Protein AF-0000000068844391 (afdb_homodimer)

Structure (mmCIF, N/CA/C/O backbone):
data_AF-0000000068844391-model_v1
#
loop_
_entity.id
_entity.type
_entity.pdbx_description
1 polymer 'Isopropylmalate dehydrogenase-like domain-containing protein'
#
loop_
_atom_site.group_PDB
_atom_site.id
_atom_site.type_symbol
_atom_site.label_atom_id
_atom_site.label_alt_id
_atom_site.label_comp_id
_atom_site.label_asym_id
_atom_site.label_entity_id
_atom_site.label_seq_id
_atom_site.pdbx_PDB_ins_code
_atom_site.Cartn_x
_atom_site.Cartn_y
_atom_site.Cartn_z
_atom_site.occupancy
_atom_site.B_iso_or_equiv
_atom_site.auth_seq_id
_atom_site.auth_comp_id
_atom_site.auth_asym_id
_atom_site.auth_atom_id
_atom_site.pdbx_PDB_model_num
ATOM 1 N N . GLY A 1 1 ? -1.654 26.484 -6.746 1 84.06 1 GLY A N 1
ATOM 2 C CA . GLY A 1 1 ? -1.922 25.094 -7.027 1 84.06 1 GLY A CA 1
ATOM 3 C C . GLY A 1 1 ? -2.393 24.844 -8.453 1 84.06 1 GLY A C 1
ATOM 4 O O . GLY A 1 1 ? -2.891 25.766 -9.109 1 84.06 1 GLY A O 1
ATOM 5 N N . ASP A 1 2 ? -2.32 23.734 -8.906 1 85.44 2 ASP A N 1
ATOM 6 C CA . ASP A 1 2 ? -2.729 23.297 -10.234 1 85.44 2 ASP A CA 1
ATOM 7 C C . ASP A 1 2 ? -4.055 22.531 -10.188 1 85.44 2 ASP A C 1
ATOM 9 O O . ASP A 1 2 ? -4.535 22.188 -9.102 1 85.44 2 ASP A O 1
ATOM 13 N N . GLY A 1 3 ? -4.699 22.453 -11.398 1 89.94 3 GLY A N 1
ATOM 14 C CA . GLY A 1 3 ? -5.918 21.656 -11.461 1 89.94 3 GLY A CA 1
ATOM 15 C C . GLY A 1 3 ? -7.027 22.203 -10.586 1 89.94 3 GLY A C 1
ATOM 16 O O . GLY A 1 3 ? -7.395 23.375 -10.695 1 89.94 3 GLY A O 1
ATOM 17 N N . VAL A 1 4 ? -7.391 21.375 -9.664 1 93.75 4 VAL A N 1
ATOM 18 C CA . VAL A 1 4 ? -8.492 21.781 -8.789 1 93.75 4 VAL A CA 1
ATOM 19 C C . VAL A 1 4 ? -7.977 22.734 -7.711 1 93.75 4 VAL A C 1
ATOM 21 O O . VAL A 1 4 ? -8.758 23.234 -6.906 1 93.75 4 VAL A O 1
ATOM 24 N N . GLY A 1 5 ? -6.691 23 -7.684 1 92.31 5 GLY A N 1
ATOM 25 C CA . GLY A 1 5 ? -6.047 23.797 -6.652 1 92.31 5 GLY A CA 1
ATOM 26 C C . GLY A 1 5 ? -6.738 25.125 -6.402 1 92.31 5 GLY A C 1
ATOM 27 O O . GLY A 1 5 ? -7.164 25.406 -5.281 1 92.31 5 GLY A O 1
ATOM 28 N N . PRO A 1 6 ? -6.926 25.922 -7.426 1 91 6 PRO A N 1
ATOM 29 C CA . PRO A 1 6 ? -7.551 27.234 -7.25 1 91 6 PRO A CA 1
ATOM 30 C C . PRO A 1 6 ? -8.953 27.141 -6.652 1 91 6 PRO A C 1
ATOM 32 O O . PRO A 1 6 ? -9.297 27.938 -5.77 1 91 6 PRO A O 1
ATOM 35 N N . GLU A 1 7 ? -9.727 26.219 -7.016 1 94.5 7 GLU A N 1
ATOM 36 C CA . GLU A 1 7 ? -11.094 26.109 -6.52 1 94.5 7 GLU A CA 1
ATOM 37 C C . GLU A 1 7 ? -11.117 25.672 -5.055 1 94.5 7 GLU A C 1
ATOM 39 O O . GLU A 1 7 ? -11.867 26.234 -4.254 1 94.5 7 GLU A O 1
ATOM 44 N N . ILE A 1 8 ? -10.242 24.75 -4.723 1 96.38 8 ILE A N 1
ATOM 45 C CA . ILE A 1 8 ? -10.352 24.219 -3.373 1 96.38 8 ILE A CA 1
ATOM 46 C C . ILE A 1 8 ? -9.656 25.156 -2.387 1 96.38 8 ILE A C 1
ATOM 48 O O . ILE A 1 8 ? -10.047 25.234 -1.219 1 96.38 8 ILE A O 1
ATOM 52 N N . ILE A 1 9 ? -8.625 25.906 -2.793 1 94.88 9 ILE A N 1
ATOM 53 C CA . ILE A 1 9 ? -8 26.859 -1.885 1 94.88 9 ILE A CA 1
ATOM 54 C C . ILE A 1 9 ? -8.961 28.016 -1.61 1 94.88 9 ILE A C 1
ATOM 56 O O . ILE A 1 9 ? -9.008 28.547 -0.497 1 94.88 9 ILE A O 1
ATOM 60 N N . THR A 1 10 ? -9.68 28.422 -2.643 1 95 10 THR A N 1
ATOM 61 C CA . THR A 1 10 ? -10.695 29.469 -2.469 1 95 10 THR A CA 1
ATOM 62 C C . THR A 1 10 ? -11.766 29.016 -1.478 1 95 10 THR A C 1
ATOM 64 O O . THR A 1 10 ? -12.148 29.766 -0.581 1 95 10 THR A O 1
ATOM 67 N N . ALA A 1 11 ? -12.219 27.828 -1.646 1 98 11 ALA A N 1
ATOM 68 C CA . ALA A 1 11 ? -13.203 27.25 -0.739 1 98 11 ALA A CA 1
ATOM 69 C C . ALA A 1 11 ? -12.672 27.188 0.69 1 98 11 ALA A C 1
ATOM 71 O O . ALA A 1 11 ? -13.359 27.578 1.633 1 98 11 ALA A O 1
ATOM 72 N N . ALA A 1 12 ? -11.477 26.719 0.846 1 97.94 12 ALA A N 1
ATOM 73 C CA . ALA A 1 12 ? -10.867 26.578 2.166 1 97.94 12 ALA A CA 1
ATOM 74 C C . ALA A 1 12 ? -10.688 27.938 2.838 1 97.94 12 ALA A C 1
ATOM 76 O O . ALA A 1 12 ? -10.875 28.062 4.051 1 97.94 12 ALA A O 1
ATOM 77 N N . ARG A 1 13 ? -10.305 28.922 2.07 1 96.19 13 ARG A N 1
ATOM 78 C CA . ARG A 1 13 ? -10.141 30.281 2.613 1 96.19 13 ARG A CA 1
ATOM 79 C C . ARG A 1 13 ? -11.461 30.812 3.145 1 96.19 13 ARG A C 1
ATOM 81 O O . ARG A 1 13 ? -11.508 31.422 4.223 1 96.19 13 ARG A O 1
ATOM 88 N N . ARG A 1 14 ? -12.492 30.609 2.385 1 97.5 14 ARG A N 1
ATOM 89 C CA . ARG A 1 14 ? -13.805 31.062 2.818 1 97.5 14 ARG A CA 1
ATOM 90 C C . ARG A 1 14 ? -14.203 30.422 4.141 1 97.5 14 ARG A C 1
ATOM 92 O O . ARG A 1 14 ? -14.695 31.094 5.047 1 97.5 14 ARG A O 1
ATOM 99 N N . VAL A 1 15 ? -14.016 29.188 4.215 1 98.44 15 VAL A N 1
ATOM 100 C CA . VAL A 1 15 ? -14.367 28.422 5.414 1 98.44 15 VAL A CA 1
ATOM 101 C C . VAL A 1 15 ? -13.492 28.875 6.582 1 98.44 15 VAL A C 1
ATOM 103 O O . VAL A 1 15 ? -13.977 29.047 7.699 1 98.44 15 VAL A O 1
ATOM 106 N N . ALA A 1 16 ? -12.172 29.031 6.316 1 97.88 16 ALA A N 1
ATOM 107 C CA . ALA A 1 16 ? -11.242 29.484 7.352 1 97.88 16 ALA A CA 1
ATOM 108 C C . ALA A 1 16 ? -11.641 30.859 7.887 1 97.88 16 ALA A C 1
ATOM 110 O O . ALA A 1 16 ? -11.656 31.078 9.102 1 97.88 16 ALA A O 1
ATOM 111 N N . ASP A 1 17 ? -11.977 31.75 6.98 1 96.75 17 ASP A N 1
ATOM 112 C CA . ASP A 1 17 ? -12.383 33.094 7.371 1 96.75 17 ASP A CA 1
ATOM 113 C C . ASP A 1 17 ? -13.625 33.062 8.25 1 96.75 17 ASP A C 1
ATOM 115 O O . ASP A 1 17 ? -13.711 33.781 9.25 1 96.75 17 ASP A O 1
ATOM 119 N N . ALA A 1 18 ? -14.562 32.219 7.852 1 97.31 18 ALA A N 1
ATOM 120 C CA . ALA A 1 18 ? -15.781 32.094 8.648 1 97.31 18 ALA A CA 1
ATOM 121 C C . ALA A 1 18 ? -15.469 31.562 10.039 1 97.31 18 ALA A C 1
ATOM 123 O O . ALA A 1 18 ? -15.992 32.062 11.039 1 97.31 18 ALA A O 1
ATOM 124 N N . ALA A 1 19 ? -14.648 30.578 10.148 1 97.94 19 ALA A N 1
ATOM 125 C CA . ALA A 1 19 ? -14.297 29.969 11.43 1 97.94 19 ALA A CA 1
ATOM 126 C C . ALA A 1 19 ? -13.539 30.953 12.312 1 97.94 19 ALA A C 1
ATOM 128 O O . ALA A 1 19 ? -13.789 31.031 13.523 1 97.94 19 ALA A O 1
ATOM 129 N N . LEU A 1 20 ? -12.586 31.688 11.711 1 96.88 20 LEU A N 1
ATOM 130 C CA . LEU A 1 20 ? -11.812 32.688 12.453 1 96.88 20 LEU A CA 1
ATOM 131 C C . LEU A 1 20 ? -12.719 33.781 12.977 1 96.88 20 LEU A C 1
ATOM 133 O O . LEU A 1 20 ? -12.562 34.25 14.109 1 96.88 20 LEU A O 1
ATOM 137 N N . SER A 1 21 ? -13.648 34.156 12.148 1 94.88 21 SER A N 1
ATOM 138 C CA . SER A 1 21 ? -14.594 35.188 12.547 1 94.88 21 SER A CA 1
ATOM 139 C C . SER A 1 21 ? -15.422 34.75 13.75 1 94.88 21 SER A C 1
ATOM 141 O O . SER A 1 21 ? -15.555 35.5 14.727 1 94.88 21 SER A O 1
ATOM 143 N N . VAL A 1 22 ? -15.898 33.562 13.68 1 95.12 22 VAL A N 1
ATOM 144 C CA . VAL A 1 22 ? -16.75 33.062 14.75 1 95.12 22 VAL A CA 1
ATOM 145 C C . VAL A 1 22 ? -15.93 32.844 16.016 1 95.12 22 VAL A C 1
ATOM 147 O O . VAL A 1 22 ? -16.438 33.031 17.125 1 95.12 22 VAL A O 1
ATOM 150 N N . ALA A 1 23 ? -14.68 32.625 15.875 1 94.56 23 ALA A N 1
ATOM 151 C CA . ALA A 1 23 ? -13.789 32.438 17.016 1 94.56 23 ALA A CA 1
ATOM 152 C C . ALA A 1 23 ? -13.297 33.75 17.562 1 94.56 23 ALA A C 1
ATOM 154 O O . ALA A 1 23 ? -12.555 33.812 18.547 1 94.56 23 ALA A O 1
ATOM 155 N N . GLY A 1 24 ? -13.609 34.844 16.891 1 93.12 24 GLY A N 1
ATOM 156 C CA . GLY A 1 24 ? -13.266 36.156 17.375 1 93.12 24 GLY A CA 1
ATOM 157 C C . GLY A 1 24 ? -11.859 36.594 16.984 1 93.12 24 GLY A C 1
ATOM 158 O O . GLY A 1 24 ? -11.289 37.5 17.578 1 93.12 24 GLY A O 1
ATOM 159 N N . VAL A 1 25 ? -11.336 35.875 16.062 1 91.94 25 VAL A N 1
ATOM 160 C CA . VAL A 1 25 ? -9.984 36.188 15.633 1 91.94 25 VAL A CA 1
ATOM 161 C C . VAL A 1 25 ? -10.023 37.344 14.617 1 91.94 25 VAL A C 1
ATOM 163 O O . VAL A 1 25 ? -10.789 37.281 13.648 1 91.94 25 VAL A O 1
ATOM 166 N N . ARG A 1 26 ? -9.297 38.375 14.93 1 83.38 26 ARG A N 1
ATOM 167 C CA . ARG A 1 26 ? -9.211 39.531 14.039 1 83.38 26 ARG A CA 1
ATOM 168 C C . ARG A 1 26 ? -7.793 39.688 13.5 1 83.38 26 ARG A C 1
ATOM 170 O O . ARG A 1 26 ? -6.836 39.188 14.086 1 83.38 26 ARG A O 1
ATOM 177 N N . GLY A 1 27 ? -7.656 40.062 12.289 1 77.94 27 GLY A N 1
ATOM 178 C CA . GLY A 1 27 ? -6.375 40.562 11.797 1 77.94 27 GLY A CA 1
ATOM 179 C C . GLY A 1 27 ? -5.609 39.5 11 1 77.94 27 GLY A C 1
ATOM 180 O O . GLY A 1 27 ? -4.387 39.594 10.859 1 77.94 27 GLY A O 1
ATOM 181 N N . ILE A 1 28 ? -6.242 38.469 10.578 1 80.94 28 ILE A N 1
ATOM 182 C CA . ILE A 1 28 ? -5.527 37.531 9.719 1 80.94 28 ILE A CA 1
ATOM 183 C C . ILE A 1 28 ? -5.391 38.125 8.312 1 80.94 28 ILE A C 1
ATOM 185 O O . ILE A 1 28 ? -6.379 38.562 7.727 1 80.94 28 ILE A O 1
ATOM 189 N N . ARG A 1 29 ? -4.113 38.219 7.875 1 86.88 29 ARG A N 1
ATOM 190 C CA . ARG A 1 29 ? -3.84 38.688 6.516 1 86.88 29 ARG A CA 1
ATOM 191 C C . ARG A 1 29 ? -3.285 37.531 5.664 1 86.88 29 ARG A C 1
ATOM 193 O O . ARG A 1 29 ? -2.236 36.969 5.977 1 86.88 29 ARG A O 1
ATOM 200 N N . TRP A 1 30 ? -4.02 37.25 4.602 1 87.12 30 TRP A N 1
ATOM 201 C CA . TRP A 1 30 ? -3.539 36.281 3.621 1 87.12 30 TRP A CA 1
ATOM 202 C C . TRP A 1 30 ? -2.654 36.938 2.58 1 87.12 30 TRP A C 1
ATOM 204 O O . TRP A 1 30 ? -3.041 37.969 1.991 1 87.12 30 TRP A O 1
ATOM 214 N N . ILE A 1 31 ? -1.459 36.469 2.422 1 84.69 31 ILE A N 1
ATOM 215 C CA . ILE A 1 31 ? -0.624 36.906 1.306 1 84.69 31 ILE A CA 1
ATOM 216 C C . ILE A 1 31 ? -0.842 35.969 0.112 1 84.69 31 ILE A C 1
ATOM 218 O O . ILE A 1 31 ? -0.444 34.812 0.146 1 84.69 31 ILE A O 1
ATOM 222 N N . GLU A 1 32 ? -1.446 36.531 -0.885 1 81.81 32 GLU A N 1
ATOM 223 C CA . GLU A 1 32 ? -1.764 35.719 -2.062 1 81.81 32 GLU A CA 1
ATOM 224 C C . GLU A 1 32 ? -0.583 35.688 -3.025 1 81.81 32 GLU A C 1
ATOM 226 O O . GLU A 1 32 ? 0.035 36.688 -3.322 1 81.81 32 GLU A O 1
ATOM 231 N N . MET A 1 33 ? -0.254 34.531 -3.217 1 76.88 33 MET A N 1
ATOM 232 C CA . MET A 1 33 ? 0.826 34.344 -4.184 1 76.88 33 MET A CA 1
ATOM 233 C C . MET A 1 33 ? 0.325 33.625 -5.426 1 76.88 33 MET A C 1
ATOM 235 O O . MET A 1 33 ? -0.565 32.781 -5.344 1 76.88 33 MET A O 1
ATOM 239 N N . ALA A 1 34 ? 0.868 34.156 -6.594 1 63.31 34 ALA A N 1
ATOM 240 C CA . ALA A 1 34 ? 0.449 33.562 -7.863 1 63.31 34 ALA A CA 1
ATOM 241 C C . ALA A 1 34 ? 0.694 32.062 -7.875 1 63.31 34 ALA A C 1
ATOM 243 O O . ALA A 1 34 ? 1.675 31.578 -7.301 1 63.31 34 ALA A O 1
ATOM 244 N N . GLY A 1 35 ? -0.382 31.406 -8.094 1 60.59 35 GLY A N 1
ATOM 245 C CA . GLY A 1 35 ? -0.225 29.969 -8.258 1 60.59 35 GLY A CA 1
ATOM 246 C C . GLY A 1 35 ? 0.785 29.594 -9.32 1 60.59 35 GLY A C 1
ATOM 247 O O . GLY A 1 35 ? 1.008 30.359 -10.266 1 60.59 35 GLY A O 1
ATOM 248 N N . TYR A 1 36 ? 1.803 28.875 -8.906 1 54.03 36 TYR A N 1
ATOM 249 C CA . TYR A 1 36 ? 2.748 28.328 -9.875 1 54.03 36 TYR A CA 1
ATOM 250 C C . TYR A 1 36 ? 2.27 26.984 -10.398 1 54.03 36 TYR A C 1
ATOM 252 O O . TYR A 1 36 ? 1.725 26.172 -9.641 1 54.03 36 TYR A O 1
ATOM 260 N N . GLY A 1 37 ? 1.638 26.75 -11.516 1 51.66 37 GLY A N 1
ATOM 261 C CA . GLY A 1 37 ? 1.3 25.422 -12.008 1 51.66 37 GLY A CA 1
ATOM 262 C C . GLY A 1 37 ? 2.154 24.984 -13.188 1 51.66 37 GLY A C 1
ATOM 263 O O . GLY A 1 37 ? 2.908 25.797 -13.742 1 51.66 37 GLY A O 1
ATOM 264 N N . TYR A 1 38 ? 2.227 23.625 -13.492 1 50.88 38 TYR A N 1
ATOM 265 C CA . TYR A 1 38 ? 2.842 23.016 -14.672 1 50.88 38 TYR A CA 1
ATOM 266 C C . TYR A 1 38 ? 2.623 23.891 -15.906 1 50.88 38 TYR A C 1
ATOM 268 O O . TYR A 1 38 ? 3.506 24.016 -16.75 1 50.88 38 TYR A O 1
ATOM 276 N N . ASP A 1 39 ? 1.482 24.453 -16.016 1 47.12 39 ASP A N 1
ATOM 277 C CA . ASP A 1 39 ? 1.255 25.094 -17.297 1 47.12 39 ASP A CA 1
ATOM 278 C C . ASP A 1 39 ? 2.268 26.203 -17.531 1 47.12 39 ASP A C 1
ATOM 280 O O . ASP A 1 39 ? 2.531 26.578 -18.688 1 47.12 39 ASP A O 1
ATOM 284 N N . ASN A 1 40 ? 2.713 26.719 -16.484 1 48.09 40 ASN A N 1
ATOM 285 C CA . ASN A 1 40 ? 3.619 27.828 -16.797 1 48.09 40 ASN A CA 1
ATOM 286 C C . ASN A 1 40 ? 5.078 27.422 -16.625 1 48.09 40 ASN A C 1
ATOM 288 O O . ASN A 1 40 ? 5.98 28.234 -16.812 1 48.09 40 ASN A O 1
ATOM 292 N N . GLY A 1 41 ? 5.316 26.312 -16.516 1 50.72 41 GLY A N 1
ATOM 293 C CA . GLY A 1 41 ? 6.676 25.812 -16.5 1 50.72 41 GLY A CA 1
ATOM 294 C C . GLY A 1 41 ? 7.445 26.203 -15.258 1 50.72 41 GLY A C 1
ATOM 295 O O . GLY A 1 41 ? 8.625 25.875 -15.109 1 50.72 41 GLY A O 1
ATOM 296 N N . LEU A 1 42 ? 6.902 27.312 -14.625 1 52.84 42 LEU A N 1
ATOM 297 C CA . LEU A 1 42 ? 7.688 27.984 -13.602 1 52.84 42 LEU A CA 1
ATOM 298 C C . LEU A 1 42 ? 7.371 27.438 -12.219 1 52.84 42 LEU A C 1
ATOM 300 O O . LEU A 1 42 ? 6.203 27.375 -11.82 1 52.84 42 LEU A O 1
ATOM 304 N N . GLY A 1 43 ? 8.148 26.469 -11.625 1 66.12 43 GLY A N 1
ATOM 305 C CA . GLY A 1 43 ? 8.055 25.922 -10.281 1 66.12 43 GLY A CA 1
ATOM 306 C C . GLY A 1 43 ? 8.039 27 -9.211 1 66.12 43 GLY A C 1
ATOM 307 O O . GLY A 1 43 ? 7.434 28.047 -9.383 1 66.12 43 GLY A O 1
ATOM 308 N N . VAL A 1 44 ? 8.625 26.938 -8.031 1 78.38 44 VAL A N 1
ATOM 309 C CA . VAL A 1 44 ? 8.781 27.828 -6.883 1 78.38 44 VAL A CA 1
ATOM 310 C C . VAL A 1 44 ? 9.727 28.969 -7.238 1 78.38 44 VAL A C 1
ATOM 312 O O . VAL A 1 44 ? 10.812 28.734 -7.77 1 78.38 44 VAL A O 1
ATOM 315 N N . THR A 1 45 ? 9.305 30.25 -7.156 1 81.38 45 THR A N 1
ATOM 316 C CA . THR A 1 45 ? 10.133 31.406 -7.43 1 81.38 45 THR A CA 1
ATOM 317 C C . THR A 1 45 ? 10.781 31.922 -6.148 1 81.38 45 THR A C 1
ATOM 319 O O . THR A 1 45 ? 10.406 31.516 -5.047 1 81.38 45 THR A O 1
ATOM 322 N N . GLU A 1 46 ? 11.727 32.875 -6.402 1 85.88 46 GLU A N 1
ATOM 323 C CA . GLU A 1 46 ? 12.367 33.5 -5.246 1 85.88 46 GLU A CA 1
ATOM 324 C C . GLU A 1 46 ? 11.359 34.25 -4.406 1 85.88 46 GLU A C 1
ATOM 326 O O . GLU A 1 46 ? 11.484 34.312 -3.182 1 85.88 46 GLU A O 1
ATOM 331 N N . ALA A 1 47 ? 10.414 34.875 -5.09 1 85.75 47 ALA A N 1
ATOM 332 C CA . ALA A 1 47 ? 9.375 35.594 -4.363 1 85.75 47 ALA A CA 1
ATOM 333 C C . ALA A 1 47 ? 8.586 34.656 -3.453 1 85.75 47 ALA A C 1
ATOM 335 O O . ALA A 1 47 ? 8.227 35.031 -2.332 1 85.75 47 ALA A O 1
ATOM 336 N N . HIS A 1 48 ? 8.266 33.438 -3.898 1 88.31 48 HIS A N 1
ATOM 337 C CA . HIS A 1 48 ? 7.598 32.406 -3.086 1 88.31 48 HIS A CA 1
ATOM 338 C C . HIS A 1 48 ? 8.438 32.031 -1.868 1 88.31 48 HIS A C 1
ATOM 340 O O . HIS A 1 48 ? 7.918 31.969 -0.752 1 88.31 48 HIS A O 1
ATOM 346 N N . LEU A 1 49 ? 9.688 31.875 -2.186 1 90.94 49 LEU A N 1
ATOM 347 C CA . LEU A 1 49 ? 10.594 31.422 -1.131 1 90.94 49 LEU A CA 1
ATOM 348 C C . LEU A 1 49 ? 10.766 32.5 -0.07 1 90.94 49 LEU A C 1
ATOM 350 O O . LEU A 1 49 ? 10.797 32.219 1.126 1 90.94 49 LEU A O 1
ATOM 354 N N . GLU A 1 50 ? 10.867 33.719 -0.524 1 91.81 50 GLU A N 1
ATOM 355 C CA . GLU A 1 50 ? 11.016 34.844 0.405 1 91.81 50 GLU A CA 1
ATOM 356 C C . GLU A 1 50 ? 9.758 35 1.255 1 91.81 50 GLU A C 1
ATOM 358 O O . GLU A 1 50 ? 9.852 35.188 2.471 1 91.81 50 GLU A O 1
ATOM 363 N N . ALA A 1 51 ? 8.656 34.938 0.62 1 91.19 51 ALA A N 1
ATOM 364 C CA . ALA A 1 51 ? 7.398 35.094 1.346 1 91.19 51 ALA A CA 1
ATOM 365 C C . ALA A 1 51 ? 7.211 34 2.375 1 91.19 51 ALA A C 1
ATOM 367 O O . ALA A 1 51 ? 6.859 34.25 3.527 1 91.19 51 ALA A O 1
ATOM 368 N N . PHE A 1 52 ? 7.41 32.844 1.948 1 93.81 52 PHE A N 1
ATOM 369 C CA . PHE A 1 52 ? 7.281 31.703 2.859 1 93.81 52 PHE A CA 1
ATOM 370 C C . PHE A 1 52 ? 8.312 31.781 3.98 1 93.81 52 PHE A C 1
ATOM 372 O O . PHE A 1 52 ? 8 31.5 5.137 1 93.81 52 PHE A O 1
ATOM 379 N N . GLY A 1 53 ? 9.516 32.188 3.611 1 94.69 53 GLY A N 1
ATOM 380 C CA . GLY A 1 53 ? 10.562 32.375 4.605 1 94.69 53 GLY A CA 1
ATOM 381 C C . GLY A 1 53 ? 10.18 33.375 5.676 1 94.69 53 GLY A C 1
ATOM 382 O O . GLY A 1 53 ? 10.461 33.156 6.855 1 94.69 53 GLY A O 1
ATOM 383 N N . GLU A 1 54 ? 9.562 34.438 5.273 1 94.31 54 GLU A N 1
ATOM 384 C CA . GLU A 1 54 ? 9.203 35.531 6.18 1 94.31 54 GLU A CA 1
ATOM 385 C C . GLU A 1 54 ? 7.984 35.156 7.023 1 94.31 54 GLU A C 1
ATOM 387 O O . GLU A 1 54 ? 7.977 35.375 8.234 1 94.31 54 GLU A O 1
ATOM 392 N N . VAL A 1 55 ? 6.957 34.594 6.41 1 94.19 55 VAL A N 1
ATOM 393 C CA . VAL A 1 55 ? 5.684 34.344 7.086 1 94.19 55 VAL A CA 1
ATOM 394 C C . VAL A 1 55 ? 5.793 33.094 7.957 1 94.19 55 VAL A C 1
ATOM 396 O O . VAL A 1 55 ? 5.188 33.031 9.031 1 94.19 55 VAL A O 1
ATOM 399 N N . GLY A 1 56 ? 6.434 32.062 7.395 1 96.44 56 GLY A N 1
ATOM 400 C CA . GLY A 1 56 ? 6.703 30.875 8.188 1 96.44 56 GLY A CA 1
ATOM 401 C C . GLY A 1 56 ? 5.629 29.812 8.047 1 96.44 56 GLY A C 1
ATOM 402 O O . GLY A 1 56 ? 5.852 28.656 8.391 1 96.44 56 GLY A O 1
ATOM 403 N N . VAL A 1 57 ? 4.402 30.234 7.59 1 96.88 57 VAL A N 1
ATOM 404 C CA . VAL A 1 57 ? 3.322 29.281 7.375 1 96.88 57 VAL A CA 1
ATOM 405 C C . VAL A 1 57 ? 2.725 29.469 5.984 1 96.88 57 VAL A C 1
ATOM 407 O O . VAL A 1 57 ? 2.59 30.609 5.512 1 96.88 57 VAL A O 1
ATOM 410 N N . LEU A 1 58 ? 2.41 28.359 5.328 1 95.69 58 LEU A N 1
ATOM 411 C CA . LEU A 1 58 ? 1.908 28.391 3.959 1 95.69 58 LEU A CA 1
ATOM 412 C C . LEU A 1 58 ? 0.716 27.453 3.795 1 95.69 58 LEU A C 1
ATOM 414 O O . LEU A 1 58 ? 0.731 26.328 4.297 1 95.69 58 LEU A O 1
ATOM 418 N N . LEU A 1 59 ? -0.387 27.938 3.26 1 95.75 59 LEU A N 1
ATOM 419 C CA . LEU A 1 59 ? -1.488 27.141 2.736 1 95.75 59 LEU A CA 1
ATOM 420 C C . LEU A 1 59 ? -1.424 27.062 1.214 1 95.75 59 LEU A C 1
ATOM 422 O O . LEU A 1 59 ? -1.505 28.078 0.529 1 95.75 59 LEU A O 1
ATOM 426 N N . LYS A 1 60 ? -1.235 25.859 0.738 1 92.44 60 LYS A N 1
ATOM 427 C CA . LYS A 1 60 ? -0.935 25.703 -0.683 1 92.44 60 LYS A CA 1
ATOM 428 C C . LYS A 1 60 ? -1.858 24.672 -1.332 1 92.44 60 LYS A C 1
ATOM 430 O O . LYS A 1 60 ? -2.193 23.656 -0.72 1 92.44 60 LYS A O 1
ATOM 435 N N . GLY A 1 61 ? -2.354 24.984 -2.559 1 90.5 61 GLY A N 1
ATOM 436 C CA . GLY A 1 61 ? -3.045 23.984 -3.348 1 90.5 61 GLY A CA 1
ATOM 437 C C . GLY A 1 61 ? -2.113 22.938 -3.936 1 90.5 61 GLY A C 1
ATOM 438 O O . GLY A 1 61 ? -0.893 23.109 -3.904 1 90.5 61 GLY A O 1
ATOM 439 N N . PRO A 1 62 ? -2.713 21.875 -4.457 1 89.56 62 PRO A N 1
ATOM 440 C CA . PRO A 1 62 ? -1.881 20.828 -5.035 1 89.56 62 PRO A CA 1
ATOM 441 C C . PRO A 1 62 ? -1.179 21.266 -6.32 1 89.56 62 PRO A C 1
ATOM 443 O O . PRO A 1 62 ? -1.682 22.125 -7.035 1 89.56 62 PRO A O 1
ATOM 446 N N . LEU A 1 63 ? -0.063 20.672 -6.547 1 82.25 63 LEU A N 1
ATOM 447 C CA . LEU A 1 63 ? 0.703 20.922 -7.766 1 82.25 63 LEU A CA 1
ATOM 448 C C . LEU A 1 63 ? 0.784 19.656 -8.617 1 82.25 63 LEU A C 1
ATOM 450 O O . LEU A 1 63 ? 0.931 18.562 -8.086 1 82.25 63 LEU A O 1
ATOM 454 N N . SER A 1 64 ? 0.665 19.875 -9.883 1 76.56 64 SER A N 1
ATOM 455 C CA . SER A 1 64 ? 0.845 18.75 -10.805 1 76.56 64 SER A CA 1
ATOM 456 C C . SER A 1 64 ? 2.322 18.453 -11.016 1 76.56 64 SER A C 1
ATOM 458 O O . SER A 1 64 ? 3.127 19.359 -11.219 1 76.56 64 SER A O 1
ATOM 460 N N . ILE A 1 65 ? 2.672 17.203 -10.82 1 70.5 65 ILE A N 1
ATOM 461 C CA . ILE A 1 65 ? 4.016 16.75 -11.156 1 70.5 65 ILE A CA 1
ATOM 462 C C . ILE A 1 65 ? 3.941 15.695 -12.258 1 70.5 65 ILE A C 1
ATOM 464 O O . ILE A 1 65 ? 3.48 14.578 -12.031 1 70.5 65 ILE A O 1
ATOM 468 N N . PRO A 1 66 ? 4.289 16.047 -13.477 1 66.56 66 PRO A N 1
ATOM 469 C CA . PRO A 1 66 ? 4.227 15.047 -14.555 1 66.56 66 PRO A CA 1
ATOM 470 C C . PRO A 1 66 ? 5.148 13.859 -14.312 1 66.56 66 PRO A C 1
ATOM 472 O O . PRO A 1 66 ? 6.246 14.023 -13.773 1 66.56 66 PRO A O 1
ATOM 475 N N . ALA A 1 67 ? 4.543 12.641 -14.664 1 60.5 67 ALA A N 1
ATOM 476 C CA . ALA A 1 67 ? 5.359 11.43 -14.586 1 60.5 67 ALA A CA 1
ATOM 477 C C . ALA A 1 67 ? 6.352 11.359 -15.742 1 60.5 67 ALA A C 1
ATOM 479 O O . ALA A 1 67 ? 6.051 11.797 -16.859 1 60.5 67 ALA A O 1
ATOM 480 N N . GLY A 1 68 ? 7.574 10.852 -15.516 1 57.97 68 GLY A N 1
ATOM 481 C CA . GLY A 1 68 ? 8.523 10.523 -16.562 1 57.97 68 GLY A CA 1
ATOM 482 C C . GLY A 1 68 ? 9.648 11.531 -16.688 1 57.97 68 GLY A C 1
ATOM 483 O O . GLY A 1 68 ? 9.844 12.359 -15.797 1 57.97 68 GLY A O 1
ATOM 484 N N . THR A 1 69 ? 10.562 11.266 -17.688 1 49.31 69 THR A N 1
ATOM 485 C CA . THR A 1 69 ? 11.906 11.773 -17.922 1 49.31 69 THR A CA 1
ATOM 486 C C . THR A 1 69 ? 11.891 13.289 -18.078 1 49.31 69 THR A C 1
ATOM 488 O O . THR A 1 69 ? 12.914 13.953 -17.891 1 49.31 69 THR A O 1
ATOM 491 N N . SER A 1 70 ? 10.805 13.688 -18.734 1 45.06 70 SER A N 1
ATOM 492 C CA . SER A 1 70 ? 10.961 15.062 -19.203 1 45.06 70 SER A CA 1
ATOM 493 C C . SER A 1 70 ? 10.711 16.062 -18.078 1 45.06 70 SER A C 1
ATOM 495 O O . SER A 1 70 ? 10.602 17.266 -18.328 1 45.06 70 SER A O 1
ATOM 497 N N . GLY A 1 71 ? 10.555 15.477 -16.922 1 52.62 71 GLY A N 1
ATOM 498 C CA . GLY A 1 71 ? 10.094 16.547 -16.047 1 52.62 71 GLY A CA 1
ATOM 499 C C . GLY A 1 71 ? 11.18 17.562 -15.719 1 52.62 71 GLY A C 1
ATOM 500 O O . GLY A 1 71 ? 12.367 17.266 -15.867 1 52.62 71 GLY A O 1
ATOM 501 N N . SER A 1 72 ? 10.891 18.844 -15.633 1 56.16 72 SER A N 1
ATOM 502 C CA . SER A 1 72 ? 11.68 20.047 -15.469 1 56.16 72 SER A CA 1
ATOM 503 C C . SER A 1 72 ? 12.391 20.078 -14.117 1 56.16 72 SER A C 1
ATOM 505 O O . SER A 1 72 ? 11.844 19.594 -13.117 1 56.16 72 SER A O 1
ATOM 507 N N . VAL A 1 73 ? 13.766 19.984 -14.062 1 67.5 73 VAL A N 1
ATOM 508 C CA . VAL A 1 73 ? 14.57 20.328 -12.898 1 67.5 73 VAL A CA 1
ATOM 509 C C . VAL A 1 73 ? 14.289 21.781 -12.484 1 67.5 73 VAL A C 1
ATOM 511 O O . VAL A 1 73 ? 14.242 22.672 -13.328 1 67.5 73 VAL A O 1
ATOM 514 N N . ILE A 1 74 ? 13.891 21.906 -11.18 1 73.19 74 ILE A N 1
ATOM 515 C CA . ILE A 1 74 ? 13.688 23.234 -10.602 1 73.19 74 ILE A CA 1
ATOM 516 C C . ILE A 1 74 ? 14.969 23.703 -9.906 1 73.19 74 ILE A C 1
ATOM 518 O O . ILE A 1 74 ? 15.562 22.953 -9.125 1 73.19 74 ILE A O 1
ATOM 522 N N . GLU A 1 75 ? 15.398 24.844 -10.328 1 79.56 75 GLU A N 1
ATOM 523 C CA . GLU A 1 75 ? 16.578 25.422 -9.672 1 79.56 75 GLU A CA 1
ATOM 524 C C . GLU A 1 75 ? 16.172 26.547 -8.711 1 79.56 75 GLU A C 1
ATOM 526 O O . GLU A 1 75 ? 15.422 27.453 -9.086 1 79.56 75 GLU A O 1
ATOM 531 N N . ALA A 1 76 ? 16.531 26.359 -7.473 1 81.81 76 ALA A N 1
ATOM 532 C CA . ALA A 1 76 ? 16.281 27.359 -6.449 1 81.81 76 ALA A CA 1
ATOM 533 C C . ALA A 1 76 ? 17.422 27.422 -5.441 1 81.81 76 ALA A C 1
ATOM 535 O O . ALA A 1 76 ? 17.859 26.391 -4.93 1 81.81 76 ALA A O 1
ATOM 536 N N . ARG A 1 77 ? 17.922 28.688 -5.285 1 88.56 77 ARG A N 1
ATOM 537 C CA . ARG A 1 77 ? 18.984 28.953 -4.305 1 88.56 77 ARG A CA 1
ATOM 538 C C . ARG A 1 77 ? 20.188 28.047 -4.543 1 88.56 77 ARG A C 1
ATOM 540 O O . ARG A 1 77 ? 20.719 27.453 -3.605 1 88.56 77 ARG A O 1
ATOM 547 N N . GLY A 1 78 ? 20.516 27.828 -5.715 1 83.25 78 GLY A N 1
ATOM 548 C CA . GLY A 1 78 ? 21.734 27.141 -6.117 1 83.25 78 GLY A CA 1
ATOM 549 C C . GLY A 1 78 ? 21.609 25.625 -6.059 1 83.25 78 GLY A C 1
ATOM 550 O O . GLY A 1 78 ? 22.609 24.906 -6.141 1 83.25 78 GLY A O 1
ATOM 551 N N . GLN A 1 79 ? 20.422 25.156 -5.859 1 83.81 79 GLN A N 1
ATOM 552 C CA . GLN A 1 79 ? 20.203 23.719 -5.785 1 83.81 79 GLN A CA 1
ATOM 553 C C . GLN A 1 79 ? 19.156 23.266 -6.809 1 83.81 79 GLN A C 1
ATOM 555 O O . GLN A 1 79 ? 18.328 24.078 -7.254 1 83.81 79 GLN A O 1
ATOM 560 N N . ALA A 1 80 ? 19.344 22.031 -7.242 1 79.75 80 ALA A N 1
ATOM 561 C CA . ALA A 1 80 ? 18.391 21.438 -8.188 1 79.75 80 ALA A CA 1
ATOM 562 C C . ALA A 1 80 ? 17.422 20.484 -7.48 1 79.75 80 ALA A C 1
ATOM 564 O O . ALA A 1 80 ? 17.828 19.734 -6.602 1 79.75 80 ALA A O 1
ATOM 565 N N . PHE A 1 81 ? 16.125 20.656 -7.871 1 79.44 81 PHE A N 1
ATOM 566 C CA . PHE A 1 81 ? 15.07 19.812 -7.293 1 79.44 81 PHE A CA 1
ATOM 567 C C . PHE A 1 81 ? 14.227 19.172 -8.383 1 79.44 81 PHE A C 1
ATOM 569 O O . PHE A 1 81 ? 14.148 19.688 -9.5 1 79.44 81 PHE A O 1
ATOM 576 N N . THR A 1 82 ? 13.594 18.094 -7.996 1 73.62 82 THR A N 1
ATOM 577 C CA . THR A 1 82 ? 12.781 17.375 -8.977 1 73.62 82 THR A CA 1
ATOM 578 C C . THR A 1 82 ? 11.383 17.984 -9.062 1 73.62 82 THR A C 1
ATOM 580 O O . THR A 1 82 ? 10.641 17.719 -10.016 1 73.62 82 THR A O 1
ATOM 583 N N . SER A 1 83 ? 10.984 18.734 -8.023 1 79.56 83 SER A N 1
ATOM 584 C CA . SER A 1 83 ? 9.664 19.359 -7.992 1 79.56 83 SER A CA 1
ATOM 585 C C . SER A 1 83 ? 9.641 20.562 -7.059 1 79.56 83 SER A C 1
ATOM 587 O O . SER A 1 83 ? 10.539 20.734 -6.238 1 79.56 83 SER A O 1
ATOM 589 N N . ALA A 1 84 ? 8.594 21.344 -7.207 1 81.44 84 ALA A N 1
ATOM 590 C CA . ALA A 1 84 ? 8.406 22.484 -6.309 1 81.44 84 ALA A CA 1
ATOM 591 C C . ALA A 1 84 ? 8.164 22.016 -4.875 1 81.44 84 ALA A C 1
ATOM 593 O O . ALA A 1 84 ? 8.625 22.641 -3.922 1 81.44 84 ALA A O 1
ATOM 594 N N . ASN A 1 85 ? 7.434 20.906 -4.711 1 86.31 85 ASN A N 1
ATOM 595 C CA . ASN A 1 85 ? 7.184 20.344 -3.387 1 86.31 85 ASN A CA 1
ATOM 596 C C . ASN A 1 85 ? 8.484 19.922 -2.709 1 86.31 85 ASN A C 1
ATOM 598 O O . ASN A 1 85 ? 8.703 20.203 -1.531 1 86.31 85 ASN A O 1
ATOM 602 N N . GLN A 1 86 ? 9.273 19.281 -3.498 1 84.44 86 GLN A N 1
ATOM 603 C CA . GLN A 1 86 ? 10.555 18.844 -2.941 1 84.44 86 GLN A CA 1
ATOM 604 C C . GLN A 1 86 ? 11.406 20.031 -2.523 1 84.44 86 GLN A C 1
ATOM 606 O O . GLN A 1 86 ? 12.039 20.016 -1.469 1 84.44 86 GLN A O 1
ATOM 611 N N . ALA A 1 87 ? 11.406 21.094 -3.357 1 85.25 87 ALA A N 1
ATOM 612 C CA . ALA A 1 87 ? 12.18 22.297 -3.07 1 85.25 87 ALA A CA 1
ATOM 613 C C . ALA A 1 87 ? 11.742 22.938 -1.752 1 85.25 87 ALA A C 1
ATOM 615 O O . ALA A 1 87 ? 12.57 23.219 -0.886 1 85.25 87 ALA A O 1
ATOM 616 N N . LEU A 1 88 ? 10.469 23.062 -1.56 1 90.06 88 LEU A N 1
ATOM 617 C CA . LEU A 1 88 ? 9.945 23.688 -0.347 1 90.06 88 LEU A CA 1
ATOM 618 C C . LEU A 1 88 ? 10.266 22.844 0.879 1 90.06 88 LEU A C 1
ATOM 620 O O . LEU A 1 88 ? 10.68 23.375 1.914 1 90.06 88 LEU A O 1
ATOM 624 N N . ARG A 1 89 ? 10.086 21.562 0.772 1 91.06 89 ARG A N 1
ATOM 625 C CA . ARG A 1 89 ? 10.297 20.656 1.896 1 91.06 89 ARG A CA 1
ATOM 626 C C . ARG A 1 89 ? 11.766 20.641 2.312 1 91.06 89 ARG A C 1
ATOM 628 O O . ARG A 1 89 ? 12.078 20.672 3.504 1 91.06 89 ARG A O 1
ATOM 635 N N . GLN A 1 90 ? 12.633 20.625 1.349 1 88.06 90 GLN A N 1
ATOM 636 C CA . GLN A 1 90 ? 14.055 20.516 1.653 1 88.06 90 GLN A CA 1
ATOM 637 C C . GLN A 1 90 ? 14.633 21.859 2.082 1 88.06 90 GLN A C 1
ATOM 639 O O . GLN A 1 90 ? 15.398 21.938 3.043 1 88.06 90 GLN A O 1
ATOM 644 N N . LEU A 1 91 ? 14.289 22.922 1.374 1 91.06 91 LEU A N 1
ATOM 645 C CA . LEU A 1 91 ? 14.852 24.234 1.662 1 91.06 91 LEU A CA 1
ATOM 646 C C . LEU A 1 91 ? 14.422 24.719 3.041 1 91.06 91 LEU A C 1
ATOM 648 O O . LEU A 1 91 ? 15.18 25.391 3.732 1 91.06 91 LEU A O 1
ATOM 652 N N . PHE A 1 92 ? 13.219 24.359 3.439 1 95.44 92 PHE A N 1
ATOM 653 C CA . PHE A 1 92 ? 12.695 24.891 4.695 1 95.44 92 PHE A CA 1
ATOM 654 C C . PHE A 1 92 ? 12.68 23.812 5.773 1 95.44 92 PHE A C 1
ATOM 656 O O . PHE A 1 92 ? 12.148 24.031 6.863 1 95.44 92 PHE A O 1
ATOM 663 N N . GLY A 1 93 ? 13.195 22.656 5.477 1 95 93 GLY A N 1
ATOM 664 C CA . GLY A 1 93 ? 13.352 21.594 6.453 1 95 93 GLY A CA 1
ATOM 665 C C . GLY A 1 93 ? 12.031 21.062 6.973 1 95 93 GLY A C 1
ATOM 666 O O . GLY A 1 93 ? 11.852 20.906 8.18 1 95 93 GLY A O 1
ATOM 667 N N . LEU A 1 94 ? 11.094 20.938 6.109 1 97.88 94 LEU A N 1
ATOM 668 C CA . LEU A 1 94 ? 9.797 20.375 6.477 1 97.88 94 LEU A CA 1
ATOM 669 C C . LEU A 1 94 ? 9.852 18.859 6.559 1 97.88 94 LEU A C 1
ATOM 671 O O . LEU A 1 94 ? 9.336 18.156 5.68 1 97.88 94 LEU A O 1
ATOM 675 N N . TYR A 1 95 ? 10.312 18.312 7.68 1 98 95 TYR A N 1
ATOM 676 C CA . TYR A 1 95 ? 10.742 16.922 7.758 1 98 95 TYR A CA 1
ATOM 677 C C . TYR A 1 95 ? 9.578 16 8.117 1 98 95 TYR A C 1
ATOM 679 O O . TYR A 1 95 ? 9.664 14.789 7.949 1 98 95 TYR A O 1
ATOM 687 N N . ALA A 1 96 ? 8.508 16.547 8.648 1 98.75 96 ALA A N 1
ATOM 688 C CA . ALA A 1 96 ? 7.41 15.695 9.109 1 98.75 96 ALA A CA 1
ATOM 689 C C . ALA A 1 96 ? 6.137 15.961 8.305 1 98.75 96 ALA A C 1
ATOM 691 O O . ALA A 1 96 ? 5.574 17.062 8.367 1 98.75 96 ALA A O 1
ATOM 692 N N . ASN A 1 97 ? 5.742 15.055 7.555 1 98.69 97 ASN A N 1
ATOM 693 C CA . ASN A 1 97 ? 4.41 15.086 6.961 1 98.69 97 ASN A CA 1
ATOM 694 C C . ASN A 1 97 ? 3.379 14.406 7.855 1 98.69 97 ASN A C 1
ATOM 696 O O . ASN A 1 97 ? 3.561 13.258 8.25 1 98.69 97 ASN A O 1
ATOM 700 N N . VAL A 1 98 ? 2.365 15.125 8.227 1 98.88 98 VAL A N 1
ATOM 701 C CA . VAL A 1 98 ? 1.334 14.648 9.141 1 98.88 98 VAL A CA 1
ATOM 702 C C . VAL A 1 98 ? -0.006 14.562 8.414 1 98.88 98 VAL A C 1
ATOM 704 O O . VAL A 1 98 ? -0.532 15.578 7.953 1 98.88 98 VAL A O 1
ATOM 707 N N . ARG A 1 99 ? -0.563 13.344 8.32 1 98.75 99 ARG A N 1
ATOM 708 C CA . ARG A 1 99 ? -1.822 13.133 7.609 1 98.75 99 ARG A CA 1
ATOM 709 C C . ARG A 1 99 ? -2.805 12.344 8.469 1 98.75 99 ARG A C 1
ATOM 711 O O . ARG A 1 99 ? -2.752 11.109 8.516 1 98.75 99 ARG A O 1
ATOM 718 N N . PRO A 1 100 ? -3.732 13.039 9.141 1 98.62 100 PRO A N 1
ATOM 719 C CA . PRO A 1 100 ? -4.816 12.328 9.828 1 98.62 100 PRO A CA 1
ATOM 720 C C . PRO A 1 100 ? -5.828 11.719 8.859 1 98.62 100 PRO A C 1
ATOM 722 O O . PRO A 1 100 ? -6.137 12.32 7.824 1 98.62 100 PRO A O 1
ATOM 725 N N . ALA A 1 101 ? -6.293 10.547 9.102 1 98.5 101 ALA A N 1
ATOM 726 C CA . ALA A 1 101 ? -7.355 9.867 8.367 1 98.5 101 ALA A CA 1
ATOM 727 C C . ALA A 1 101 ? -8.43 9.344 9.305 1 98.5 101 ALA A C 1
ATOM 729 O O . ALA A 1 101 ? -8.188 8.422 10.086 1 98.5 101 ALA A O 1
ATOM 730 N N . ARG A 1 102 ? -9.57 9.906 9.219 1 97.31 102 ARG A N 1
ATOM 731 C CA . ARG A 1 102 ? -10.641 9.508 10.125 1 97.31 102 ARG A CA 1
ATOM 732 C C . ARG A 1 102 ? -11.945 9.273 9.359 1 97.31 102 ARG A C 1
ATOM 734 O O . ARG A 1 102 ? -12.172 9.891 8.312 1 97.31 102 ARG A O 1
ATOM 741 N N . SER A 1 103 ? -12.766 8.453 9.898 1 96.94 103 SER A N 1
ATOM 742 C CA . SER A 1 103 ? -14.094 8.195 9.344 1 96.94 103 SER A CA 1
ATOM 743 C C . SER A 1 103 ? -15.039 9.367 9.617 1 96.94 103 SER A C 1
ATOM 745 O O . SER A 1 103 ? -14.961 10 10.672 1 96.94 103 SER A O 1
ATOM 747 N N . TYR A 1 104 ? -15.852 9.648 8.656 1 97.62 104 TYR A N 1
ATOM 748 C CA . TYR A 1 104 ? -16.969 10.57 8.812 1 97.62 104 TYR A CA 1
ATOM 749 C C . TYR A 1 104 ? -18.297 9.859 8.586 1 97.62 104 TYR A C 1
ATOM 751 O O . TYR A 1 104 ? -18.406 8.961 7.742 1 97.62 104 TYR A O 1
ATOM 759 N N . ALA A 1 105 ? -19.281 10.281 9.32 1 96.62 105 ALA A N 1
ATOM 760 C CA . ALA A 1 105 ? -20.625 9.719 9.156 1 96.62 105 ALA A CA 1
ATOM 761 C C . ALA A 1 105 ? -21.281 10.227 7.879 1 96.62 105 ALA A C 1
ATOM 763 O O . ALA A 1 105 ? -21.219 11.43 7.582 1 96.62 105 ALA A O 1
ATOM 764 N N . LEU A 1 106 ? -21.75 9.367 7.082 1 97.06 106 LEU A N 1
ATOM 765 C CA . LEU A 1 106 ? -22.594 9.641 5.926 1 97.06 106 LEU A CA 1
ATOM 766 C C . LEU A 1 106 ? -23.953 8.969 6.066 1 97.06 106 LEU A C 1
ATOM 768 O O . LEU A 1 106 ? -24.078 7.969 6.785 1 97.06 106 LEU A O 1
ATOM 772 N N . PRO A 1 107 ? -25 9.5 5.492 1 96.94 107 PRO A N 1
ATOM 773 C CA . PRO A 1 107 ? -26.328 8.906 5.656 1 96.94 107 PRO A CA 1
ATOM 774 C C . PRO A 1 107 ? -26.531 7.648 4.812 1 96.94 107 PRO A C 1
ATOM 776 O O . PRO A 1 107 ? -27.609 7.047 4.836 1 96.94 107 PRO A O 1
ATOM 779 N N . TRP A 1 108 ? -25.594 7.215 4.023 1 96 108 TRP A N 1
ATOM 780 C CA . TRP A 1 108 ? -25.609 5.973 3.258 1 96 108 TRP A CA 1
ATOM 781 C C . TRP A 1 108 ? -24.469 5.051 3.674 1 96 108 TRP A C 1
ATOM 783 O O . TRP A 1 108 ? -23.5 5.496 4.27 1 96 108 TRP A O 1
ATOM 793 N N . PRO A 1 109 ? -24.609 3.773 3.375 1 92.94 109 PRO A N 1
ATOM 794 C CA . PRO A 1 109 ? -23.562 2.82 3.781 1 92.94 109 PRO A CA 1
ATOM 795 C C . PRO A 1 109 ? -22.234 3.047 3.062 1 92.94 109 PRO A C 1
ATOM 797 O O . PRO A 1 109 ? -22.234 3.383 1.874 1 92.94 109 PRO A O 1
ATOM 800 N N . THR A 1 110 ? -21.156 2.898 3.801 1 93.38 110 THR A N 1
ATOM 801 C CA . THR A 1 110 ? -19.797 2.922 3.256 1 93.38 110 THR A CA 1
ATOM 802 C C . THR A 1 110 ? -19.062 1.631 3.592 1 93.38 110 THR A C 1
ATOM 804 O O . THR A 1 110 ? -19.453 0.903 4.508 1 93.38 110 THR A O 1
ATOM 807 N N . ARG A 1 111 ? -18.078 1.295 2.938 1 93.44 111 ARG A N 1
ATOM 808 C CA . ARG A 1 111 ? -17.375 0.018 3.035 1 93.44 111 ARG A CA 1
ATOM 809 C C . ARG A 1 111 ? -16.797 -0.186 4.434 1 93.44 111 ARG A C 1
ATOM 811 O O . ARG A 1 111 ? -16.734 -1.314 4.922 1 93.44 111 ARG A O 1
ATOM 818 N N . PHE A 1 112 ? -16.359 0.867 4.996 1 96.19 112 PHE A N 1
ATOM 819 C CA . PHE A 1 112 ? -15.75 0.773 6.32 1 96.19 112 PHE A CA 1
ATOM 820 C C . PHE A 1 112 ? -16.625 1.464 7.363 1 96.19 112 PHE A C 1
ATOM 822 O O . PHE A 1 112 ? -16.109 1.96 8.367 1 96.19 112 PHE A O 1
ATOM 829 N N . GLY A 1 113 ? -17.906 1.521 7.141 1 92.5 113 GLY A N 1
ATOM 830 C CA . GLY A 1 113 ? -18.828 2.186 8.039 1 92.5 113 GLY A CA 1
ATOM 831 C C . GLY A 1 113 ? -19.031 1.442 9.352 1 92.5 113 GLY A C 1
ATOM 832 O O . GLY A 1 113 ? -19.562 1.999 10.312 1 92.5 113 GLY A O 1
ATOM 833 N N . ASP A 1 114 ? -18.562 0.207 9.398 1 89.31 114 ASP A N 1
ATOM 834 C CA . ASP A 1 114 ? -18.766 -0.647 10.562 1 89.31 114 ASP A CA 1
ATOM 835 C C . ASP A 1 114 ? -17.688 -0.385 11.617 1 89.31 114 ASP A C 1
ATOM 837 O O . ASP A 1 114 ? -17.812 -0.827 12.766 1 89.31 114 ASP A O 1
ATOM 841 N N . VAL A 1 115 ? -16.688 0.305 11.242 1 93.75 115 VAL A N 1
ATOM 842 C CA . VAL A 1 115 ? -15.594 0.581 12.18 1 93.75 115 VAL A CA 1
ATOM 843 C C . VAL A 1 115 ? -15.312 2.082 12.211 1 93.75 115 VAL A C 1
ATOM 845 O O . VAL A 1 115 ? -15.586 2.793 11.242 1 93.75 115 VAL A O 1
ATOM 848 N N . ALA A 1 116 ? -14.828 2.557 13.344 1 94.62 116 ALA A N 1
ATOM 849 C CA . ALA A 1 116 ? -14.367 3.938 13.477 1 94.62 116 ALA A CA 1
ATOM 850 C C . ALA A 1 116 ? -12.875 4.047 13.203 1 94.62 116 ALA A C 1
ATOM 852 O O . ALA A 1 116 ? -12.055 3.748 14.078 1 94.62 116 ALA A O 1
ATOM 853 N N . VAL A 1 117 ? -12.555 4.512 12.039 1 97.62 117 VAL A N 1
ATOM 854 C CA . VAL A 1 117 ? -11.156 4.668 11.656 1 97.62 117 VAL A CA 1
ATOM 855 C C . VAL A 1 117 ? -10.633 6.008 12.164 1 97.62 117 VAL A C 1
ATOM 857 O O . VAL A 1 117 ? -11.266 7.047 11.977 1 97.62 117 VAL A O 1
ATOM 860 N N . ASP A 1 118 ? -9.594 6.031 12.891 1 98.06 118 ASP A N 1
ATOM 861 C CA . ASP A 1 118 ? -8.883 7.219 13.359 1 98.06 118 ASP A CA 1
ATOM 862 C C . ASP A 1 118 ? -7.371 6.988 13.375 1 98.06 118 ASP A C 1
ATOM 864 O O . ASP A 1 118 ? -6.801 6.645 14.406 1 98.06 118 ASP A O 1
ATOM 868 N N . LEU A 1 119 ? -6.762 7.289 12.258 1 98.75 119 LEU A N 1
ATOM 869 C CA . LEU A 1 119 ? -5.336 7.055 12.055 1 98.75 119 LEU A CA 1
ATOM 870 C C . LEU A 1 119 ? -4.578 8.375 11.945 1 98.75 119 LEU A C 1
ATOM 872 O O . LEU A 1 119 ? -5.145 9.383 11.531 1 98.75 119 LEU A O 1
ATOM 876 N N . LEU A 1 120 ? -3.408 8.352 12.359 1 98.88 120 LEU A N 1
ATOM 877 C CA . LEU A 1 120 ? -2.471 9.438 12.125 1 98.88 120 LEU A CA 1
ATOM 878 C C . LEU A 1 120 ? -1.187 8.922 11.484 1 98.88 120 LEU A C 1
ATOM 880 O O . LEU A 1 120 ? -0.437 8.164 12.102 1 98.88 120 LEU A O 1
ATOM 884 N N . ILE A 1 121 ? -0.935 9.305 10.281 1 98.94 121 ILE A N 1
ATOM 885 C CA . ILE A 1 121 ? 0.282 8.898 9.586 1 98.94 121 ILE A CA 1
ATOM 886 C C . ILE A 1 121 ? 1.324 10.008 9.672 1 98.94 121 ILE A C 1
ATOM 888 O O . ILE A 1 121 ? 1.052 11.148 9.305 1 98.94 121 ILE A O 1
ATOM 892 N N . VAL A 1 122 ? 2.422 9.672 10.195 1 98.94 122 VAL A N 1
ATOM 893 C CA . VAL A 1 122 ? 3.57 10.562 10.312 1 98.94 122 VAL A CA 1
ATOM 894 C C . VAL A 1 122 ? 4.703 10.07 9.414 1 98.94 122 VAL A C 1
ATOM 896 O O . VAL A 1 122 ? 5.359 9.078 9.719 1 98.94 122 VAL A O 1
ATOM 899 N N . ARG A 1 123 ? 4.949 10.789 8.359 1 98.75 123 ARG A N 1
ATOM 900 C CA . ARG A 1 123 ? 5.855 10.406 7.281 1 98.75 123 ARG A CA 1
ATOM 901 C C . ARG A 1 123 ? 7.117 11.266 7.293 1 98.75 123 ARG A C 1
ATOM 903 O O . ARG A 1 123 ? 7.035 12.492 7.297 1 98.75 123 ARG A O 1
ATOM 910 N N . GLU A 1 124 ? 8.32 10.586 7.32 1 98.56 124 GLU A N 1
ATOM 911 C CA . GLU A 1 124 ? 9.562 11.312 7.094 1 98.56 124 GLU A CA 1
ATOM 912 C C . GLU A 1 124 ? 9.586 11.938 5.699 1 98.56 124 GLU A C 1
ATOM 914 O O . GLU A 1 124 ? 9.32 11.266 4.707 1 98.56 124 GLU A O 1
ATOM 919 N N . ASN A 1 125 ? 9.969 13.148 5.559 1 96.75 125 ASN A N 1
ATOM 920 C CA . ASN A 1 125 ? 9.578 13.898 4.367 1 96.75 125 ASN A CA 1
ATOM 921 C C . ASN A 1 125 ? 10.797 14.375 3.58 1 96.75 125 ASN A C 1
ATOM 923 O O . ASN A 1 125 ? 10.656 15.094 2.586 1 96.75 125 ASN A O 1
ATOM 927 N N . THR A 1 126 ? 12.039 13.938 3.967 1 94.06 126 THR A N 1
ATOM 928 C CA . THR A 1 126 ? 13.188 14.602 3.359 1 94.06 126 THR A CA 1
ATOM 929 C C . THR A 1 126 ? 14.156 13.57 2.785 1 94.06 126 THR A C 1
ATOM 931 O O . THR A 1 126 ? 15.055 13.922 2.012 1 94.06 126 THR A O 1
ATOM 934 N N . GLU A 1 127 ? 14.008 12.305 3.15 1 96 127 GLU A N 1
ATOM 935 C CA . GLU A 1 127 ? 14.977 11.305 2.703 1 96 127 GLU A CA 1
ATOM 936 C C . GLU A 1 127 ? 14.281 10.133 2.014 1 96 127 GLU A C 1
ATOM 938 O O . GLU A 1 127 ? 13.375 10.336 1.205 1 96 127 GLU A O 1
ATOM 943 N N . ASP A 1 128 ? 14.875 8.891 2.146 1 96.88 128 ASP A N 1
ATOM 944 C CA . ASP A 1 128 ? 14.375 7.699 1.469 1 96.88 128 ASP A CA 1
ATOM 945 C C . ASP A 1 128 ? 14.586 7.801 -0.041 1 96.88 128 ASP A C 1
ATOM 947 O O . ASP A 1 128 ? 15.641 8.242 -0.498 1 96.88 128 ASP A O 1
ATOM 951 N N . LEU A 1 129 ? 13.703 7.355 -0.852 1 94.69 129 LEU A N 1
ATOM 952 C CA . LEU A 1 129 ? 13.82 7.496 -2.299 1 94.69 129 LEU A CA 1
ATOM 953 C C . LEU A 1 129 ? 13.648 8.953 -2.719 1 94.69 129 LEU A C 1
ATOM 955 O O . LEU A 1 129 ? 13.945 9.312 -3.861 1 94.69 129 LEU A O 1
ATOM 959 N N . TYR A 1 130 ? 13.273 9.766 -1.768 1 87.69 130 TYR A N 1
ATOM 960 C CA . TYR A 1 130 ? 13.023 11.188 -1.981 1 87.69 130 TYR A CA 1
ATOM 961 C C . TYR A 1 130 ? 14.227 12.023 -1.579 1 87.69 130 TYR A C 1
ATOM 963 O O . TYR A 1 130 ? 14.117 13.234 -1.392 1 87.69 130 TYR A O 1
ATOM 971 N N . CYS A 1 131 ? 15.336 11.43 -1.454 1 87.69 131 CYS A N 1
ATOM 972 C CA . CYS A 1 131 ? 16.516 12.07 -0.864 1 87.69 131 CYS A CA 1
ATOM 973 C C . CYS A 1 131 ? 17.141 13.07 -1.833 1 87.69 131 CYS A C 1
ATOM 975 O O . CYS A 1 131 ? 18.062 13.797 -1.471 1 87.69 131 CYS A O 1
ATOM 977 N N . GLY A 1 132 ? 16.719 13.109 -3.072 1 82.62 132 GLY A N 1
ATOM 978 C CA . GLY A 1 132 ? 17.203 14.102 -4.02 1 82.62 132 GLY A CA 1
ATOM 979 C C . GLY A 1 132 ? 18.453 13.656 -4.75 1 82.62 132 GLY A C 1
ATOM 980 O O . GLY A 1 132 ? 18.922 14.344 -5.656 1 82.62 132 GLY A O 1
ATOM 981 N N . ALA A 1 133 ? 18.969 12.477 -4.383 1 88.19 133 ALA A N 1
ATOM 982 C CA . ALA A 1 133 ? 20.109 11.961 -5.125 1 88.19 133 ALA A CA 1
ATOM 983 C C . ALA A 1 133 ? 19.75 11.695 -6.582 1 88.19 133 ALA A C 1
ATOM 985 O O . ALA A 1 133 ? 18.688 11.141 -6.871 1 88.19 133 ALA A O 1
ATOM 986 N N . PRO A 1 134 ? 20.641 12.211 -7.488 1 89.12 134 PRO A N 1
ATOM 987 C CA . PRO A 1 134 ? 20.344 11.898 -8.891 1 89.12 134 PRO A CA 1
ATOM 988 C C . PRO A 1 134 ? 20.359 10.398 -9.172 1 89.12 134 PRO A C 1
ATOM 990 O O . PRO A 1 134 ? 21.188 9.672 -8.609 1 89.12 134 PRO A O 1
ATOM 993 N N . GLU A 1 135 ? 19.453 9.992 -9.977 1 92.88 135 GLU A N 1
ATOM 994 C CA . GLU A 1 135 ? 19.516 8.609 -10.43 1 92.88 135 GLU A CA 1
ATOM 995 C C . GLU A 1 135 ? 20.688 8.391 -11.375 1 92.88 135 GLU A C 1
ATOM 997 O O . GLU A 1 135 ? 21.062 9.289 -12.133 1 92.88 135 GLU A O 1
ATOM 1002 N N . VAL A 1 136 ? 21.25 7.195 -11.352 1 95.19 136 VAL A N 1
ATOM 1003 C CA . VAL A 1 136 ? 22.484 6.922 -12.086 1 95.19 136 VAL A CA 1
ATOM 1004 C C . VAL A 1 136 ? 22.234 5.844 -13.133 1 95.19 136 VAL A C 1
ATOM 1006 O O . VAL A 1 136 ? 21.75 4.754 -12.812 1 95.19 136 VAL A O 1
ATOM 1009 N N . TRP A 1 137 ? 22.547 6.16 -14.383 1 96.75 137 TRP A N 1
ATOM 1010 C CA . TRP A 1 137 ? 22.578 5.148 -15.43 1 96.75 137 TRP A CA 1
ATOM 1011 C C . TRP A 1 137 ? 23.891 4.387 -15.406 1 96.75 137 TRP A C 1
ATOM 1013 O O . TRP A 1 137 ? 24.938 4.934 -15.758 1 96.75 137 TRP A O 1
ATOM 1023 N N . VAL A 1 138 ? 23.844 3.133 -14.945 1 95.62 138 VAL A N 1
ATOM 1024 C CA . VAL A 1 138 ? 25.062 2.328 -14.875 1 95.62 138 VAL A CA 1
ATOM 1025 C C . VAL A 1 138 ? 25.484 1.914 -16.281 1 95.62 138 VAL A C 1
ATOM 1027 O O . VAL A 1 138 ? 26.672 1.703 -16.547 1 95.62 138 VAL A O 1
ATOM 1030 N N . ASP A 1 139 ? 24.609 1.72 -17.156 1 96.88 139 ASP A N 1
ATOM 1031 C CA . ASP A 1 139 ? 24.734 1.56 -18.609 1 96.88 139 ASP A CA 1
ATOM 1032 C C . ASP A 1 139 ? 23.484 2.047 -19.328 1 96.88 139 ASP A C 1
ATOM 1034 O O . ASP A 1 139 ? 22.578 2.611 -18.719 1 96.88 139 ASP A O 1
ATOM 1038 N N . LYS A 1 140 ? 23.453 1.849 -20.625 1 96.38 140 LYS A N 1
ATOM 1039 C CA . LYS A 1 140 ? 22.375 2.426 -21.422 1 96.38 140 LYS A CA 1
ATOM 1040 C C . LYS A 1 140 ? 21.047 1.77 -21.109 1 96.38 140 LYS A C 1
ATOM 1042 O O . LYS A 1 140 ? 19.984 2.307 -21.438 1 96.38 140 LYS A O 1
ATOM 1047 N N . ASP A 1 141 ? 21.062 0.645 -20.406 1 98.12 141 ASP A N 1
ATOM 1048 C CA . ASP A 1 141 ? 19.844 -0.132 -20.219 1 98.12 141 ASP A CA 1
ATOM 1049 C C . ASP A 1 141 ? 19.578 -0.375 -18.734 1 98.12 141 ASP A C 1
ATOM 1051 O O . ASP A 1 141 ? 18.688 -1.164 -18.375 1 98.12 141 ASP A O 1
ATOM 1055 N N . THR A 1 142 ? 20.281 0.265 -17.859 1 98.31 142 THR A N 1
ATOM 1056 C CA . THR A 1 142 ? 20.109 0.032 -16.438 1 98.31 142 THR A CA 1
ATOM 1057 C C . THR A 1 142 ? 20.219 1.339 -15.656 1 98.31 142 THR A C 1
ATOM 1059 O O . THR A 1 142 ? 21.234 2.037 -15.742 1 98.31 142 THR A O 1
ATOM 1062 N N . CYS A 1 143 ? 19.219 1.658 -14.922 1 97.81 143 CYS A N 1
ATOM 1063 C CA . CYS A 1 143 ? 19.156 2.867 -14.109 1 97.81 143 CYS A CA 1
ATOM 1064 C C . CYS A 1 143 ? 19 2.521 -12.633 1 97.81 143 CYS A C 1
ATOM 1066 O O . CYS A 1 143 ? 18.281 1.583 -12.281 1 97.81 143 CYS A O 1
ATOM 1068 N N . GLN A 1 144 ? 19.688 3.25 -11.766 1 97.75 144 GLN A N 1
ATOM 1069 C CA . GLN A 1 144 ? 19.641 3.008 -10.328 1 97.75 144 GLN A CA 1
ATOM 1070 C C . GLN A 1 144 ? 19.219 4.266 -9.57 1 97.75 144 GLN A C 1
ATOM 1072 O O . GLN A 1 144 ? 19.656 5.371 -9.906 1 97.75 144 GLN A O 1
ATOM 1077 N N . ALA A 1 145 ? 18.312 4.113 -8.664 1 96.44 145 ALA A N 1
ATOM 1078 C CA . ALA A 1 145 ? 17.953 5.152 -7.703 1 96.44 145 ALA A CA 1
ATOM 1079 C C . ALA A 1 145 ? 18.5 4.824 -6.316 1 96.44 145 ALA A C 1
ATOM 1081 O O . ALA A 1 145 ? 18.781 3.664 -6.012 1 96.44 145 ALA A O 1
ATOM 1082 N N . THR A 1 146 ? 18.672 5.828 -5.473 1 96.88 146 THR A N 1
ATOM 1083 C CA . THR A 1 146 ? 19.234 5.668 -4.141 1 96.88 146 THR A CA 1
ATOM 1084 C C . THR A 1 146 ? 18.172 5.867 -3.07 1 96.88 146 THR A C 1
ATOM 1086 O O . THR A 1 146 ? 17.453 6.871 -3.08 1 96.88 146 THR A O 1
ATOM 1089 N N . LYS A 1 147 ? 18.031 4.918 -2.25 1 97.94 147 LYS A N 1
ATOM 1090 C CA . LYS A 1 147 ? 17.234 5.047 -1.03 1 97.94 147 LYS A CA 1
ATOM 1091 C C . LYS A 1 147 ? 18.125 5.332 0.176 1 97.94 147 LYS A C 1
ATOM 1093 O O . LYS A 1 147 ? 18.953 4.5 0.556 1 97.94 147 LYS A O 1
ATOM 1098 N N . ARG A 1 148 ? 17.953 6.5 0.808 1 98 148 ARG A N 1
ATOM 1099 C CA . ARG A 1 148 ? 18.828 6.93 1.89 1 98 148 ARG A CA 1
ATOM 1100 C C . ARG A 1 148 ? 18.062 7.031 3.207 1 98 148 ARG A C 1
ATOM 1102 O O . ARG A 1 148 ? 16.984 7.629 3.262 1 98 148 ARG A O 1
ATOM 1109 N N . ILE A 1 149 ? 18.594 6.438 4.262 1 98.56 149 ILE A N 1
ATOM 1110 C CA . ILE A 1 149 ? 18.062 6.559 5.617 1 98.56 149 ILE A CA 1
ATOM 1111 C C . ILE A 1 149 ? 19.172 7.012 6.562 1 98.56 149 ILE A C 1
ATOM 1113 O O . ILE A 1 149 ? 20.266 6.43 6.574 1 98.56 149 ILE A O 1
ATOM 1117 N N . SER A 1 150 ? 18.953 8.047 7.324 1 98.62 150 SER A N 1
ATOM 1118 C CA . SER A 1 150 ? 19.938 8.508 8.305 1 98.62 150 SER A CA 1
ATOM 1119 C C . SER A 1 150 ? 19.391 8.422 9.719 1 98.62 150 SER A C 1
ATOM 1121 O O . SER A 1 150 ? 18.172 8.477 9.922 1 98.62 150 SER A O 1
ATOM 1123 N N . ARG A 1 151 ? 20.312 8.289 10.625 1 98.62 151 ARG A N 1
ATOM 1124 C CA . ARG A 1 151 ? 19.953 8.242 12.039 1 98.62 151 ARG A CA 1
ATOM 1125 C C . ARG A 1 151 ? 19.234 9.516 12.469 1 98.62 151 ARG A C 1
ATOM 1127 O O . ARG A 1 151 ? 18.219 9.469 13.164 1 98.62 151 ARG A O 1
ATOM 1134 N N . GLY A 1 152 ? 19.766 10.633 12.078 1 98.38 152 GLY A N 1
ATOM 1135 C CA . GLY A 1 152 ? 19.188 11.914 12.453 1 98.38 152 GLY A CA 1
ATOM 1136 C C . GLY A 1 152 ? 17.766 12.086 11.977 1 98.38 152 GLY A C 1
ATOM 1137 O O . GLY A 1 152 ? 16.891 12.461 12.758 1 98.38 152 GLY A O 1
ATOM 1138 N N . ALA A 1 153 ? 17.516 11.875 10.711 1 98 153 ALA A N 1
ATOM 1139 C CA . ALA A 1 153 ? 16.172 12.008 10.156 1 98 153 ALA A CA 1
ATOM 1140 C C . ALA A 1 153 ? 15.219 11 10.781 1 98 153 ALA A C 1
ATOM 1142 O O . ALA A 1 153 ? 14.062 11.32 11.047 1 98 153 ALA A O 1
ATOM 1143 N N . SER A 1 154 ? 15.672 9.766 11.047 1 98.88 154 SER A N 1
ATOM 1144 C CA . SER A 1 154 ? 14.859 8.719 11.656 1 98.88 154 SER A CA 1
ATOM 1145 C C . SER A 1 154 ? 14.492 9.062 13.094 1 98.88 154 SER A C 1
ATOM 1147 O O . SER A 1 154 ? 13.344 8.914 13.5 1 98.88 154 SER A O 1
ATOM 1149 N N . ALA A 1 155 ? 15.461 9.578 13.805 1 98.81 155 ALA A N 1
ATOM 1150 C CA . ALA A 1 155 ? 15.227 9.938 15.203 1 98.81 155 ALA A CA 1
ATOM 1151 C C . ALA A 1 155 ? 14.219 11.078 15.312 1 98.81 155 ALA A C 1
ATOM 1153 O O . ALA A 1 155 ? 13.297 11.023 16.125 1 98.81 155 ALA A O 1
ATOM 1154 N N . ARG A 1 156 ? 14.43 12.102 14.586 1 98.38 156 ARG A N 1
ATOM 1155 C CA . ARG A 1 156 ? 13.594 13.297 14.688 1 98.38 156 ARG A CA 1
ATOM 1156 C C . ARG A 1 156 ? 12.148 12.984 14.344 1 98.38 156 ARG A C 1
ATOM 1158 O O . ARG A 1 156 ? 11.227 13.445 15.016 1 98.38 156 ARG A O 1
ATOM 1165 N N . ILE A 1 157 ? 11.906 12.164 13.258 1 98.88 157 ILE A N 1
ATOM 1166 C CA . ILE A 1 157 ? 10.539 11.867 12.867 1 98.88 157 ILE A CA 1
ATOM 1167 C C . ILE A 1 157 ? 9.898 10.938 13.898 1 98.88 157 ILE A C 1
ATOM 1169 O O . ILE A 1 157 ? 8.703 11.031 14.172 1 98.88 157 ILE A O 1
ATOM 1173 N N . ALA A 1 158 ? 10.664 10 14.438 1 98.94 158 ALA A N 1
ATOM 1174 C CA . ALA A 1 158 ? 10.156 9.102 15.469 1 98.94 158 ALA A CA 1
ATOM 1175 C C . ALA A 1 158 ? 9.75 9.883 16.719 1 98.94 158 ALA A C 1
ATOM 1177 O O . ALA A 1 158 ? 8.688 9.633 17.297 1 98.94 158 ALA A O 1
ATOM 1178 N N . GLU A 1 159 ? 10.594 10.781 17.094 1 98.88 159 GLU A N 1
ATOM 1179 C CA . GLU A 1 159 ? 10.297 11.617 18.266 1 98.88 159 GLU A CA 1
ATOM 1180 C C . GLU A 1 159 ? 9.039 12.453 18.031 1 98.88 159 GLU A C 1
ATOM 1182 O O . GLU A 1 159 ? 8.211 12.602 18.922 1 98.88 159 GLU A O 1
ATOM 1187 N N . TYR A 1 160 ? 8.969 12.992 16.844 1 98.81 160 TYR A N 1
ATOM 1188 C CA . TYR A 1 160 ? 7.793 13.781 16.5 1 98.81 160 TYR A CA 1
ATOM 1189 C C . TYR A 1 160 ? 6.527 12.938 16.578 1 98.81 160 TYR A C 1
ATOM 1191 O O . TYR A 1 160 ? 5.512 13.375 17.125 1 98.81 160 TYR A O 1
ATOM 1199 N N . ALA A 1 161 ? 6.539 11.75 16.016 1 98.94 161 ALA A N 1
ATOM 1200 C CA . ALA A 1 161 ? 5.402 10.836 16.047 1 98.94 161 ALA A CA 1
ATOM 1201 C C . ALA A 1 161 ? 5.023 10.477 17.484 1 98.94 161 ALA A C 1
ATOM 1203 O O . ALA A 1 161 ? 3.84 10.406 17.828 1 98.94 161 ALA A O 1
ATOM 1204 N N . CYS A 1 162 ? 6.027 10.266 18.297 1 98.94 162 CYS A N 1
ATOM 1205 C CA . CYS A 1 162 ? 5.777 9.922 19.688 1 98.94 162 CYS A CA 1
ATOM 1206 C C . CYS A 1 162 ? 5.125 11.086 20.422 1 98.94 162 CYS A C 1
ATOM 1208 O O . CYS A 1 162 ? 4.242 10.875 21.266 1 98.94 162 CYS A O 1
ATOM 1210 N N . ALA A 1 163 ? 5.594 12.258 20.125 1 98.75 163 ALA A N 1
ATOM 1211 C CA . ALA A 1 163 ? 4.969 13.43 20.75 1 98.75 163 ALA A CA 1
ATOM 1212 C C . ALA A 1 163 ? 3.49 13.516 20.375 1 98.75 163 ALA A C 1
ATOM 1214 O O . ALA A 1 163 ? 2.65 13.805 21.234 1 98.75 163 ALA A O 1
ATOM 1215 N N . LEU A 1 164 ? 3.174 13.273 19.156 1 98.69 164 LEU A N 1
ATOM 1216 C CA . LEU A 1 164 ? 1.784 13.297 18.719 1 98.69 164 LEU A CA 1
ATOM 1217 C C . LEU A 1 164 ? 0.99 12.164 19.359 1 98.69 164 LEU A C 1
ATOM 1219 O O . LEU A 1 164 ? -0.183 12.336 19.703 1 98.69 164 LEU A O 1
ATOM 1223 N N . ALA A 1 165 ? 1.604 11.008 19.469 1 98.88 165 ALA A N 1
ATOM 1224 C CA . ALA A 1 165 ? 0.952 9.875 20.125 1 98.88 165 ALA A CA 1
ATOM 1225 C C . ALA A 1 165 ? 0.621 10.195 21.578 1 98.88 165 ALA A C 1
ATOM 1227 O O . ALA A 1 165 ? -0.457 9.852 22.078 1 98.88 165 ALA A O 1
ATOM 1228 N N . LEU A 1 166 ? 1.539 10.844 22.266 1 98.75 166 LEU A N 1
ATOM 1229 C CA . LEU A 1 166 ? 1.311 11.242 23.656 1 98.75 166 LEU A CA 1
ATOM 1230 C C . LEU A 1 166 ? 0.159 12.242 23.75 1 98.75 166 LEU A C 1
ATOM 1232 O O . LEU A 1 166 ? -0.657 12.164 24.672 1 98.75 166 LEU A O 1
ATOM 1236 N N . GLN A 1 167 ? 0.139 13.164 22.844 1 97.81 167 GLN A N 1
ATOM 1237 C CA . GLN A 1 167 ? -0.968 14.109 22.797 1 97.81 167 GLN A CA 1
ATOM 1238 C C . GLN A 1 167 ? -2.301 13.391 22.625 1 97.81 167 GLN A C 1
ATOM 1240 O O . GLN A 1 167 ? -3.279 13.703 23.297 1 97.81 167 GLN A O 1
ATOM 1245 N N . ARG A 1 168 ? -2.33 12.438 21.734 1 97.38 168 ARG A N 1
ATOM 1246 C CA . ARG A 1 168 ? -3.535 11.656 21.469 1 97.38 168 ARG A CA 1
ATOM 1247 C C . ARG A 1 168 ? -3.955 10.867 22.703 1 97.38 168 ARG A C 1
ATOM 1249 O O . ARG A 1 168 ? -5.145 10.766 23.016 1 97.38 168 ARG A O 1
ATOM 1256 N N . GLN A 1 169 ? -2.98 10.359 23.312 1 97.31 169 GLN A N 1
ATOM 1257 C CA . GLN A 1 169 ? -3.23 9.609 24.531 1 97.31 169 GLN A CA 1
ATOM 1258 C C . GLN A 1 169 ? -3.891 10.492 25.594 1 97.31 169 GLN A C 1
ATOM 1260 O O . GLN A 1 169 ? -4.855 10.078 26.234 1 97.31 169 GLN A O 1
ATOM 1265 N N . ALA A 1 170 ? -3.428 11.641 25.766 1 97.25 170 ALA A N 1
ATOM 1266 C CA . ALA A 1 170 ? -3.971 12.586 26.75 1 97.25 170 ALA A CA 1
ATOM 1267 C C . ALA A 1 170 ? -5.391 13 26.375 1 97.25 170 ALA A C 1
ATOM 1269 O O . ALA A 1 170 ? -6.27 13.062 27.25 1 97.25 170 ALA A O 1
ATOM 1270 N N . GLU A 1 171 ? -5.566 13.25 25.156 1 95.56 171 GLU A N 1
ATOM 1271 C CA . GLU A 1 171 ? -6.871 13.711 24.688 1 95.56 171 GLU A CA 1
ATOM 1272 C C . GLU A 1 171 ? -7.914 12.602 24.781 1 95.56 171 GLU A C 1
ATOM 1274 O O . GLU A 1 171 ? -9.062 12.852 25.156 1 95.56 171 GLU A O 1
ATOM 1279 N N . ARG A 1 172 ? -7.523 11.375 24.516 1 95.75 172 ARG A N 1
ATOM 1280 C CA . ARG A 1 172 ? -8.453 10.25 24.469 1 95.75 172 ARG A CA 1
ATOM 1281 C C . ARG A 1 172 ? -8.594 9.602 25.844 1 95.75 172 ARG A C 1
ATOM 1283 O O . ARG A 1 172 ? -9.57 8.898 26.109 1 95.75 172 ARG A O 1
ATOM 1290 N N . GLY A 1 173 ? -7.691 9.789 26.688 1 96.56 173 GLY A N 1
ATOM 1291 C CA . GLY A 1 173 ? -7.684 9.109 27.969 1 96.56 173 GLY A CA 1
ATOM 1292 C C . GLY A 1 173 ? -7.438 7.617 27.859 1 96.56 173 GLY A C 1
ATOM 1293 O O . GLY A 1 173 ? -7.969 6.836 28.656 1 96.56 173 GLY A O 1
ATOM 1294 N N . ALA A 1 174 ? -6.805 7.188 26.812 1 96.56 174 ALA A N 1
ATOM 1295 C CA . ALA A 1 174 ? -6.477 5.789 26.562 1 96.56 174 ALA A CA 1
ATOM 1296 C C . ALA A 1 174 ? -5.113 5.664 25.891 1 96.56 174 ALA A C 1
A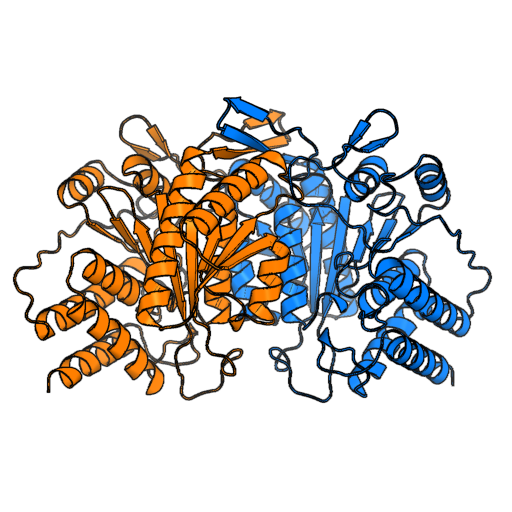TOM 1298 O O . ALA A 1 174 ? -4.664 6.586 25.203 1 96.56 174 ALA A O 1
ATOM 1299 N N . PRO A 1 175 ? -4.441 4.547 26.062 1 97.44 175 PRO A N 1
ATOM 1300 C CA . PRO A 1 175 ? -3.1 4.379 25.5 1 97.44 175 PRO A CA 1
ATOM 1301 C C . PRO A 1 175 ? -3.08 4.488 23.984 1 97.44 175 PRO A C 1
ATOM 1303 O O . PRO A 1 175 ? -3.998 4.012 23.312 1 97.44 175 PRO A O 1
ATOM 1306 N N . SER A 1 176 ? -2.061 5.105 23.5 1 98.19 176 SER A N 1
ATOM 1307 C CA . SER A 1 176 ? -1.814 5.168 22.062 1 98.19 176 SER A CA 1
ATOM 1308 C C . SER A 1 176 ? -0.832 4.086 21.625 1 98.19 176 SER A C 1
ATOM 1310 O O . SER A 1 176 ? -0.049 3.586 22.438 1 98.19 176 SER A O 1
ATOM 1312 N N . LEU A 1 177 ? -0.906 3.736 20.406 1 98.81 177 LEU A N 1
ATOM 1313 C CA . LEU A 1 177 ? -0.011 2.762 19.797 1 98.81 177 LEU A CA 1
ATOM 1314 C C . LEU A 1 177 ? 0.758 3.381 18.625 1 98.81 177 LEU A C 1
ATOM 1316 O O . LEU A 1 177 ? 0.158 3.967 17.734 1 98.81 177 LEU A O 1
ATOM 1320 N N . VAL A 1 178 ? 2.076 3.307 18.688 1 98.94 178 VAL A N 1
ATOM 1321 C CA . VAL A 1 178 ? 2.922 3.727 17.562 1 98.94 178 VAL A CA 1
ATOM 1322 C C . VAL A 1 178 ? 3.383 2.504 16.781 1 98.94 178 VAL A C 1
ATOM 1324 O O . VAL A 1 178 ? 3.959 1.573 17.344 1 98.94 178 VAL A O 1
ATOM 1327 N N . THR A 1 179 ? 3.068 2.475 15.562 1 98.94 179 THR A N 1
ATOM 1328 C CA . THR A 1 179 ? 3.527 1.435 14.648 1 98.94 179 THR A CA 1
ATOM 1329 C C . THR A 1 179 ? 4.566 1.986 13.68 1 98.94 179 THR A C 1
ATOM 1331 O O . THR A 1 179 ? 4.281 2.91 12.914 1 98.94 179 THR A O 1
ATOM 1334 N N . ALA A 1 180 ? 5.781 1.41 13.727 1 98.94 180 ALA A N 1
ATOM 1335 C CA . ALA A 1 180 ? 6.809 1.768 12.75 1 98.94 180 ALA A CA 1
ATOM 1336 C C . ALA A 1 180 ? 6.672 0.931 11.484 1 98.94 180 ALA A C 1
ATOM 1338 O O . ALA A 1 180 ? 6.73 -0.3 11.531 1 98.94 180 ALA A O 1
ATOM 1339 N N . VAL A 1 181 ? 6.508 1.583 10.414 1 98.88 181 VAL A N 1
ATOM 1340 C CA . VAL A 1 181 ? 6.309 0.938 9.125 1 98.88 181 VAL A CA 1
ATOM 1341 C C . VAL A 1 181 ? 7.645 0.822 8.391 1 98.88 181 VAL A C 1
ATOM 1343 O O . VAL A 1 181 ? 8.398 1.794 8.312 1 98.88 181 VAL A O 1
ATOM 1346 N N . HIS A 1 182 ? 7.91 -0.353 7.836 1 97.88 182 HIS A N 1
ATOM 1347 C CA . HIS A 1 182 ? 9.242 -0.568 7.281 1 97.88 182 HIS A CA 1
ATOM 1348 C C . HIS A 1 182 ? 9.234 -1.679 6.238 1 97.88 182 HIS A C 1
ATOM 1350 O O . HIS A 1 182 ? 8.188 -2.266 5.957 1 97.88 182 HIS A O 1
ATOM 1356 N N . LYS A 1 183 ? 10.297 -1.865 5.574 1 96.19 183 LYS A N 1
ATOM 1357 C CA . LYS A 1 183 ? 10.602 -3.01 4.719 1 96.19 183 LYS A CA 1
ATOM 1358 C C . LYS A 1 183 ? 11.977 -3.586 5.035 1 96.19 183 LYS A C 1
ATOM 1360 O O . LYS A 1 183 ? 12.805 -3.758 4.141 1 96.19 183 LYS A O 1
ATOM 1365 N N . ALA A 1 184 ? 12.25 -3.896 6.258 1 93.94 184 ALA A N 1
ATOM 1366 C CA . ALA A 1 184 ? 13.578 -4.281 6.742 1 93.94 184 ALA A CA 1
ATOM 1367 C C . ALA A 1 184 ? 13.891 -5.73 6.387 1 93.94 184 ALA A C 1
ATOM 1369 O O . ALA A 1 184 ? 15.016 -6.199 6.594 1 93.94 184 ALA A O 1
ATOM 1370 N N . ASN A 1 185 ? 12.938 -6.457 5.812 1 87.06 185 ASN A N 1
ATOM 1371 C CA . ASN A 1 185 ? 13.25 -7.781 5.289 1 87.06 185 ASN A CA 1
ATOM 1372 C C . ASN A 1 185 ? 14.008 -7.695 3.963 1 87.06 185 ASN A C 1
ATOM 1374 O O . ASN A 1 185 ? 14.664 -8.656 3.555 1 87.06 185 ASN A O 1
ATOM 1378 N N . VAL A 1 186 ? 13.898 -6.547 3.314 1 89 186 VAL A N 1
ATOM 1379 C CA . VAL A 1 186 ? 14.617 -6.312 2.064 1 89 186 VAL A CA 1
ATOM 1380 C C . VAL A 1 186 ? 15.734 -5.297 2.291 1 89 186 VAL A C 1
ATOM 1382 O O . VAL A 1 186 ? 16.875 -5.531 1.905 1 89 186 VAL A O 1
ATOM 1385 N N . CYS A 1 187 ? 15.32 -4.164 2.826 1 92.94 187 CYS A N 1
ATOM 1386 C CA . CYS A 1 187 ? 16.281 -3.137 3.209 1 92.94 187 CYS A CA 1
ATOM 1387 C C . CYS A 1 187 ? 16.703 -3.293 4.668 1 92.94 187 CYS A C 1
ATOM 1389 O O . CYS A 1 187 ? 16.344 -2.459 5.508 1 92.94 187 CYS A O 1
ATOM 1391 N N . LYS A 1 188 ? 17.531 -4.207 4.945 1 91.25 188 LYS A N 1
ATOM 1392 C CA . LYS A 1 188 ? 17.812 -4.664 6.301 1 91.25 188 LYS A CA 1
ATOM 1393 C C . LYS A 1 188 ? 18.516 -3.582 7.109 1 91.25 188 LYS A C 1
ATOM 1395 O O . LYS A 1 188 ? 18.156 -3.307 8.25 1 91.25 188 LYS A O 1
ATOM 1400 N N . GLN A 1 189 ? 19.5 -2.955 6.488 1 93.69 189 GLN A N 1
ATOM 1401 C CA . GLN A 1 189 ? 20.297 -1.992 7.234 1 93.69 189 GLN A CA 1
ATOM 1402 C C . GLN A 1 189 ? 19.641 -0.618 7.254 1 93.69 189 GLN A C 1
ATOM 1404 O O . GLN A 1 189 ? 19.547 0.019 8.305 1 93.69 189 GLN A O 1
ATOM 1409 N N . SER A 1 190 ? 19.203 -0.169 6.121 1 96.12 190 SER A N 1
ATOM 1410 C CA . SER A 1 190 ? 18.625 1.164 6.051 1 96.12 190 SER A CA 1
ATOM 1411 C C . SER A 1 190 ? 17.328 1.238 6.852 1 96.12 190 SER A C 1
ATOM 1413 O O . SER A 1 190 ? 17.203 2.043 7.777 1 96.12 190 SER A O 1
ATOM 1415 N N . ASP A 1 191 ? 16.375 0.352 6.543 1 96.94 191 ASP A N 1
ATOM 1416 C CA . ASP A 1 191 ? 15.148 0.344 7.328 1 96.94 191 ASP A CA 1
ATOM 1417 C C . ASP A 1 191 ? 15.406 -0.139 8.758 1 96.94 191 ASP A C 1
ATOM 1419 O O . ASP A 1 191 ? 14.672 0.213 9.68 1 96.94 191 ASP A O 1
ATOM 1423 N N . GLY A 1 192 ? 16.406 -0.975 8.906 1 96.19 192 GLY A N 1
ATOM 1424 C CA . GLY A 1 192 ? 16.797 -1.34 10.258 1 96.19 192 GLY A CA 1
ATOM 1425 C C . GLY A 1 192 ? 17.203 -0.147 11.102 1 96.19 192 GLY A C 1
ATOM 1426 O O . GLY A 1 192 ? 16.875 -0.08 12.289 1 96.19 192 GLY A O 1
ATOM 1427 N N . LEU A 1 193 ? 17.953 0.749 10.492 1 97.81 193 LEU A N 1
ATOM 1428 C CA . LEU A 1 193 ? 18.344 1.982 11.172 1 97.81 193 LEU A CA 1
ATOM 1429 C C . LEU A 1 193 ? 17.109 2.791 11.578 1 97.81 193 LEU A C 1
ATOM 1431 O O . LEU A 1 193 ? 17.062 3.33 12.688 1 97.81 193 LEU A O 1
ATOM 1435 N N . PHE A 1 194 ? 16.172 2.854 10.758 1 98.69 194 PHE A N 1
ATOM 1436 C CA . PHE A 1 194 ? 14.922 3.539 11.055 1 98.69 194 PHE A CA 1
ATOM 1437 C C . PHE A 1 194 ? 14.227 2.898 12.25 1 98.69 194 PHE A C 1
ATOM 1439 O O . PHE A 1 194 ? 13.766 3.598 13.156 1 98.69 194 PHE A O 1
ATOM 1446 N N . LEU A 1 195 ? 14.141 1.604 12.234 1 98.44 195 LEU A N 1
ATOM 1447 C CA . LEU A 1 195 ? 13.484 0.868 13.305 1 98.44 195 LEU A CA 1
ATOM 1448 C C . LEU A 1 195 ? 14.195 1.09 14.633 1 98.44 195 LEU A C 1
ATOM 1450 O O . LEU A 1 195 ? 13.547 1.223 15.672 1 98.44 195 LEU A O 1
ATOM 1454 N N . GLU A 1 196 ? 15.492 1.093 14.594 1 98.06 196 GLU A N 1
ATOM 1455 C CA . GLU A 1 196 ? 16.266 1.336 15.812 1 98.06 196 GLU A CA 1
ATOM 1456 C C . GLU A 1 196 ? 15.867 2.658 16.469 1 98.06 196 GLU A C 1
ATOM 1458 O O . GLU A 1 196 ? 15.609 2.709 17.672 1 98.06 196 GLU A O 1
ATOM 1463 N N . GLU A 1 197 ? 15.797 3.678 15.664 1 98.81 197 GLU A N 1
ATOM 1464 C CA . GLU A 1 197 ? 15.484 5.004 16.188 1 98.81 197 GLU A CA 1
ATOM 1465 C C . GLU A 1 197 ? 14.016 5.098 16.625 1 98.81 197 GLU A C 1
ATOM 1467 O O . GLU A 1 197 ? 13.695 5.773 17.594 1 98.81 197 GLU A O 1
ATOM 1472 N N . ALA A 1 198 ? 13.148 4.48 15.898 1 98.88 198 ALA A N 1
ATOM 1473 C CA . ALA A 1 198 ? 11.734 4.469 16.281 1 98.88 198 ALA A CA 1
ATOM 1474 C C . ALA A 1 198 ? 11.531 3.766 17.625 1 98.88 198 ALA A C 1
ATOM 1476 O O . ALA A 1 198 ? 10.789 4.25 18.484 1 98.88 198 ALA A O 1
ATOM 1477 N N . ARG A 1 199 ? 12.203 2.658 17.781 1 98.56 199 ARG A N 1
ATOM 1478 C CA . ARG A 1 199 ? 12.117 1.906 19.031 1 98.56 199 ARG A CA 1
ATOM 1479 C C . ARG A 1 199 ? 12.617 2.742 20.203 1 98.56 199 ARG A C 1
ATOM 1481 O O . ARG A 1 199 ? 11.992 2.762 21.266 1 98.56 199 ARG A O 1
ATOM 1488 N N . LYS A 1 200 ? 13.742 3.354 20 1 98.75 200 LYS A N 1
ATOM 1489 C CA . LYS A 1 200 ? 14.312 4.203 21.031 1 98.75 200 LYS A CA 1
ATOM 1490 C C . LYS A 1 200 ? 13.336 5.312 21.438 1 98.75 200 LYS A C 1
ATOM 1492 O O . LYS A 1 200 ? 13.133 5.566 22.625 1 98.75 200 LYS A O 1
ATOM 1497 N N . ALA A 1 201 ? 12.758 5.953 20.484 1 98.88 201 ALA A N 1
ATOM 1498 C CA . ALA A 1 201 ? 11.844 7.066 20.734 1 98.88 201 ALA A CA 1
ATOM 1499 C C . ALA A 1 201 ? 10.602 6.598 21.484 1 98.88 201 ALA A C 1
ATOM 1501 O O . ALA A 1 201 ? 10.172 7.238 22.453 1 98.88 201 ALA A O 1
ATOM 1502 N N . ALA A 1 202 ? 10.023 5.504 21.062 1 98.88 202 ALA A N 1
ATOM 1503 C CA . ALA A 1 202 ? 8.82 4.98 21.703 1 98.88 202 ALA A CA 1
ATOM 1504 C C . ALA A 1 202 ? 9.109 4.543 23.141 1 98.88 202 ALA A C 1
ATOM 1506 O O . ALA A 1 202 ? 8.305 4.789 24.031 1 98.88 202 ALA A O 1
ATOM 1507 N N . SER A 1 203 ? 10.242 3.887 23.312 1 98.69 203 SER A N 1
ATOM 1508 C CA . SER A 1 203 ? 10.641 3.449 24.656 1 98.69 203 SER A CA 1
ATOM 1509 C C . SER A 1 203 ? 10.844 4.637 25.594 1 98.69 203 SER A C 1
ATOM 1511 O O . SER A 1 203 ? 10.375 4.621 26.734 1 98.69 203 SER A O 1
ATOM 1513 N N . ALA A 1 204 ? 11.531 5.617 25.125 1 98.75 204 ALA A N 1
ATOM 1514 C CA . ALA A 1 204 ? 11.789 6.809 25.922 1 98.75 204 ALA A CA 1
ATOM 1515 C C . ALA A 1 204 ? 10.492 7.496 26.328 1 98.75 204 ALA A C 1
ATOM 1517 O O . ALA A 1 204 ? 10.391 8.062 27.422 1 98.75 204 ALA A O 1
ATOM 1518 N N . ALA A 1 205 ? 9.461 7.426 25.469 1 98.62 205 ALA A N 1
ATOM 1519 C CA . ALA A 1 205 ? 8.195 8.102 25.719 1 98.62 205 ALA A CA 1
ATOM 1520 C C . ALA A 1 205 ? 7.238 7.215 26.516 1 98.62 205 ALA A C 1
ATOM 1522 O O . ALA A 1 205 ? 6.172 7.66 26.938 1 98.62 205 ALA A O 1
ATOM 1523 N N . GLY A 1 206 ? 7.516 5.934 26.656 1 98.44 206 GLY A N 1
ATOM 1524 C CA . GLY A 1 206 ? 6.664 4.996 27.375 1 98.44 206 GLY A CA 1
ATOM 1525 C C . GLY A 1 206 ? 5.422 4.605 26.594 1 98.44 206 GLY A C 1
ATOM 1526 O O . GLY A 1 206 ? 4.355 4.402 27.172 1 98.44 206 GLY A O 1
ATOM 1527 N N . LEU A 1 207 ? 5.535 4.566 25.328 1 98.69 207 LEU A N 1
ATOM 1528 C CA . LEU A 1 207 ? 4.391 4.277 24.469 1 98.69 207 LEU A CA 1
ATOM 1529 C C . LEU A 1 207 ? 4.355 2.803 24.078 1 98.69 207 LEU A C 1
ATOM 1531 O O . LEU A 1 207 ? 5.402 2.154 24 1 98.69 207 LEU A O 1
ATOM 1535 N N . ARG A 1 208 ? 3.152 2.246 23.859 1 98.56 208 ARG A N 1
ATOM 1536 C CA . ARG A 1 208 ? 3.049 0.973 23.156 1 98.56 208 ARG A CA 1
ATOM 1537 C C . ARG A 1 208 ? 3.615 1.082 21.75 1 98.56 208 ARG A C 1
ATOM 1539 O O . ARG A 1 208 ? 3.422 2.094 21.062 1 98.56 208 ARG A O 1
ATOM 1546 N N . TYR A 1 209 ? 4.348 0.033 21.375 1 98.75 209 TYR A N 1
ATOM 1547 C CA . TYR A 1 209 ? 5.105 0.096 20.125 1 98.75 209 TYR A CA 1
ATOM 1548 C C . TYR A 1 209 ? 5.059 -1.238 19.391 1 98.75 209 TYR A C 1
ATOM 1550 O O . TYR A 1 209 ? 5.125 -2.301 20.016 1 98.75 209 TYR A O 1
ATOM 1558 N N . GLU A 1 210 ? 4.891 -1.164 18.094 1 98.38 210 GLU A N 1
ATOM 1559 C CA . GLU A 1 210 ? 5.031 -2.344 17.234 1 98.38 210 GLU A CA 1
ATOM 1560 C C . GLU A 1 210 ? 5.66 -1.983 15.898 1 98.38 210 GLU A C 1
ATOM 1562 O O . GLU A 1 210 ? 5.824 -0.803 15.578 1 98.38 210 GLU A O 1
ATOM 1567 N N . GLU A 1 211 ? 6.156 -2.961 15.195 1 97.75 211 GLU A N 1
ATOM 1568 C CA . GLU A 1 211 ? 6.75 -2.834 13.875 1 97.75 211 GLU A CA 1
ATOM 1569 C C . GLU A 1 211 ? 5.969 -3.641 12.836 1 97.75 211 GLU A C 1
ATOM 1571 O O . GLU A 1 211 ? 5.484 -4.734 13.133 1 97.75 211 GLU A O 1
ATOM 1576 N N . ALA A 1 212 ? 5.809 -3.041 11.688 1 97.31 212 ALA A N 1
ATOM 1577 C CA . ALA A 1 212 ? 5.047 -3.738 10.648 1 97.31 212 ALA A CA 1
ATOM 1578 C C . ALA A 1 212 ? 5.684 -3.549 9.281 1 97.31 212 ALA A C 1
ATOM 1580 O O . ALA A 1 212 ? 6.074 -2.438 8.914 1 97.31 212 ALA A O 1
ATOM 1581 N N . LEU A 1 213 ? 5.84 -4.629 8.562 1 96.38 213 LEU A N 1
ATOM 1582 C CA . LEU A 1 213 ? 6.207 -4.531 7.152 1 96.38 213 LEU A CA 1
ATOM 1583 C C . LEU A 1 213 ? 5.156 -3.754 6.367 1 96.38 213 LEU A C 1
ATOM 1585 O O . LEU A 1 213 ? 3.953 -3.943 6.574 1 96.38 213 LEU A O 1
ATOM 1589 N N . VAL A 1 214 ? 5.594 -2.891 5.469 1 98.44 214 VAL A N 1
ATOM 1590 C CA . VAL A 1 214 ? 4.684 -2.004 4.75 1 98.44 214 VAL A CA 1
ATOM 1591 C C . VAL A 1 214 ? 3.658 -2.83 3.977 1 98.44 214 VAL A C 1
ATOM 1593 O O . VAL A 1 214 ? 2.479 -2.479 3.928 1 98.44 214 VAL A O 1
ATOM 1596 N N . ASP A 1 215 ? 4.066 -3.939 3.342 1 97 215 ASP A N 1
ATOM 1597 C CA . ASP A 1 215 ? 3.145 -4.762 2.564 1 97 215 ASP A CA 1
ATOM 1598 C C . ASP A 1 215 ? 2.078 -5.387 3.461 1 97 215 ASP A C 1
ATOM 1600 O O . ASP A 1 215 ? 0.884 -5.316 3.158 1 97 215 ASP A O 1
ATOM 1604 N N . SER A 1 216 ? 2.51 -5.926 4.605 1 95.62 216 SER A N 1
ATOM 1605 C CA . SER A 1 216 ? 1.567 -6.52 5.547 1 95.62 216 SER A CA 1
ATOM 1606 C C . SER A 1 216 ? 0.662 -5.457 6.164 1 95.62 216 SER A C 1
ATOM 1608 O O . SER A 1 216 ? -0.507 -5.723 6.453 1 95.62 216 SER A O 1
ATOM 1610 N N . LEU A 1 217 ? 1.211 -4.336 6.43 1 98.38 217 LEU A N 1
ATOM 1611 C CA . LEU A 1 217 ? 0.423 -3.25 7.008 1 98.38 217 LEU A CA 1
ATOM 1612 C C . LEU A 1 217 ? -0.669 -2.799 6.043 1 98.38 217 LEU A C 1
ATOM 1614 O O . LEU A 1 217 ? -1.785 -2.486 6.461 1 98.38 217 LEU A O 1
ATOM 1618 N N . CYS A 1 218 ? -0.353 -2.73 4.742 1 98.69 218 CYS A N 1
ATOM 1619 C CA . CYS A 1 218 ? -1.358 -2.338 3.764 1 98.69 218 CYS A CA 1
ATOM 1620 C C . CYS A 1 218 ? -2.537 -3.303 3.773 1 98.69 218 CYS A C 1
ATOM 1622 O O . CYS A 1 218 ? -3.693 -2.879 3.738 1 98.69 218 CYS A O 1
ATOM 1624 N N . ALA A 1 219 ? -2.264 -4.566 3.85 1 98.19 219 ALA A N 1
ATOM 1625 C CA . ALA A 1 219 ? -3.344 -5.539 4 1 98.19 219 ALA A CA 1
ATOM 1626 C C . ALA A 1 219 ? -4.102 -5.32 5.309 1 98.19 219 ALA A C 1
ATOM 1628 O O . ALA A 1 219 ? -5.332 -5.355 5.332 1 98.19 219 ALA A O 1
ATOM 1629 N N . GLY A 1 220 ? -3.377 -5.066 6.352 1 98 220 GLY A N 1
ATOM 1630 C CA . GLY A 1 220 ? -3.963 -4.871 7.668 1 98 220 GLY A CA 1
ATOM 1631 C C . GLY A 1 220 ? -4.891 -3.674 7.738 1 98 220 GLY A C 1
ATOM 1632 O O . GLY A 1 220 ? -5.918 -3.717 8.422 1 98 220 GLY A O 1
ATOM 1633 N N . LEU A 1 221 ? -4.547 -2.625 7.039 1 98.62 221 LEU A N 1
ATOM 1634 C CA . LEU A 1 221 ? -5.355 -1.411 7.047 1 98.62 221 LEU A CA 1
ATOM 1635 C C . LEU A 1 221 ? -6.715 -1.657 6.402 1 98.62 221 LEU A C 1
ATOM 1637 O O . LEU A 1 221 ? -7.68 -0.944 6.688 1 98.62 221 LEU A O 1
ATOM 1641 N N . VAL A 1 222 ? -6.781 -2.625 5.52 1 98.12 222 VAL A N 1
ATOM 1642 C CA . VAL A 1 222 ? -8.047 -2.961 4.883 1 98.12 222 VAL A CA 1
ATOM 1643 C C . VAL A 1 222 ? -8.82 -3.943 5.758 1 98.12 222 VAL A C 1
ATOM 1645 O O . VAL A 1 222 ? -10.039 -3.814 5.926 1 98.12 222 VAL A O 1
ATOM 1648 N N . LEU A 1 223 ? -8.125 -4.84 6.383 1 97 223 LEU A N 1
ATOM 1649 C CA . LEU A 1 223 ? -8.773 -5.91 7.137 1 97 223 LEU A CA 1
ATOM 1650 C C . LEU A 1 223 ? -9.227 -5.414 8.508 1 97 223 LEU A C 1
ATOM 1652 O O . LEU A 1 223 ? -10.328 -5.738 8.953 1 97 223 LEU A O 1
ATOM 1656 N N . GLN A 1 224 ? -8.336 -4.602 9.148 1 96.94 224 GLN A N 1
ATOM 1657 C CA . GLN A 1 224 ? -8.625 -4.137 10.5 1 96.94 224 GLN A CA 1
ATOM 1658 C C . GLN A 1 224 ? -7.996 -2.77 10.75 1 96.94 224 GLN A C 1
ATOM 1660 O O . GLN A 1 224 ? -7.125 -2.631 11.617 1 96.94 224 GLN A O 1
ATOM 1665 N N . PRO A 1 225 ? -8.531 -1.739 10.094 1 97.81 225 PRO A N 1
ATOM 1666 C CA . PRO A 1 225 ? -7.91 -0.419 10.234 1 97.81 225 PRO A CA 1
ATOM 1667 C C . PRO A 1 225 ? -7.938 0.089 11.68 1 97.81 225 PRO A C 1
ATOM 1669 O O . PRO A 1 225 ? -7.074 0.875 12.078 1 97.81 225 PRO A O 1
ATOM 1672 N N . GLN A 1 226 ? -8.875 -0.393 12.547 1 96.56 226 GLN A N 1
ATOM 1673 C CA . GLN A 1 226 ? -9.031 0.077 13.914 1 96.56 226 GLN A CA 1
ATOM 1674 C C . GLN A 1 226 ? -7.914 -0.454 14.812 1 96.56 226 GLN A C 1
ATOM 1676 O O . GLN A 1 226 ? -7.746 0.006 15.945 1 96.56 226 GLN A O 1
ATOM 1681 N N . ALA A 1 227 ? -7.156 -1.406 14.273 1 97.19 227 ALA A N 1
ATOM 1682 C CA . ALA A 1 227 ? -6.062 -1.991 15.047 1 97.19 227 ALA A CA 1
ATOM 1683 C C . ALA A 1 227 ? -4.859 -1.053 15.094 1 97.19 227 ALA A C 1
ATOM 1685 O O . ALA A 1 227 ? -3.938 -1.249 15.891 1 97.19 227 ALA A O 1
ATOM 1686 N N . TYR A 1 228 ? -4.875 0.037 14.305 1 98.44 228 TYR A N 1
ATOM 1687 C CA . TYR A 1 228 ? -3.748 0.957 14.203 1 98.44 228 TYR A CA 1
ATOM 1688 C C . TYR A 1 228 ? -4.113 2.332 14.75 1 98.44 228 TYR A C 1
ATOM 1690 O O . TYR A 1 228 ? -5.297 2.648 14.906 1 98.44 228 TYR A O 1
ATOM 1698 N N . ASP A 1 229 ? -3.102 3.072 15.078 1 98.69 229 ASP A N 1
ATOM 1699 C CA . ASP A 1 229 ? -3.303 4.387 15.688 1 98.69 229 ASP A CA 1
ATOM 1700 C C . ASP A 1 229 ? -2.363 5.422 15.07 1 98.69 229 ASP A C 1
ATOM 1702 O O . ASP A 1 229 ? -2.699 6.059 14.07 1 98.69 229 ASP A O 1
ATOM 1706 N N . VAL A 1 230 ? -1.142 5.504 15.508 1 98.94 230 VAL A N 1
ATOM 1707 C CA . VAL A 1 230 ? -0.135 6.387 14.922 1 98.94 230 VAL A CA 1
ATOM 1708 C C . VAL A 1 230 ? 0.874 5.562 14.125 1 98.94 230 VAL A C 1
ATOM 1710 O O . VAL A 1 230 ? 1.522 4.668 14.664 1 98.94 230 VAL A O 1
ATOM 1713 N N . LEU A 1 231 ? 0.961 5.852 12.883 1 98.94 231 LEU A N 1
ATOM 1714 C CA . LEU A 1 231 ? 1.925 5.188 12.008 1 98.94 231 LEU A CA 1
ATOM 1715 C C . LEU A 1 231 ? 3.09 6.117 11.68 1 98.94 231 LEU A C 1
ATOM 1717 O O . LEU A 1 231 ? 2.883 7.234 11.195 1 98.94 231 LEU A O 1
ATOM 1721 N N . VAL A 1 232 ? 4.293 5.711 11.977 1 99 232 VAL A N 1
ATOM 1722 C CA . VAL A 1 232 ? 5.484 6.465 11.594 1 99 232 VAL A CA 1
ATOM 1723 C C . VAL A 1 232 ? 6.262 5.691 10.531 1 99 232 VAL A C 1
ATOM 1725 O O . VAL A 1 232 ? 6.391 4.469 10.617 1 99 232 VAL A O 1
ATOM 1728 N N . ALA A 1 233 ? 6.703 6.402 9.492 1 98.94 233 ALA A N 1
ATOM 1729 C CA . ALA A 1 233 ? 7.277 5.695 8.352 1 98.94 233 ALA A CA 1
ATOM 1730 C C . ALA A 1 233 ? 8.305 6.562 7.625 1 98.94 233 ALA A C 1
ATOM 1732 O O . ALA A 1 233 ? 8.219 7.793 7.66 1 98.94 233 ALA A O 1
ATOM 1733 N N . PRO A 1 234 ? 9.266 5.91 6.93 1 98.75 234 PRO A N 1
ATOM 1734 C CA . PRO A 1 234 ? 10.047 6.633 5.918 1 98.75 234 PRO A CA 1
ATOM 1735 C C . PRO A 1 234 ? 9.172 7.203 4.801 1 98.75 234 PRO A C 1
ATOM 1737 O O . PRO A 1 234 ? 7.988 6.867 4.703 1 98.75 234 PRO A O 1
ATOM 1740 N N . ASN A 1 235 ? 9.742 8.023 3.99 1 97.75 235 ASN A N 1
ATOM 1741 C CA . ASN A 1 235 ? 9.008 8.828 3.02 1 97.75 235 ASN A CA 1
ATOM 1742 C C . ASN A 1 235 ? 8.156 7.965 2.1 1 97.75 235 ASN A C 1
ATOM 1744 O O . ASN A 1 235 ? 6.938 8.148 2.021 1 97.75 235 ASN A O 1
ATOM 1748 N N . CYS A 1 236 ? 8.734 7.004 1.477 1 97.69 236 CYS A N 1
ATOM 1749 C CA . CYS A 1 236 ? 8.055 6.207 0.462 1 97.69 236 CYS A CA 1
ATOM 1750 C C . CYS A 1 236 ? 6.91 5.402 1.072 1 97.69 236 CYS A C 1
ATOM 1752 O O . CYS A 1 236 ? 5.809 5.371 0.524 1 97.69 236 CYS A O 1
ATOM 1754 N N . TRP A 1 237 ? 7.172 4.77 2.201 1 98.62 237 TRP A N 1
ATOM 1755 C CA . TRP A 1 237 ? 6.156 3.953 2.855 1 98.62 237 TRP A CA 1
ATOM 1756 C C . TRP A 1 237 ? 5.012 4.82 3.371 1 98.62 237 TRP A C 1
ATOM 1758 O O . TRP A 1 237 ? 3.838 4.465 3.217 1 98.62 237 TRP A O 1
ATOM 1768 N N . GLY A 1 238 ? 5.387 5.949 3.916 1 98.62 238 GLY A N 1
ATOM 1769 C CA . GLY A 1 238 ? 4.363 6.855 4.414 1 98.62 238 GLY A CA 1
ATOM 1770 C C . GLY A 1 238 ? 3.453 7.383 3.322 1 98.62 238 GLY A C 1
ATOM 1771 O O . GLY A 1 238 ? 2.258 7.586 3.549 1 98.62 238 GLY A O 1
ATOM 1772 N N . ASP A 1 239 ? 4.043 7.621 2.197 1 97.25 239 ASP A N 1
ATOM 1773 C CA . ASP A 1 239 ? 3.277 8.094 1.051 1 97.25 239 ASP A CA 1
ATOM 1774 C C . ASP A 1 239 ? 2.223 7.074 0.635 1 97.25 239 ASP A C 1
ATOM 1776 O O . ASP A 1 239 ? 1.051 7.418 0.463 1 97.25 239 ASP A O 1
ATOM 1780 N N . ILE A 1 240 ? 2.586 5.871 0.558 1 98.56 240 ILE A N 1
ATOM 1781 C CA . ILE A 1 240 ? 1.714 4.789 0.111 1 98.56 240 ILE A CA 1
ATOM 1782 C C . ILE A 1 240 ? 0.634 4.531 1.159 1 98.56 240 ILE A C 1
ATOM 1784 O O . ILE A 1 240 ? -0.554 4.469 0.834 1 98.56 240 ILE A O 1
ATOM 1788 N N . VAL A 1 241 ? 1.035 4.5 2.412 1 98.81 241 VAL A N 1
ATOM 1789 C CA . VAL A 1 241 ? 0.137 4.148 3.508 1 98.81 241 VAL A CA 1
ATOM 1790 C C . VAL A 1 241 ? -0.886 5.266 3.713 1 98.81 241 VAL A C 1
ATOM 1792 O O . VAL A 1 241 ? -2.057 4.996 3.99 1 98.81 241 VAL A O 1
ATOM 1795 N N . SER A 1 242 ? -0.46 6.48 3.568 1 98.62 242 SER A N 1
ATOM 1796 C CA . SER A 1 242 ? -1.378 7.59 3.797 1 98.62 242 SER A CA 1
ATOM 1797 C C . SER A 1 242 ? -2.441 7.664 2.707 1 98.62 242 SER A C 1
ATOM 1799 O O . SER A 1 242 ? -3.611 7.926 2.99 1 98.62 242 SER A O 1
ATOM 1801 N N . ASP A 1 243 ? -2.074 7.457 1.434 1 98.31 243 ASP A N 1
ATOM 1802 C CA . ASP A 1 243 ? -3.074 7.418 0.371 1 98.31 243 ASP A CA 1
ATOM 1803 C C . ASP A 1 243 ? -4.043 6.25 0.568 1 98.31 243 ASP A C 1
ATOM 1805 O O . ASP A 1 243 ? -5.246 6.391 0.337 1 98.31 243 ASP A O 1
ATOM 1809 N N . LEU A 1 244 ? -3.475 5.117 0.979 1 98.81 244 LEU A N 1
ATOM 1810 C CA . LEU A 1 244 ? -4.324 3.967 1.267 1 98.81 244 LEU A CA 1
ATOM 1811 C C . LEU A 1 244 ? -5.328 4.293 2.369 1 98.81 244 LEU A C 1
ATOM 1813 O O . LEU A 1 244 ? -6.5 3.924 2.277 1 98.81 244 LEU A O 1
ATOM 1817 N N . ALA A 1 245 ? -4.871 4.977 3.412 1 98.69 245 ALA A N 1
ATOM 1818 C CA . ALA A 1 245 ? -5.77 5.379 4.488 1 98.69 245 ALA A CA 1
ATOM 1819 C C . ALA A 1 245 ? -6.914 6.242 3.959 1 98.69 245 ALA A C 1
ATOM 1821 O O . ALA A 1 245 ? -8.047 6.152 4.445 1 98.69 245 ALA A O 1
ATOM 1822 N N . GLY A 1 246 ? -6.578 7.09 2.982 1 98.19 246 GLY A N 1
ATOM 1823 C CA . GLY A 1 246 ? -7.629 7.848 2.316 1 98.19 246 GLY A CA 1
ATOM 1824 C C . GLY A 1 246 ? -8.672 6.969 1.654 1 98.19 246 GLY A C 1
ATOM 1825 O O . GLY A 1 246 ? -9.867 7.238 1.75 1 98.19 246 GLY A O 1
ATOM 1826 N N . GLY A 1 247 ? -8.203 5.891 0.989 1 97.75 247 GLY A N 1
ATOM 1827 C CA . GLY A 1 247 ? -9.133 4.922 0.431 1 97.75 247 GLY A CA 1
ATOM 1828 C C . GLY A 1 247 ? -10.008 4.266 1.479 1 97.75 247 GLY A C 1
ATOM 1829 O O . GLY A 1 247 ? -11.203 4.078 1.265 1 97.75 247 GLY A O 1
ATOM 1830 N N . VAL A 1 248 ? -9.43 3.979 2.607 1 98.31 248 VAL A N 1
ATOM 1831 C CA . VAL A 1 248 ? -10.117 3.275 3.684 1 98.31 248 VAL A CA 1
ATOM 1832 C C . VAL A 1 248 ? -11.211 4.168 4.266 1 98.31 248 VAL A C 1
ATOM 1834 O O . VAL A 1 248 ? -12.328 3.711 4.52 1 98.31 248 VAL A O 1
ATOM 1837 N N . VAL A 1 249 ? -10.953 5.48 4.375 1 97.69 249 VAL A N 1
ATOM 1838 C CA . VAL A 1 249 ? -11.961 6.34 4.988 1 97.69 249 VAL A CA 1
ATOM 1839 C C . VAL A 1 249 ? -12.914 6.863 3.914 1 97.69 249 VAL A C 1
ATOM 1841 O O . VAL A 1 249 ? -13.844 7.609 4.215 1 97.69 249 VAL A O 1
ATOM 1844 N N . GLY A 1 250 ? -12.625 6.586 2.686 1 96.81 250 GLY A N 1
ATOM 1845 C CA . GLY A 1 250 ? -13.641 6.793 1.668 1 96.81 250 GLY A CA 1
ATOM 1846 C C . GLY A 1 250 ? -13.203 7.742 0.569 1 96.81 250 GLY A C 1
ATOM 1847 O O . GLY A 1 250 ? -13.805 7.777 -0.505 1 96.81 250 GLY A O 1
ATOM 1848 N N . SER A 1 251 ? -12.18 8.562 0.865 1 97.25 251 SER A N 1
ATOM 1849 C CA . SER A 1 251 ? -11.719 9.516 -0.137 1 97.25 251 SER A CA 1
ATOM 1850 C C . SER A 1 251 ? -10.438 10.211 0.31 1 97.25 251 SER A C 1
ATOM 1852 O O . SER A 1 251 ? -10.297 10.57 1.48 1 97.25 251 SER A O 1
ATOM 1854 N N . LEU A 1 252 ? -9.523 10.43 -0.661 1 96.88 252 LEU A N 1
ATOM 1855 C CA . LEU A 1 252 ? -8.375 11.281 -0.367 1 96.88 252 LEU A CA 1
ATOM 1856 C C . LEU A 1 252 ? -8.82 12.711 -0.067 1 96.88 252 LEU A C 1
ATOM 1858 O O . LEU A 1 252 ? -8.078 13.484 0.542 1 96.88 252 LEU A O 1
ATOM 1862 N N . GLY A 1 253 ? -10.008 13.023 -0.476 1 96.94 253 GLY A N 1
ATOM 1863 C CA . GLY A 1 253 ? -10.57 14.352 -0.258 1 96.94 253 GLY A CA 1
ATOM 1864 C C . GLY A 1 253 ? -10.914 14.617 1.194 1 96.94 253 GLY A C 1
ATOM 1865 O O . GLY A 1 253 ? -11.211 15.758 1.565 1 96.94 253 GLY A O 1
ATOM 1866 N N . LEU A 1 254 ? -10.766 13.609 1.989 1 97.88 254 LEU A N 1
ATOM 1867 C CA . LEU A 1 254 ? -11.102 13.758 3.4 1 97.88 254 LEU A CA 1
ATOM 1868 C C . LEU A 1 254 ? -9.836 13.852 4.254 1 97.88 254 LEU A C 1
ATOM 1870 O O . LEU A 1 254 ? -9.922 13.891 5.484 1 97.88 254 LEU A O 1
ATOM 1874 N N . LEU A 1 255 ? -8.711 13.875 3.627 1 97.94 255 LEU A N 1
ATOM 1875 C CA . LEU A 1 255 ? -7.449 13.898 4.363 1 97.94 255 LEU A CA 1
ATOM 1876 C C . LEU A 1 255 ? -6.836 15.289 4.348 1 97.94 255 LEU A C 1
ATOM 1878 O O . LEU A 1 255 ? -6.527 15.828 3.281 1 97.94 255 LEU A O 1
ATOM 1882 N N . GLY A 1 256 ? -6.676 15.914 5.523 1 98.19 256 GLY A N 1
ATOM 1883 C CA . GLY A 1 256 ? -5.773 17.047 5.621 1 98.19 256 GLY A CA 1
ATOM 1884 C C . GLY A 1 256 ? -4.309 16.656 5.641 1 98.19 256 GLY A C 1
ATOM 1885 O O . GLY A 1 256 ? -3.982 15.484 5.855 1 98.19 256 GLY A O 1
ATOM 1886 N N . SER A 1 257 ? -3.451 17.609 5.43 1 98.56 257 SER A N 1
ATOM 1887 C CA . SER A 1 257 ? -2.023 17.312 5.441 1 98.56 257 SER A CA 1
ATOM 1888 C C . SER A 1 257 ? -1.206 18.516 5.895 1 98.56 257 SER A C 1
ATOM 1890 O O . SER A 1 257 ? -1.504 19.641 5.52 1 98.56 257 SER A O 1
ATOM 1892 N N . ALA A 1 258 ? -0.218 18.266 6.664 1 98.62 258 ALA A N 1
ATOM 1893 C CA . ALA A 1 258 ? 0.736 19.266 7.125 1 98.62 258 ALA A CA 1
ATOM 1894 C C . ALA A 1 258 ? 2.172 18.797 6.906 1 98.62 258 ALA A C 1
ATOM 1896 O O . ALA A 1 258 ? 2.488 17.625 7.109 1 98.62 258 ALA A O 1
ATOM 1897 N N . ASN A 1 259 ? 2.994 19.625 6.402 1 98.44 259 ASN A N 1
ATOM 1898 C CA . ASN A 1 259 ? 4.445 19.484 6.383 1 98.44 259 ASN A CA 1
ATOM 1899 C C . ASN A 1 259 ? 5.117 20.438 7.367 1 98.44 259 ASN A C 1
ATOM 1901 O O . ASN A 1 259 ? 5.086 21.656 7.18 1 98.44 259 ASN A O 1
ATOM 1905 N N . VAL A 1 260 ? 5.742 19.844 8.352 1 98.5 260 VAL A N 1
ATOM 1906 C CA . VAL A 1 260 ? 6.16 20.656 9.492 1 98.5 260 VAL A CA 1
ATOM 1907 C C . VAL A 1 260 ? 7.672 20.547 9.672 1 98.5 260 VAL A C 1
ATOM 1909 O O . VAL A 1 260 ? 8.242 19.469 9.57 1 98.5 260 VAL A O 1
ATOM 1912 N N . GLY A 1 261 ? 8.32 21.672 9.805 1 97.75 261 GLY A N 1
ATOM 1913 C CA . GLY A 1 261 ? 9.719 21.781 10.203 1 97.75 261 GLY A CA 1
ATOM 1914 C C . GLY A 1 261 ? 9.906 22.453 11.539 1 97.75 261 GLY A C 1
ATOM 1915 O O . GLY A 1 261 ? 8.977 22.547 12.344 1 97.75 261 GLY A O 1
ATOM 1916 N N . ALA A 1 262 ? 11.125 22.844 11.828 1 95.19 262 ALA A N 1
ATOM 1917 C CA . ALA A 1 262 ? 11.43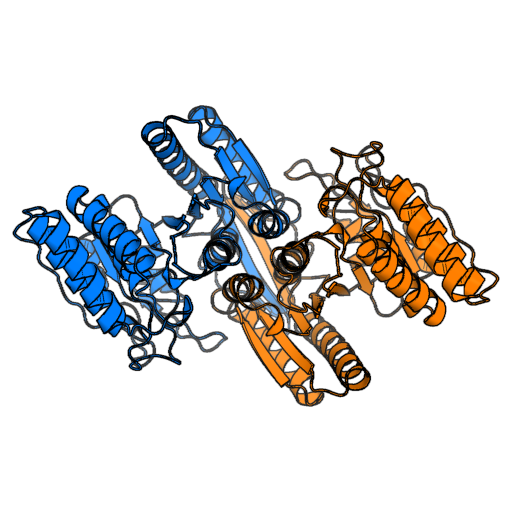8 23.484 13.102 1 95.19 262 ALA A CA 1
ATOM 1918 C C . ALA A 1 262 ? 10.852 24.891 13.164 1 95.19 262 ALA A C 1
ATOM 1920 O O . ALA A 1 262 ? 10.406 25.344 14.227 1 95.19 262 ALA A O 1
ATOM 1921 N N . SER A 1 263 ? 10.844 25.562 12.016 1 95.75 263 SER A N 1
ATOM 1922 C CA . SER A 1 263 ? 10.477 26.969 12.047 1 95.75 263 SER A CA 1
ATOM 1923 C C . SER A 1 263 ? 9.383 27.281 11.031 1 95.75 263 SER A C 1
ATOM 1925 O O . SER A 1 263 ? 8.789 28.359 11.062 1 95.75 263 SER A O 1
ATOM 1927 N N . HIS A 1 264 ? 9.148 26.391 10.078 1 97.88 264 HIS A N 1
ATOM 1928 C CA . HIS A 1 264 ? 8.188 26.594 9.008 1 97.88 264 HIS A CA 1
ATOM 1929 C C . HIS A 1 264 ? 7.199 25.438 8.922 1 97.88 264 HIS A C 1
ATOM 1931 O O . HIS A 1 264 ? 7.504 24.328 9.359 1 97.88 264 HIS A O 1
ATOM 1937 N N . ALA A 1 265 ? 6.023 25.688 8.391 1 98.38 265 ALA A N 1
ATOM 1938 C CA . ALA A 1 265 ? 5.016 24.656 8.164 1 98.38 265 ALA A CA 1
ATOM 1939 C C . ALA A 1 265 ? 4.199 24.938 6.91 1 98.38 265 ALA A C 1
ATOM 1941 O O . ALA A 1 265 ? 3.889 26.094 6.617 1 98.38 265 ALA A O 1
ATOM 1942 N N . LEU A 1 266 ? 3.938 23.953 6.191 1 97.62 266 LEU A N 1
ATOM 1943 C CA . LEU A 1 266 ? 3.174 24 4.949 1 97.62 266 LEU A CA 1
ATOM 1944 C C . LEU A 1 266 ? 1.972 23.062 5.008 1 97.62 266 LEU A C 1
ATOM 1946 O O . LEU A 1 266 ? 2.109 21.891 5.367 1 97.62 266 LEU A O 1
ATOM 1950 N N . PHE A 1 267 ? 0.816 23.594 4.754 1 97.88 267 PHE A N 1
ATOM 1951 C CA . PHE A 1 267 ? -0.434 22.844 4.777 1 97.88 267 PHE A CA 1
ATOM 1952 C C . PHE A 1 267 ? -1.026 22.734 3.377 1 97.88 267 PHE A C 1
ATOM 1954 O O . PHE A 1 267 ? -1.1 23.719 2.65 1 97.88 267 PHE A O 1
ATOM 1961 N N . GLU A 1 268 ? -1.387 21.547 3.004 1 96.44 268 GLU A N 1
ATOM 1962 C CA . GLU A 1 268 ? -1.879 21.328 1.646 1 96.44 268 GLU A CA 1
ATOM 1963 C C . GLU A 1 268 ? -2.832 20.141 1.588 1 96.44 268 GLU A C 1
ATOM 1965 O O . GLU A 1 268 ? -2.842 19.297 2.49 1 96.44 268 GLU A O 1
ATOM 1970 N N . ALA A 1 269 ? -3.611 20.109 0.53 1 95.69 269 ALA A N 1
ATOM 1971 C CA . ALA A 1 269 ? -4.461 18.938 0.311 1 95.69 269 ALA A CA 1
ATOM 1972 C C . ALA A 1 269 ? -3.627 17.672 0.185 1 95.69 269 ALA A C 1
ATOM 1974 O O . ALA A 1 269 ? -2.482 17.719 -0.273 1 95.69 269 ALA A O 1
ATOM 1975 N N . ALA A 1 270 ? -4.203 16.578 0.561 1 94.44 270 ALA A N 1
ATOM 1976 C CA . ALA A 1 270 ? -3.484 15.305 0.54 1 94.44 270 ALA A CA 1
ATOM 1977 C C . ALA A 1 270 ? -3.492 14.688 -0.858 1 94.44 270 ALA A C 1
ATOM 1979 O O . ALA A 1 270 ? -2.725 13.766 -1.144 1 94.44 270 ALA A O 1
ATOM 1980 N N . HIS A 1 271 ? -4.375 15.195 -1.691 1 92.69 271 HIS A N 1
ATOM 1981 C CA . HIS A 1 271 ? -4.492 14.641 -3.035 1 92.69 271 HIS A CA 1
ATOM 1982 C C . HIS A 1 271 ? -3.789 15.531 -4.059 1 92.69 271 HIS A C 1
ATOM 1984 O O . HIS A 1 271 ? -3.355 16.641 -3.734 1 92.69 271 HIS A O 1
ATOM 1990 N N . GLY A 1 272 ? -3.701 15.039 -5.27 1 88.62 272 GLY A N 1
ATOM 1991 C CA . GLY A 1 272 ? -3.057 15.773 -6.348 1 88.62 272 GLY A CA 1
ATOM 1992 C C . GLY A 1 272 ? -3.965 16.797 -6.992 1 88.62 272 GLY A C 1
ATOM 1993 O O . GLY A 1 272 ? -5 17.172 -6.43 1 88.62 272 GLY A O 1
ATOM 1994 N N . SER A 1 273 ? -3.529 17.266 -8.164 1 88.75 273 SER A N 1
ATOM 1995 C CA . SER A 1 273 ? -4.18 18.406 -8.797 1 88.75 273 SER A CA 1
ATOM 1996 C C . SER A 1 273 ? -5.465 17.984 -9.5 1 88.75 273 SER A C 1
ATOM 1998 O O . SER A 1 273 ? -6.277 18.828 -9.883 1 88.75 273 SER A O 1
ATOM 2000 N N . ALA A 1 274 ? -5.617 16.688 -9.742 1 89.31 274 ALA A N 1
ATOM 2001 C CA . ALA A 1 274 ? -6.828 16.172 -10.383 1 89.31 274 ALA A CA 1
ATOM 2002 C C . ALA A 1 274 ? -7.219 17.016 -11.586 1 89.31 274 ALA A C 1
ATOM 2004 O O . ALA A 1 274 ? -8.336 17.547 -11.648 1 89.31 274 ALA A O 1
ATOM 2005 N N . PRO A 1 275 ? -6.379 17.062 -12.617 1 88.12 275 PRO A N 1
ATOM 2006 C CA . PRO A 1 275 ? -6.617 17.969 -13.75 1 88.12 275 PRO A CA 1
ATOM 2007 C C . PRO A 1 275 ? -7.895 17.625 -14.516 1 88.12 275 PRO A C 1
ATOM 2009 O O . PRO A 1 275 ? -8.516 18.5 -15.109 1 88.12 275 PRO A O 1
ATOM 2012 N N . ASP A 1 276 ? -8.359 16.406 -14.422 1 89.31 276 ASP A N 1
ATOM 2013 C CA . ASP A 1 276 ? -9.5 15.922 -15.203 1 89.31 276 ASP A CA 1
ATOM 2014 C C . ASP A 1 276 ? -10.797 16.578 -14.742 1 89.31 276 ASP A C 1
ATOM 2016 O O . ASP A 1 276 ? -11.766 16.641 -15.5 1 89.31 276 ASP A O 1
ATOM 2020 N N . ILE A 1 277 ? -10.797 17.078 -13.531 1 93.5 277 ILE A N 1
ATOM 2021 C CA . ILE A 1 277 ? -12.047 17.656 -13.039 1 93.5 277 ILE A CA 1
ATOM 2022 C C . ILE A 1 277 ? -11.828 19.125 -12.695 1 93.5 277 ILE A C 1
ATOM 2024 O O . ILE A 1 277 ? -12.68 19.75 -12.062 1 93.5 277 ILE A O 1
ATOM 2028 N N . ALA A 1 278 ? -10.703 19.688 -13.117 1 92.12 278 ALA A N 1
ATOM 2029 C CA . ALA A 1 278 ? -10.406 21.094 -12.867 1 92.12 278 ALA A CA 1
ATOM 2030 C C . ALA A 1 278 ? -11.477 22 -13.477 1 92.12 278 ALA A C 1
ATOM 2032 O O . ALA A 1 278 ? -11.852 21.844 -14.633 1 92.12 278 ALA A O 1
ATOM 2033 N N . GLY A 1 279 ? -11.992 22.859 -12.656 1 92.75 279 GLY A N 1
ATOM 2034 C CA . GLY A 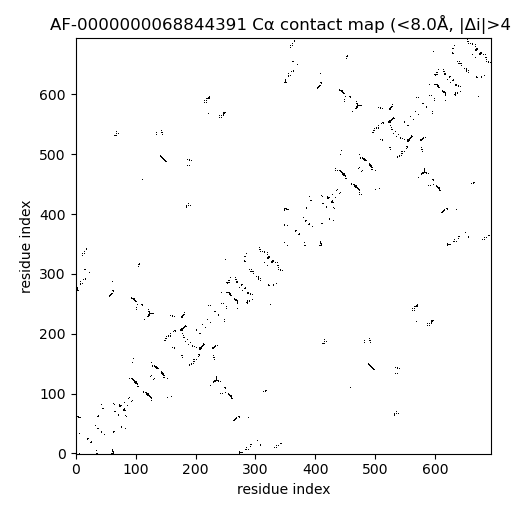1 279 ? -12.938 23.844 -13.148 1 92.75 279 GLY A CA 1
ATOM 2035 C C . GLY A 1 279 ? -14.352 23.312 -13.273 1 92.75 279 GLY A C 1
ATOM 2036 O O . GLY A 1 279 ? -15.273 24.047 -13.641 1 92.75 279 GLY A O 1
ATOM 2037 N N . CYS A 1 280 ? -14.57 22.062 -12.914 1 96.19 280 CYS A N 1
ATOM 2038 C CA . CYS A 1 280 ? -15.875 21.438 -13.086 1 96.19 280 CYS A CA 1
ATOM 2039 C C . CYS A 1 280 ? -16.766 21.672 -11.875 1 96.19 280 CYS A C 1
ATOM 2041 O O . CYS A 1 280 ? -17.969 21.406 -11.922 1 96.19 280 CYS A O 1
ATOM 2043 N N . GLY A 1 281 ? -16.203 22.172 -10.789 1 97.12 281 GLY A N 1
ATOM 2044 C CA . GLY A 1 281 ? -16.984 22.469 -9.602 1 97.12 281 GLY A CA 1
ATOM 2045 C C . GLY A 1 281 ? -17.391 21.234 -8.828 1 97.12 281 GLY A C 1
ATOM 2046 O O . GLY A 1 281 ? -18.391 21.25 -8.109 1 97.12 281 GLY A O 1
ATOM 2047 N N . VAL A 1 282 ? -16.656 20.125 -9.023 1 97.5 282 VAL A N 1
ATOM 2048 C CA . VAL A 1 282 ? -17.078 18.891 -8.383 1 97.5 282 VAL A CA 1
ATOM 2049 C C . VAL A 1 282 ? -16 18.422 -7.41 1 97.5 282 VAL A C 1
ATOM 2051 O O . VAL A 1 282 ? -16.156 17.391 -6.746 1 97.5 282 VAL A O 1
ATOM 2054 N N . ALA A 1 283 ? -14.859 19.141 -7.305 1 97.44 283 ALA A N 1
ATOM 2055 C CA . ALA A 1 283 ? -13.766 18.734 -6.422 1 97.44 283 ALA A CA 1
ATOM 2056 C C . ALA A 1 283 ? -14.195 18.781 -4.961 1 97.44 283 ALA A C 1
ATOM 2058 O O . ALA A 1 283 ? -14.898 19.719 -4.543 1 97.44 283 ALA A O 1
ATOM 2059 N N . ASN A 1 284 ? -13.867 17.812 -4.207 1 98.19 284 ASN A N 1
ATOM 2060 C CA . ASN A 1 284 ? -14.055 17.797 -2.758 1 98.19 284 ASN A CA 1
ATOM 2061 C C . ASN A 1 284 ? -13.117 18.797 -2.072 1 98.19 284 ASN A C 1
ATOM 2063 O O . ASN A 1 284 ? -11.906 18.594 -2.041 1 98.19 284 ASN A O 1
ATOM 2067 N N . PRO A 1 285 ? -13.648 19.828 -1.478 1 98.44 285 PRO A N 1
ATOM 2068 C CA . PRO A 1 285 ? -12.766 20.828 -0.895 1 98.44 285 PRO A CA 1
ATOM 2069 C C . PRO A 1 285 ? -12.352 20.5 0.539 1 98.44 285 PRO A C 1
ATOM 2071 O O . PRO A 1 285 ? -11.562 21.234 1.144 1 98.44 285 PRO A O 1
ATOM 2074 N N . ALA A 1 286 ? -12.82 19.422 1.104 1 98.75 286 ALA A N 1
ATOM 2075 C CA . ALA A 1 286 ? -12.648 19.125 2.525 1 98.75 286 ALA A CA 1
ATOM 2076 C C . ALA A 1 286 ? -11.18 18.922 2.873 1 98.75 286 ALA A C 1
ATOM 2078 O O . ALA A 1 286 ? -10.734 19.297 3.963 1 98.75 286 ALA A O 1
ATOM 2079 N N . SER A 1 287 ? -10.461 18.266 1.98 1 98.62 287 SER A N 1
ATOM 2080 C CA . SER A 1 287 ? -9.039 18.062 2.25 1 98.62 287 SER A CA 1
ATOM 2081 C C . SER A 1 287 ? -8.328 19.391 2.504 1 98.62 287 SER A C 1
ATOM 2083 O O . SER A 1 287 ? -7.555 19.516 3.455 1 98.62 287 SER A O 1
ATOM 2085 N N . MET A 1 288 ? -8.586 20.359 1.646 1 98.31 288 MET A N 1
ATOM 2086 C CA . MET A 1 288 ? -7.969 21.688 1.788 1 98.31 288 MET A CA 1
ATOM 2087 C C . MET A 1 288 ? -8.492 22.391 3.029 1 98.31 288 MET A C 1
ATOM 2089 O O . MET A 1 288 ? -7.738 23.094 3.713 1 98.31 288 MET A O 1
ATOM 2093 N N . MET A 1 289 ? -9.789 22.25 3.357 1 98.81 289 MET A N 1
ATOM 2094 C CA . MET A 1 289 ? -10.375 22.828 4.559 1 98.81 289 MET A CA 1
ATOM 2095 C C . MET A 1 289 ? -9.742 22.25 5.816 1 98.81 289 MET A C 1
ATOM 2097 O O . MET A 1 289 ? -9.422 22.984 6.754 1 98.81 289 MET A O 1
ATOM 2101 N N . LEU A 1 290 ? -9.602 20.938 5.781 1 98.88 290 LEU A N 1
ATOM 2102 C CA . LEU A 1 290 ? -8.992 20.266 6.922 1 98.88 290 LEU A CA 1
ATOM 2103 C C . LEU A 1 290 ? -7.539 20.688 7.09 1 98.88 290 LEU A C 1
ATOM 2105 O O . LEU A 1 290 ? -7.055 20.828 8.211 1 98.88 290 LEU A O 1
ATOM 2109 N N . SER A 1 291 ? -6.82 20.891 5.973 1 98.75 291 SER A N 1
ATOM 2110 C CA . SER A 1 291 ? -5.453 21.406 6.027 1 98.75 291 SER A CA 1
ATOM 2111 C C . SER A 1 291 ? -5.414 22.828 6.605 1 98.75 291 SER A C 1
ATOM 2113 O O . SER A 1 291 ? -4.508 23.156 7.367 1 98.75 291 SER A O 1
ATOM 2115 N N . ALA A 1 292 ? -6.379 23.594 6.25 1 98.44 292 ALA A N 1
ATOM 2116 C CA . ALA A 1 292 ? -6.492 24.938 6.828 1 98.44 292 ALA A CA 1
ATOM 2117 C C . ALA A 1 292 ? -6.758 24.859 8.328 1 98.44 292 ALA A C 1
ATOM 2119 O O . ALA A 1 292 ? -6.238 25.672 9.102 1 98.44 292 ALA A O 1
ATOM 2120 N N . ALA A 1 293 ? -7.594 23.938 8.711 1 98.62 293 ALA A N 1
ATOM 2121 C CA . ALA A 1 293 ? -7.832 23.734 10.141 1 98.62 293 ALA A CA 1
ATOM 2122 C C . ALA A 1 293 ? -6.539 23.375 10.867 1 98.62 293 ALA A C 1
ATOM 2124 O O . ALA A 1 293 ? -6.273 23.891 11.961 1 98.62 293 ALA A O 1
ATOM 2125 N N . MET A 1 294 ? -5.73 22.531 10.242 1 98.62 294 MET A N 1
ATOM 2126 C CA . MET A 1 294 ? -4.438 22.172 10.82 1 98.62 294 MET A CA 1
ATOM 2127 C C . MET A 1 294 ? -3.545 23.406 10.945 1 98.62 294 MET A C 1
ATOM 2129 O O . MET A 1 294 ? -2.832 23.562 11.938 1 98.62 294 MET A O 1
ATOM 2133 N N . LEU A 1 295 ? -3.584 24.25 9.898 1 98.12 295 LEU A N 1
ATOM 2134 C CA . LEU A 1 295 ? -2.832 25.5 9.938 1 98.12 295 LEU A CA 1
ATOM 2135 C C . LEU A 1 295 ? -3.283 26.375 11.109 1 98.12 295 LEU A C 1
ATOM 2137 O O . LEU A 1 295 ? -2.455 26.859 11.883 1 98.12 295 LEU A O 1
ATOM 2141 N N . MET A 1 296 ? -4.582 26.516 11.289 1 97.56 296 MET A N 1
ATOM 2142 C CA . MET A 1 296 ? -5.121 27.344 12.367 1 97.56 296 MET A CA 1
ATOM 2143 C C . MET A 1 296 ? -4.711 26.797 13.727 1 97.56 296 MET A C 1
ATOM 2145 O O . MET A 1 296 ? -4.34 27.547 14.617 1 97.56 296 MET A O 1
ATOM 2149 N N . ARG A 1 297 ? -4.773 25.484 13.844 1 97.12 297 ARG A N 1
ATOM 2150 C CA . ARG A 1 297 ? -4.324 24.875 15.094 1 97.12 297 ARG A CA 1
ATOM 2151 C C . ARG A 1 297 ? -2.842 25.141 15.328 1 97.12 297 ARG A C 1
ATOM 2153 O O . ARG A 1 297 ? -2.422 25.391 16.453 1 97.12 297 ARG A O 1
ATOM 2160 N N . HIS A 1 298 ? -2.055 25.094 14.305 1 96.75 298 HIS A N 1
ATOM 2161 C CA . HIS A 1 298 ? -0.612 25.297 14.367 1 96.75 298 HIS A CA 1
ATOM 2162 C C . HIS A 1 298 ? -0.276 26.703 14.852 1 96.75 298 HIS A C 1
ATOM 2164 O O . HIS A 1 298 ? 0.702 26.891 15.578 1 96.75 298 HIS A O 1
ATOM 2170 N N . VAL A 1 299 ? -1.087 27.672 14.5 1 94.94 299 VAL A N 1
ATOM 2171 C CA . VAL A 1 299 ? -0.763 29.062 14.867 1 94.94 299 VAL A CA 1
ATOM 2172 C C . VAL A 1 299 ? -1.525 29.453 16.125 1 94.94 299 VAL A C 1
ATOM 2174 O O . VAL A 1 299 ? -1.635 30.641 16.438 1 94.94 299 VAL A O 1
ATOM 2177 N N . GLY A 1 300 ? -2.197 28.516 16.766 1 94.81 300 GLY A N 1
ATOM 2178 C CA . GLY A 1 300 ? -2.756 28.734 18.094 1 94.81 300 GLY A CA 1
ATOM 2179 C C . GLY A 1 300 ? -4.238 29.047 18.078 1 94.81 300 GLY A C 1
ATOM 2180 O O . GLY A 1 300 ? -4.809 29.453 19.094 1 94.81 300 GLY A O 1
ATOM 2181 N N . GLU A 1 301 ? -4.863 28.891 16.953 1 96 301 GLU A N 1
ATOM 2182 C CA . GLU A 1 301 ? -6.293 29.172 16.828 1 96 301 GLU A CA 1
ATOM 2183 C C . GLU A 1 301 ? -7.109 27.891 16.875 1 96 301 GLU A C 1
ATOM 2185 O O . GLU A 1 301 ? -7.883 27.609 15.953 1 96 301 GLU A O 1
ATOM 2190 N N . ALA A 1 302 ? -7.047 27.188 17.938 1 96.62 302 ALA A N 1
ATOM 2191 C CA . ALA A 1 302 ? -7.656 25.859 18.109 1 96.62 302 ALA A CA 1
ATOM 2192 C C . ALA A 1 302 ? -9.18 25.938 18.016 1 96.62 302 ALA A C 1
ATOM 2194 O O . ALA A 1 302 ? -9.805 25.094 17.375 1 96.62 302 ALA A O 1
ATOM 2195 N N . PRO A 1 303 ? -9.805 27 18.578 1 96.81 303 PRO A N 1
ATOM 2196 C CA . PRO A 1 303 ? -11.266 27.047 18.453 1 96.81 303 PRO A CA 1
ATOM 2197 C C . PRO A 1 303 ? -11.742 27.141 17.016 1 96.81 303 PRO A C 1
ATOM 2199 O O . PRO A 1 303 ? -12.734 26.5 16.641 1 96.81 303 PRO A O 1
ATOM 2202 N N . ALA A 1 304 ? -11.031 27.938 16.203 1 97.38 304 ALA A N 1
ATOM 2203 C CA . ALA A 1 304 ? -11.375 28.047 14.797 1 97.38 304 ALA A CA 1
ATOM 2204 C C . ALA A 1 304 ? -11.172 26.719 14.078 1 97.38 304 ALA A C 1
ATOM 2206 O O . ALA A 1 304 ? -11.992 26.312 13.25 1 97.38 304 ALA A O 1
ATOM 2207 N N . ALA A 1 305 ? -10.07 26.047 14.375 1 98.12 305 ALA A N 1
ATOM 2208 C CA . ALA A 1 305 ? -9.789 24.734 13.797 1 98.12 305 ALA A CA 1
ATOM 2209 C C . ALA A 1 305 ? -10.898 23.734 14.141 1 98.12 305 ALA A C 1
ATOM 2211 O O . ALA A 1 305 ? -11.391 23.031 13.266 1 98.12 305 ALA A O 1
ATOM 2212 N N . ASP A 1 306 ? -11.297 23.719 15.391 1 97.69 306 ASP A N 1
ATOM 2213 C CA . ASP A 1 306 ? -12.352 22.828 15.852 1 97.69 306 ASP A CA 1
ATOM 2214 C C . ASP A 1 306 ? -13.664 23.109 15.141 1 97.69 306 ASP A C 1
ATOM 2216 O O . ASP A 1 306 ? -14.414 22.172 14.812 1 97.69 306 ASP A O 1
ATOM 2220 N N . ALA A 1 307 ? -13.93 24.406 14.945 1 98 307 ALA A N 1
ATOM 2221 C CA . ALA A 1 307 ? -15.164 24.781 14.266 1 98 307 ALA A CA 1
ATOM 2222 C C . ALA A 1 307 ? -15.219 24.219 12.852 1 98 307 ALA A C 1
ATOM 2224 O O . ALA A 1 307 ? -16.266 23.734 12.406 1 98 307 ALA A O 1
ATOM 2225 N N . VAL A 1 308 ? -14.133 24.25 12.164 1 98.56 308 VAL A N 1
ATOM 2226 C CA . VAL A 1 308 ? -14.07 23.734 10.805 1 98.56 308 VAL A CA 1
ATOM 2227 C C . VAL A 1 308 ? -14.305 22.234 10.812 1 98.56 308 VAL A C 1
ATOM 2229 O O . VAL A 1 308 ? -15.133 21.719 10.047 1 98.56 308 VAL A O 1
ATOM 2232 N N . GLU A 1 309 ? -13.586 21.5 11.648 1 98.38 309 GLU A N 1
ATOM 2233 C CA . GLU A 1 309 ? -13.688 20.047 11.711 1 98.38 309 GLU A CA 1
ATOM 2234 C C . GLU A 1 309 ? -15.094 19.594 12.086 1 98.38 309 GLU A C 1
ATOM 2236 O O . GLU A 1 309 ? -15.641 18.672 11.477 1 98.38 309 GLU A O 1
ATOM 2241 N N . THR A 1 310 ? -15.664 20.266 13.047 1 98.19 310 THR A N 1
ATOM 2242 C CA . THR A 1 310 ? -17.016 19.953 13.492 1 98.19 310 THR A CA 1
ATOM 2243 C C . THR A 1 310 ? -18.031 20.219 12.383 1 98.19 310 THR A C 1
ATOM 2245 O O . THR A 1 310 ? -18.953 19.438 12.172 1 98.19 310 THR A O 1
ATOM 2248 N N . ALA A 1 311 ? -17.828 21.344 11.727 1 98.75 311 ALA A N 1
ATOM 2249 C CA . ALA A 1 311 ? -18.75 21.734 10.664 1 98.75 311 ALA A CA 1
ATOM 2250 C C . ALA A 1 311 ? -18.688 20.75 9.492 1 98.75 311 ALA A C 1
ATOM 2252 O O . ALA A 1 311 ? -19.719 20.422 8.906 1 98.75 311 ALA A O 1
ATOM 2253 N N . ILE A 1 312 ? -17.516 20.312 9.125 1 98.75 312 ILE A N 1
ATOM 2254 C CA . ILE A 1 312 ? -17.359 19.344 8.055 1 98.75 312 ILE A CA 1
ATOM 2255 C C . ILE A 1 312 ? -18.094 18.047 8.43 1 98.75 312 ILE A C 1
ATOM 2257 O O . ILE A 1 312 ? -18.859 17.5 7.625 1 98.75 312 ILE A O 1
ATOM 2261 N N . ALA A 1 313 ? -17.859 17.609 9.648 1 98.44 313 ALA A N 1
ATOM 2262 C CA . ALA A 1 313 ? -18.516 16.391 10.133 1 98.44 313 ALA A CA 1
ATOM 2263 C C . ALA A 1 313 ? -20.031 16.531 10.07 1 98.44 313 ALA A C 1
ATOM 2265 O O . ALA A 1 313 ? -20.734 15.609 9.633 1 98.44 313 ALA A O 1
ATOM 2266 N N . ALA A 1 314 ? -20.516 17.672 10.453 1 98.5 314 ALA A N 1
ATOM 2267 C CA . ALA A 1 314 ? -21.969 17.906 10.477 1 98.5 314 ALA A CA 1
ATOM 2268 C C . ALA A 1 314 ? -22.531 17.938 9.07 1 98.5 314 ALA A C 1
ATOM 2270 O O . ALA A 1 314 ? -23.578 17.344 8.805 1 98.5 314 ALA A O 1
ATOM 2271 N N . ALA A 1 315 ? -21.891 18.656 8.164 1 98.75 315 ALA A N 1
ATOM 2272 C CA . ALA A 1 315 ? -22.359 18.75 6.781 1 98.75 315 ALA A CA 1
ATOM 2273 C C . ALA A 1 315 ? -22.438 17.375 6.133 1 98.75 315 ALA A C 1
ATOM 2275 O O . ALA A 1 315 ? -23.406 17.047 5.457 1 98.75 315 ALA A O 1
ATOM 2276 N N . LEU A 1 316 ? -21.438 16.547 6.375 1 98.62 316 LEU A N 1
ATOM 2277 C CA . LEU A 1 316 ? -21.406 15.203 5.816 1 98.62 316 LEU A CA 1
ATOM 2278 C C . LEU A 1 316 ? -22.5 14.328 6.426 1 98.62 316 LEU A C 1
ATOM 2280 O O . LEU A 1 316 ? -23.156 13.57 5.719 1 98.62 316 LEU A O 1
ATOM 2284 N N . ALA A 1 317 ? -22.656 14.453 7.715 1 98 317 ALA A N 1
ATOM 2285 C CA . ALA A 1 317 ? -23.688 13.672 8.406 1 98 317 ALA A CA 1
ATOM 2286 C C . ALA A 1 317 ? -25.078 14.008 7.875 1 98 317 ALA A C 1
ATOM 2288 O O . ALA A 1 317 ? -25.969 13.148 7.859 1 98 317 ALA A O 1
ATOM 2289 N N . GLU A 1 318 ? -25.219 15.219 7.387 1 97.81 318 GLU A N 1
ATOM 2290 C CA . GLU A 1 318 ? -26.5 15.68 6.859 1 97.81 318 GLU A CA 1
ATOM 2291 C C . GLU A 1 318 ? -26.656 15.312 5.387 1 97.81 318 GLU A C 1
ATOM 2293 O O . GLU A 1 318 ? -27.688 15.562 4.785 1 97.81 318 GLU A O 1
ATOM 2298 N N . GLY A 1 319 ? -25.609 14.812 4.812 1 98.12 319 GLY A N 1
ATOM 2299 C CA . GLY A 1 319 ? -25.719 14.273 3.469 1 98.12 319 GLY A CA 1
ATOM 2300 C C . GLY A 1 319 ? -25.141 15.188 2.402 1 98.12 319 GLY A C 1
ATOM 2301 O O . GLY A 1 319 ? -25.266 14.906 1.208 1 98.12 319 GLY A O 1
ATOM 2302 N N . CYS A 1 320 ? -24.594 16.312 2.777 1 98.62 320 CYS A N 1
ATOM 2303 C CA . CYS A 1 320 ? -23.922 17.156 1.801 1 98.62 320 CYS A CA 1
ATOM 2304 C C . CYS A 1 320 ? -22.516 16.641 1.499 1 98.62 320 CYS A C 1
ATOM 2306 O O . CYS A 1 320 ? -21.562 16.969 2.207 1 98.62 320 CYS A O 1
ATOM 2308 N N . ALA A 1 321 ? -22.406 15.852 0.443 1 98.44 321 ALA A N 1
ATOM 2309 C CA . ALA A 1 321 ? -21.141 15.227 0.069 1 98.44 321 ALA A CA 1
ATOM 2310 C C . ALA A 1 321 ? -20.922 15.289 -1.44 1 98.44 321 ALA A C 1
ATOM 2312 O O . ALA A 1 321 ? -21.875 15.258 -2.213 1 98.44 321 ALA A O 1
ATOM 2313 N N . THR A 1 322 ? -19.703 15.438 -1.781 1 98.31 322 THR A N 1
ATOM 2314 C CA . THR A 1 322 ? -19.359 15.484 -3.195 1 98.31 322 THR A CA 1
ATOM 2315 C C . THR A 1 322 ? -19.359 14.086 -3.801 1 98.31 322 THR A C 1
ATOM 2317 O O . THR A 1 322 ? -19.562 13.094 -3.092 1 98.31 322 THR A O 1
ATOM 2320 N N . VAL A 1 323 ? -19.078 14.023 -5.109 1 97.06 323 VAL A N 1
ATOM 2321 C CA . VAL A 1 323 ? -19.281 12.812 -5.902 1 97.06 323 VAL A CA 1
ATOM 2322 C C . VAL A 1 323 ? -18.312 11.727 -5.445 1 97.06 323 VAL A C 1
ATOM 2324 O O . VAL A 1 323 ? -18.656 10.539 -5.449 1 97.06 323 VAL A O 1
ATOM 2327 N N . ASP A 1 324 ? -17.156 12.062 -5.023 1 96.25 324 ASP A N 1
ATOM 2328 C CA . ASP A 1 324 ? -16.172 11.07 -4.574 1 96.25 324 ASP A CA 1
ATOM 2329 C C . ASP A 1 324 ? -16.672 10.344 -3.326 1 96.25 324 ASP A C 1
ATOM 2331 O O . ASP A 1 324 ? -16.203 9.242 -3.016 1 96.25 324 ASP A O 1
ATOM 2335 N N . LEU A 1 325 ? -17.641 10.906 -2.652 1 97.44 325 LEU A N 1
ATOM 2336 C CA . LEU A 1 325 ? -18.188 10.312 -1.438 1 97.44 325 LEU A CA 1
ATOM 2337 C C . LEU A 1 325 ? -19.578 9.734 -1.692 1 97.44 325 LEU A C 1
ATOM 2339 O O . LEU A 1 325 ? -20.281 9.359 -0.751 1 97.44 325 LEU A O 1
ATOM 2343 N N . GLY A 1 326 ? -19.969 9.789 -2.912 1 96.12 326 GLY A N 1
ATOM 2344 C CA . GLY A 1 326 ? -21.25 9.227 -3.287 1 96.12 326 GLY A CA 1
ATOM 2345 C C . GLY A 1 326 ? -22.375 10.242 -3.297 1 96.12 326 GLY A C 1
ATOM 2346 O O . GLY A 1 326 ? -23.547 9.891 -3.482 1 96.12 326 GLY A O 1
ATOM 2347 N N . GLY A 1 327 ? -22.062 11.484 -3.08 1 97.62 327 GLY A N 1
ATOM 2348 C CA . GLY A 1 327 ? -23.062 12.531 -3.078 1 97.62 327 GLY A CA 1
ATOM 2349 C C . GLY A 1 327 ? -23.141 13.297 -4.387 1 97.62 327 GLY A C 1
ATOM 2350 O O . GLY A 1 327 ? -22.594 12.852 -5.398 1 97.62 327 GLY A O 1
ATOM 2351 N N . ALA A 1 328 ? -23.844 14.391 -4.316 1 97.81 328 ALA A N 1
ATOM 2352 C CA . ALA A 1 328 ? -24.062 15.148 -5.547 1 97.81 328 ALA A CA 1
ATOM 2353 C C . ALA A 1 328 ? -23.703 16.625 -5.359 1 97.81 328 ALA A C 1
ATOM 2355 O O . ALA A 1 328 ? -23.797 17.422 -6.297 1 97.81 328 ALA A O 1
ATOM 2356 N N . ALA A 1 329 ? -23.219 16.969 -4.203 1 98.44 329 ALA A N 1
ATOM 2357 C CA . ALA A 1 329 ? -22.906 18.375 -3.918 1 98.44 329 ALA A CA 1
ATOM 2358 C C . ALA A 1 329 ? -21.734 18.859 -4.781 1 98.44 329 ALA A C 1
ATOM 2360 O O . ALA A 1 329 ? -20.781 18.109 -5.023 1 98.44 329 ALA A O 1
ATOM 2361 N N . SER A 1 330 ? -21.766 20.031 -5.238 1 98.62 330 SER A N 1
ATOM 2362 C CA . SER A 1 330 ? -20.625 20.688 -5.871 1 98.62 330 SER A CA 1
ATOM 2363 C C . SER A 1 330 ? -19.609 21.172 -4.828 1 98.62 330 SER A C 1
ATOM 2365 O O . SER A 1 330 ? -19.891 21.141 -3.629 1 98.62 330 SER A O 1
ATOM 2367 N N . THR A 1 331 ? -18.469 21.578 -5.359 1 98.56 331 THR A N 1
ATOM 2368 C CA . THR A 1 331 ? -17.484 22.203 -4.484 1 98.56 331 THR A CA 1
ATOM 2369 C C . THR A 1 331 ? -18.109 23.375 -3.727 1 98.56 331 THR A C 1
ATOM 2371 O O . THR A 1 331 ? -17.906 23.516 -2.52 1 98.56 331 THR A O 1
ATOM 2374 N N . GLY A 1 332 ? -18.859 24.156 -4.426 1 98.62 332 GLY A N 1
ATOM 2375 C CA . GLY A 1 332 ? -19.516 25.312 -3.84 1 98.62 332 GLY A CA 1
ATOM 2376 C C . GLY A 1 332 ? -20.594 24.938 -2.834 1 98.62 332 GLY A C 1
ATOM 2377 O O . GLY A 1 332 ? -20.688 25.547 -1.761 1 98.62 332 GLY A O 1
ATOM 2378 N N . ASP A 1 333 ? -21.453 23.953 -3.193 1 98.69 333 ASP A N 1
ATOM 2379 C CA . ASP A 1 333 ? -22.516 23.5 -2.295 1 98.69 333 ASP A CA 1
ATOM 2380 C C . ASP A 1 333 ? -21.938 23.047 -0.959 1 98.69 333 ASP A C 1
ATOM 2382 O O . ASP A 1 333 ? -22.453 23.391 0.103 1 98.69 333 ASP A O 1
ATOM 2386 N N . PHE A 1 334 ? -20.922 22.297 -1.008 1 98.88 334 PHE A N 1
ATOM 2387 C CA . PHE A 1 334 ? -20.312 21.781 0.209 1 98.88 334 PHE A CA 1
ATOM 2388 C C . PHE A 1 334 ? -19.703 22.922 1.029 1 98.88 334 PHE A C 1
ATOM 2390 O O . PHE A 1 334 ? -19.844 22.938 2.254 1 98.88 334 PHE A O 1
ATOM 2397 N N . THR A 1 335 ? -19.016 23.812 0.346 1 98.88 335 THR A N 1
ATOM 2398 C CA . THR A 1 335 ? -18.422 24.969 1.017 1 98.88 335 THR A CA 1
ATOM 2399 C C . THR A 1 335 ? -19.484 25.766 1.767 1 98.88 335 THR A C 1
ATOM 2401 O O . THR A 1 335 ? -19.312 26.094 2.941 1 98.88 335 THR A O 1
ATOM 2404 N N . ASP A 1 336 ? -20.562 26 1.104 1 98.81 336 ASP A N 1
ATOM 2405 C CA . ASP A 1 336 ? -21.656 26.766 1.706 1 98.81 336 ASP A CA 1
ATOM 2406 C C . ASP A 1 336 ? -22.25 26.031 2.9 1 98.81 336 ASP A C 1
ATOM 2408 O O . ASP A 1 336 ? -22.578 26.641 3.916 1 98.81 336 ASP A O 1
ATOM 2412 N N . ALA A 1 337 ? -22.391 24.766 2.764 1 98.81 337 ALA A N 1
ATOM 2413 C CA . ALA A 1 337 ? -22.938 23.953 3.85 1 98.81 337 ALA A CA 1
ATOM 2414 C C . ALA A 1 337 ? -22.047 24.016 5.082 1 98.81 337 ALA A C 1
ATOM 2416 O O . ALA A 1 337 ? -22.531 24.125 6.207 1 98.81 337 ALA A O 1
ATOM 2417 N N . VAL A 1 338 ? -20.75 23.922 4.883 1 98.88 338 VAL A N 1
ATOM 2418 C CA . VAL A 1 338 ? -19.797 23.953 5.988 1 98.88 338 VAL A CA 1
ATOM 2419 C C . VAL A 1 338 ? -19.844 25.328 6.668 1 98.88 338 VAL A C 1
ATOM 2421 O O . VAL A 1 338 ? -19.875 25.406 7.898 1 98.88 338 VAL A O 1
ATOM 2424 N N . ILE A 1 339 ? -19.891 26.359 5.867 1 98.69 339 ILE A N 1
ATOM 2425 C CA . ILE A 1 339 ? -19.938 27.703 6.418 1 98.69 339 ILE A CA 1
ATOM 2426 C C . ILE A 1 339 ? -21.219 27.891 7.227 1 98.69 339 ILE A C 1
ATOM 2428 O O . ILE A 1 339 ? -21.203 28.469 8.32 1 98.69 339 ILE A O 1
ATOM 2432 N N . ALA A 1 340 ? -22.297 27.375 6.703 1 98.5 340 ALA A N 1
ATOM 2433 C CA . ALA A 1 340 ? -23.562 27.469 7.422 1 98.5 340 ALA A CA 1
ATOM 2434 C C . ALA A 1 340 ? -23.484 26.781 8.781 1 98.5 340 ALA A C 1
ATOM 2436 O O . ALA A 1 340 ? -23.984 27.312 9.781 1 98.5 340 ALA A O 1
ATOM 2437 N N . GLU A 1 341 ? -22.859 25.641 8.805 1 98.31 341 GLU A N 1
ATOM 2438 C CA . GLU A 1 341 ? -22.688 24.922 10.062 1 98.31 341 GLU A CA 1
ATOM 2439 C C . GLU A 1 341 ? -21.828 25.719 11.039 1 98.31 341 GLU A C 1
ATOM 2441 O O . GLU A 1 341 ? -22.078 25.719 12.25 1 98.31 341 GLU A O 1
ATOM 2446 N N . ILE A 1 342 ? -20.781 26.359 10.562 1 98.12 342 ILE A N 1
ATOM 2447 C CA . ILE A 1 342 ? -19.891 27.141 11.398 1 98.12 342 ILE A CA 1
ATOM 2448 C C . ILE A 1 342 ? -20.656 28.312 12.023 1 98.12 342 ILE A C 1
ATOM 2450 O O . ILE A 1 342 ? -20.547 28.562 13.227 1 98.12 342 ILE A O 1
ATOM 2454 N N . GLU A 1 343 ? -21.438 28.953 11.266 1 96 343 GLU A N 1
ATOM 2455 C CA . GLU A 1 343 ? -22.156 30.141 11.695 1 96 343 GLU A CA 1
ATOM 2456 C C . GLU A 1 343 ? -23.281 29.797 12.656 1 96 343 GLU A C 1
ATOM 2458 O O . GLU A 1 343 ? -23.672 30.609 13.492 1 96 343 GLU A O 1
ATOM 2463 N N . GLN A 1 344 ? -23.797 28.625 12.562 1 91.06 344 GLN A N 1
ATOM 2464 C CA . GLN A 1 344 ? -24.859 28.172 13.453 1 91.06 344 GLN A CA 1
ATOM 2465 C C . GLN A 1 344 ? -24.297 27.797 14.828 1 91.06 344 GLN A C 1
ATOM 2467 O O . GLN A 1 344 ? -25.016 27.875 15.836 1 91.06 344 GLN A O 1
ATOM 2472 N N . SER A 1 345 ? -23.141 27.219 14.875 1 79.19 345 SER A N 1
ATOM 2473 C CA . SER A 1 345 ? -22.547 26.812 16.141 1 79.19 345 SER A CA 1
ATOM 2474 C C . SER A 1 345 ? -22.266 28.016 17.031 1 79.19 345 SER A C 1
ATOM 2476 O O . SER A 1 345 ? -22.047 27.859 18.234 1 79.19 345 SER A O 1
ATOM 2478 N N . THR A 1 346 ? -22.156 29.281 16.562 1 61.28 346 THR A N 1
ATOM 2479 C CA . THR A 1 346 ? -21.984 30.516 17.312 1 61.28 346 THR A CA 1
ATOM 2480 C C . THR A 1 346 ? -23.312 30.969 17.906 1 61.28 346 THR A C 1
ATOM 2482 O O . THR A 1 346 ? -23.344 31.812 18.797 1 61.28 346 THR A O 1
ATOM 2485 N N . ILE A 1 347 ? -24.469 30.359 17.375 1 45.75 347 ILE A N 1
ATOM 2486 C CA . ILE A 1 347 ? -25.75 30.766 17.938 1 45.75 347 ILE A CA 1
ATOM 2487 C C . ILE A 1 347 ? -26.125 29.828 19.094 1 45.75 347 ILE A C 1
ATOM 2489 O O . ILE A 1 347 ? -26.047 28.609 18.953 1 45.75 347 ILE A O 1
ATOM 2493 N N . GLY B 1 1 ? 9.125 -25.266 4.668 1 84.69 1 GLY B N 1
ATOM 2494 C CA . GLY B 1 1 ? 8.602 -23.984 5.109 1 84.69 1 GLY B CA 1
ATOM 2495 C C . GLY B 1 1 ? 8.641 -23.797 6.617 1 84.69 1 GLY B C 1
ATOM 2496 O O . GLY B 1 1 ? 8.758 -24.781 7.359 1 84.69 1 GLY B O 1
ATOM 2497 N N . ASP B 1 2 ? 8.523 -22.688 7.078 1 85.81 2 ASP B N 1
ATOM 2498 C CA . ASP B 1 2 ? 8.531 -22.312 8.492 1 85.81 2 ASP B CA 1
ATOM 2499 C C . ASP B 1 2 ? 7.117 -22 8.977 1 85.81 2 ASP B C 1
ATOM 2501 O O . ASP B 1 2 ? 6.188 -21.891 8.172 1 85.81 2 ASP B O 1
ATOM 2505 N N . GLY B 1 3 ? 6.977 -22.047 10.352 1 89.94 3 GLY B N 1
ATOM 2506 C CA . GLY B 1 3 ? 5.688 -21.656 10.906 1 89.94 3 GLY B CA 1
ATOM 2507 C C . GLY B 1 3 ? 4.555 -22.578 10.484 1 89.94 3 GLY B C 1
ATOM 2508 O O . GLY B 1 3 ? 4.641 -23.797 10.641 1 89.94 3 GLY B O 1
ATOM 2509 N N . VAL B 1 4 ? 3.635 -21.969 9.812 1 93.81 4 VAL B N 1
ATOM 2510 C CA . VAL B 1 4 ? 2.469 -22.734 9.391 1 93.81 4 VAL B CA 1
ATOM 2511 C C . VAL B 1 4 ? 2.809 -23.547 8.148 1 93.81 4 VAL B C 1
ATOM 2513 O O . VAL B 1 4 ? 1.987 -24.344 7.672 1 93.81 4 VAL B O 1
ATOM 2516 N N . GLY B 1 5 ? 3.998 -23.406 7.613 1 92.31 5 GLY B N 1
ATOM 2517 C CA . GLY B 1 5 ? 4.422 -24.031 6.371 1 92.31 5 GLY B CA 1
ATOM 2518 C C . GLY B 1 5 ? 4.141 -25.516 6.32 1 92.31 5 GLY B C 1
ATOM 2519 O O . GLY B 1 5 ? 3.434 -26 5.43 1 92.31 5 GLY B O 1
ATOM 2520 N N . PRO B 1 6 ? 4.617 -26.281 7.293 1 90.94 6 PRO B N 1
ATOM 2521 C CA . PRO B 1 6 ? 4.414 -27.734 7.293 1 90.94 6 PRO B CA 1
ATOM 2522 C C . PRO B 1 6 ? 2.936 -28.109 7.27 1 90.94 6 PRO B C 1
ATOM 2524 O O . PRO B 1 6 ? 2.547 -29.031 6.539 1 90.94 6 PRO B O 1
ATOM 2527 N N . GLU B 1 7 ? 2.1 -27.438 7.949 1 94.5 7 GLU B N 1
ATOM 2528 C CA . GLU B 1 7 ? 0.681 -27.781 8.008 1 94.5 7 GLU B CA 1
ATOM 2529 C C . GLU B 1 7 ? -0.016 -27.484 6.688 1 94.5 7 GLU B C 1
ATOM 2531 O O . GLU B 1 7 ? -0.797 -28.297 6.191 1 94.5 7 GLU B O 1
ATOM 2536 N N . ILE B 1 8 ? 0.34 -26.375 6.105 1 96.38 8 ILE B N 1
ATOM 2537 C CA . ILE B 1 8 ? -0.426 -25.984 4.93 1 96.38 8 ILE B CA 1
ATOM 2538 C C . ILE B 1 8 ? 0.103 -26.719 3.699 1 96.38 8 ILE B C 1
ATOM 2540 O O . ILE B 1 8 ? -0.648 -26.984 2.762 1 96.38 8 ILE B O 1
ATOM 2544 N N . ILE B 1 9 ? 1.392 -27.094 3.641 1 94.88 9 ILE B N 1
ATOM 2545 C CA . ILE B 1 9 ? 1.895 -27.859 2.512 1 94.88 9 ILE B CA 1
ATOM 2546 C C . ILE B 1 9 ? 1.309 -29.266 2.551 1 94.88 9 ILE B C 1
ATOM 2548 O O . ILE B 1 9 ? 1.019 -29.859 1.505 1 94.88 9 ILE B O 1
ATOM 2552 N N . THR B 1 10 ? 1.2 -29.812 3.756 1 95 10 THR B N 1
ATOM 2553 C CA . THR B 1 10 ? 0.569 -31.125 3.912 1 95 10 THR B CA 1
ATOM 2554 C C . THR B 1 10 ? -0.876 -31.094 3.422 1 95 10 THR B C 1
ATOM 2556 O O . THR B 1 10 ? -1.311 -31.984 2.691 1 95 10 THR B O 1
ATOM 2559 N N . ALA B 1 11 ? -1.578 -30.094 3.814 1 98.06 11 ALA B N 1
ATOM 2560 C CA . ALA B 1 11 ? -2.961 -29.922 3.379 1 98.06 11 ALA B CA 1
ATOM 2561 C C . ALA B 1 11 ? -3.045 -29.781 1.86 1 98.06 11 ALA B C 1
ATOM 2563 O O . ALA B 1 11 ? -3.877 -30.438 1.222 1 98.06 11 ALA B O 1
ATOM 2564 N N . ALA B 1 12 ? -2.211 -28.984 1.296 1 98 12 ALA B N 1
ATOM 2565 C CA . ALA B 1 12 ? -2.215 -28.75 -0.146 1 98 12 ALA B CA 1
ATOM 2566 C C . ALA B 1 12 ? -1.891 -30.031 -0.914 1 98 12 ALA B C 1
ATOM 2568 O O . ALA B 1 12 ? -2.463 -30.281 -1.976 1 98 12 ALA B O 1
ATOM 2569 N N . ARG B 1 13 ? -0.956 -30.797 -0.402 1 96.19 13 ARG B N 1
ATOM 2570 C CA . ARG B 1 13 ? -0.592 -32.062 -1.046 1 96.19 13 ARG B CA 1
ATOM 2571 C C . ARG B 1 13 ? -1.775 -33.031 -1.074 1 96.19 13 ARG B C 1
ATOM 2573 O O . ARG B 1 13 ? -2.029 -33.688 -2.092 1 96.19 13 ARG B O 1
ATOM 2580 N N . ARG B 1 14 ? -2.457 -33.094 0.022 1 97.5 14 ARG B N 1
ATOM 2581 C CA . ARG B 1 14 ? -3.629 -33.969 0.086 1 97.5 14 ARG B CA 1
ATOM 2582 C C . ARG B 1 14 ? -4.668 -33.562 -0.951 1 97.5 14 ARG B C 1
ATOM 2584 O O . ARG B 1 14 ? -5.23 -34.406 -1.643 1 97.5 14 ARG B O 1
ATOM 2591 N N . VAL B 1 15 ? -4.918 -32.344 -1.015 1 98.44 15 VAL B N 1
ATOM 2592 C CA . VAL B 1 15 ? -5.906 -31.812 -1.947 1 98.44 15 VAL B CA 1
ATOM 2593 C C . VAL B 1 15 ? -5.438 -32.031 -3.383 1 98.44 15 VAL B C 1
ATOM 2595 O O . VAL B 1 15 ? -6.223 -32.438 -4.246 1 98.44 15 VAL B O 1
ATOM 2598 N N . ALA B 1 16 ? -4.137 -31.75 -3.641 1 97.94 16 ALA B N 1
ATOM 2599 C CA . ALA B 1 16 ? -3.572 -31.953 -4.973 1 97.94 16 ALA B CA 1
ATOM 2600 C C . ALA B 1 16 ? -3.691 -33.406 -5.398 1 97.94 16 ALA B C 1
ATOM 2602 O O . ALA B 1 16 ? -4.082 -33.719 -6.527 1 97.94 16 ALA B O 1
ATOM 2603 N N . ASP B 1 17 ? -3.367 -34.312 -4.492 1 96.81 17 ASP B N 1
ATOM 2604 C CA . ASP B 1 17 ? -3.447 -35.75 -4.785 1 96.81 17 ASP B CA 1
ATOM 2605 C C . ASP B 1 17 ? -4.879 -36.156 -5.125 1 96.81 17 ASP B C 1
ATOM 2607 O O . ASP B 1 17 ? -5.102 -36.906 -6.066 1 96.81 17 ASP B O 1
ATOM 2611 N N . ALA B 1 18 ? -5.809 -35.625 -4.355 1 97.31 18 ALA B N 1
ATOM 2612 C CA . ALA B 1 18 ? -7.211 -35.938 -4.625 1 97.31 18 ALA B CA 1
ATOM 2613 C C . ALA B 1 18 ? -7.625 -35.438 -6.004 1 97.31 18 ALA B C 1
ATOM 2615 O O . ALA B 1 18 ? -8.297 -36.125 -6.754 1 97.31 18 ALA B O 1
ATOM 2616 N N . ALA B 1 19 ? -7.258 -34.25 -6.348 1 98 19 ALA B N 1
ATOM 2617 C CA . ALA B 1 19 ? -7.621 -33.625 -7.629 1 98 19 ALA B CA 1
ATOM 2618 C C . ALA B 1 19 ? -6.984 -34.375 -8.789 1 98 19 ALA B C 1
ATOM 2620 O O . ALA B 1 19 ? -7.629 -34.625 -9.82 1 98 19 ALA B O 1
ATOM 2621 N N . LEU B 1 20 ? -5.684 -34.75 -8.633 1 96.94 20 LEU B N 1
ATOM 2622 C CA . LEU B 1 20 ? -4.98 -35.5 -9.664 1 96.94 20 LEU B CA 1
ATOM 2623 C C . LEU B 1 20 ? -5.617 -36.875 -9.883 1 96.94 20 LEU B C 1
ATOM 2625 O O . LEU B 1 20 ? -5.758 -37.312 -11.016 1 96.94 20 LEU B O 1
ATOM 2629 N N . SER B 1 21 ? -6.016 -37.438 -8.789 1 95 21 SER B N 1
ATOM 2630 C CA . SER B 1 21 ? -6.668 -38.75 -8.867 1 95 21 SER B CA 1
ATOM 2631 C C . SER B 1 21 ? -7.977 -38.656 -9.648 1 95 21 SER B C 1
ATOM 2633 O O . SER B 1 21 ? -8.227 -39.469 -10.547 1 95 21 SER B O 1
ATOM 2635 N N . VAL B 1 22 ? -8.734 -37.688 -9.336 1 95.19 22 VAL B N 1
ATOM 2636 C CA . VAL B 1 22 ? -10.039 -37.531 -9.969 1 95.19 22 VAL B CA 1
ATOM 2637 C C . VAL B 1 22 ? -9.859 -37.188 -11.445 1 95.19 22 VAL B C 1
ATOM 2639 O O . VAL B 1 22 ? -10.656 -37.594 -12.289 1 95.19 22 VAL B O 1
ATOM 2642 N N . ALA B 1 23 ? -8.781 -36.562 -11.758 1 94.62 23 ALA B N 1
ATOM 2643 C CA . ALA B 1 23 ? -8.492 -36.188 -13.133 1 94.62 23 ALA B CA 1
ATOM 2644 C C . ALA B 1 23 ? -7.852 -37.312 -13.906 1 94.62 23 ALA B C 1
ATOM 2646 O O . ALA B 1 23 ? -7.562 -37.188 -15.102 1 94.62 23 ALA B O 1
ATOM 2647 N N . GLY B 1 24 ? -7.539 -38.375 -13.227 1 93.25 24 GLY B N 1
ATOM 2648 C CA . GLY B 1 24 ? -7 -39.562 -13.875 1 93.25 24 GLY B CA 1
ATOM 2649 C C . GLY B 1 24 ? -5.496 -39.5 -14.07 1 93.25 24 GLY B C 1
ATOM 2650 O O . GLY B 1 24 ? -4.941 -40.25 -14.891 1 93.25 24 GLY B O 1
ATOM 2651 N N . VAL B 1 25 ? -4.918 -38.594 -13.383 1 91.94 25 VAL B N 1
ATOM 2652 C CA . VAL B 1 25 ? -3.471 -38.469 -13.516 1 91.94 25 VAL B CA 1
ATOM 2653 C C . VAL B 1 25 ? -2.768 -39.5 -12.633 1 91.94 25 VAL B C 1
ATOM 2655 O O . VAL B 1 25 ? -3.098 -39.625 -11.453 1 91.94 25 VAL B O 1
ATOM 2658 N N . ARG B 1 26 ? -1.919 -40.281 -13.25 1 83.31 26 ARG B N 1
ATOM 2659 C CA . ARG B 1 26 ? -1.153 -41.281 -12.523 1 83.31 26 ARG B CA 1
ATOM 2660 C C . ARG B 1 26 ? 0.34 -40.969 -12.57 1 83.31 26 ARG B C 1
ATOM 2662 O O . ARG B 1 26 ? 0.797 -40.219 -13.438 1 83.31 26 ARG B O 1
ATOM 2669 N N . GLY B 1 27 ? 1.042 -41.219 -11.516 1 78.06 27 GLY B N 1
ATOM 2670 C CA . GLY B 1 27 ? 2.494 -41.25 -11.57 1 78.06 27 GLY B CA 1
ATOM 2671 C C . GLY B 1 27 ? 3.137 -39.969 -11.055 1 78.06 27 GLY B C 1
ATOM 2672 O O . GLY B 1 27 ? 4.285 -39.688 -11.383 1 78.06 27 GLY B O 1
ATOM 2673 N N . ILE B 1 28 ? 2.406 -39.156 -10.375 1 81.06 28 ILE B N 1
ATOM 2674 C CA . ILE B 1 28 ? 3.059 -38 -9.789 1 81.06 28 ILE B CA 1
ATOM 2675 C C . ILE B 1 28 ? 3.881 -38.406 -8.578 1 81.06 28 ILE B C 1
ATOM 2677 O O . ILE B 1 28 ? 3.381 -39.125 -7.695 1 81.06 28 ILE B O 1
ATOM 2681 N N . ARG B 1 29 ? 5.199 -38.094 -8.641 1 87.38 29 ARG B N 1
ATOM 2682 C CA . ARG B 1 29 ? 6.086 -38.344 -7.504 1 87.38 29 ARG B CA 1
ATOM 2683 C C . ARG B 1 29 ? 6.527 -37.031 -6.855 1 87.38 29 ARG B C 1
ATOM 2685 O O . ARG B 1 29 ? 7.145 -36.188 -7.508 1 87.38 29 ARG B O 1
ATOM 2692 N N . TRP B 1 30 ? 6.188 -36.906 -5.594 1 87.25 30 TRP B N 1
ATOM 2693 C CA . TRP B 1 30 ? 6.668 -35.781 -4.805 1 87.25 30 TRP B CA 1
ATOM 2694 C C . TRP B 1 30 ? 8.039 -36.094 -4.211 1 87.25 30 TRP B C 1
ATOM 2696 O O . TRP B 1 30 ? 8.234 -37.125 -3.58 1 87.25 30 TRP B O 1
ATOM 2706 N N . ILE B 1 31 ? 8.984 -35.25 -4.473 1 85.19 31 ILE B N 1
ATOM 2707 C CA . ILE B 1 31 ? 10.266 -35.312 -3.773 1 85.19 31 ILE B CA 1
ATOM 2708 C C . ILE B 1 31 ? 10.227 -34.406 -2.535 1 85.19 31 ILE B C 1
ATOM 2710 O O . ILE B 1 31 ? 10.195 -33.188 -2.65 1 85.19 31 ILE B O 1
ATOM 2714 N N . GLU B 1 32 ? 10.25 -35.062 -1.423 1 82.38 32 GLU B N 1
ATOM 2715 C CA . GLU B 1 32 ? 10.156 -34.312 -0.168 1 82.38 32 GLU B CA 1
ATOM 2716 C C . GLU B 1 32 ? 11.523 -33.844 0.299 1 82.38 32 GLU B C 1
ATOM 2718 O O . GLU B 1 32 ? 12.484 -34.625 0.301 1 82.38 32 GLU B O 1
ATOM 2723 N N . MET B 1 33 ? 11.523 -32.625 0.435 1 77.75 33 MET B N 1
ATOM 2724 C CA . MET B 1 33 ? 12.766 -32.062 0.959 1 77.75 33 MET B CA 1
ATOM 2725 C C . MET B 1 33 ? 12.531 -31.406 2.318 1 77.75 33 MET B C 1
ATOM 2727 O O . MET B 1 33 ? 11.469 -30.844 2.562 1 77.75 33 MET B O 1
ATOM 2731 N N . ALA B 1 34 ? 13.547 -31.672 3.211 1 63.75 34 ALA B N 1
ATOM 2732 C CA . ALA B 1 34 ? 13.43 -31.141 4.562 1 63.75 34 ALA B CA 1
ATOM 2733 C C . ALA B 1 34 ? 13.258 -29.609 4.539 1 63.75 34 ALA B C 1
ATOM 2735 O O . ALA B 1 34 ? 13.836 -28.938 3.691 1 63.75 34 ALA B O 1
ATOM 2736 N N . GLY B 1 35 ? 12.18 -29.266 5.09 1 60.78 35 GLY B N 1
ATOM 2737 C CA . GLY B 1 35 ? 12.031 -27.828 5.258 1 60.78 35 GLY B CA 1
ATOM 2738 C C . GLY B 1 35 ? 13.18 -27.188 6.008 1 60.78 35 GLY B C 1
ATOM 2739 O O . GLY B 1 35 ? 13.797 -27.812 6.871 1 60.78 35 GLY B O 1
ATOM 2740 N N . TYR B 1 36 ? 14.031 -26.406 5.371 1 53.78 36 TYR B N 1
ATOM 2741 C CA . TYR B 1 36 ? 15.055 -25.656 6.082 1 53.78 36 TYR B CA 1
ATOM 2742 C C . TYR B 1 36 ? 14.516 -24.297 6.512 1 53.78 36 TYR B C 1
ATOM 2744 O O . TYR B 1 36 ? 13.828 -23.609 5.738 1 53.78 36 TYR B O 1
ATOM 2752 N N . GLY B 1 37 ? 13.938 -24.047 7.664 1 52.38 37 GLY B N 1
ATOM 2753 C CA . GLY B 1 37 ? 13.516 -22.734 8.102 1 52.38 37 GLY B CA 1
ATOM 2754 C C . GLY B 1 37 ? 14.492 -22.078 9.062 1 52.38 37 GLY B C 1
ATOM 2755 O O . GLY B 1 37 ? 15.492 -22.688 9.445 1 52.38 37 GLY B O 1
ATOM 2756 N N . TYR B 1 38 ? 14.328 -20.703 9.375 1 51.28 38 TYR B N 1
ATOM 2757 C CA . TYR B 1 38 ? 15.086 -19.922 10.344 1 51.28 38 TYR B CA 1
ATOM 2758 C C . TYR B 1 38 ? 15.414 -20.766 11.578 1 51.28 38 TYR B C 1
ATOM 2760 O O . TYR B 1 38 ? 16.484 -20.625 12.156 1 51.28 38 TYR B O 1
ATOM 2768 N N . ASP B 1 39 ? 14.523 -21.547 12.023 1 48.06 39 ASP B N 1
ATOM 2769 C CA . ASP B 1 39 ? 14.828 -22.188 13.297 1 48.06 39 ASP B CA 1
ATOM 2770 C C . ASP B 1 39 ? 16.094 -23.031 13.195 1 48.06 39 ASP B C 1
ATOM 2772 O O . ASP B 1 39 ? 16.766 -23.281 14.195 1 48.06 39 ASP B O 1
ATOM 2776 N N . ASN B 1 40 ? 16.312 -23.438 12.031 1 48.28 40 ASN B N 1
ATOM 2777 C CA . ASN B 1 40 ? 17.516 -24.281 12.008 1 48.28 40 ASN B CA 1
ATOM 2778 C C . ASN B 1 40 ? 18.688 -23.547 11.383 1 48.28 40 ASN B C 1
ATOM 2780 O O . ASN B 1 40 ? 19.781 -24.109 11.242 1 48.28 40 ASN B O 1
ATOM 2784 N N . GLY B 1 41 ? 18.594 -22.391 11.258 1 50.16 41 GLY B N 1
ATOM 2785 C CA . GLY B 1 41 ? 19.703 -21.562 10.805 1 50.16 41 GLY B CA 1
ATOM 2786 C C . GLY B 1 41 ? 20.016 -21.734 9.336 1 50.16 41 GLY B C 1
ATOM 2787 O O . GLY B 1 41 ? 20.938 -21.109 8.812 1 50.16 41 GLY B O 1
ATOM 2788 N N . LEU B 1 42 ? 19.578 -22.969 8.836 1 52.38 42 LEU B N 1
ATOM 2789 C CA . LEU B 1 42 ? 20.109 -23.391 7.547 1 52.38 42 LEU B CA 1
ATOM 2790 C C . LEU B 1 42 ? 19.188 -22.938 6.41 1 52.38 42 LEU B C 1
ATOM 2792 O O . LEU B 1 42 ? 17.969 -23.125 6.473 1 52.38 42 LEU B O 1
ATOM 2796 N N . GLY B 1 43 ? 19.5 -21.828 5.621 1 65.81 43 GLY B N 1
ATOM 2797 C CA . GLY B 1 43 ? 18.906 -21.359 4.379 1 65.81 43 GLY B CA 1
ATOM 2798 C C . GLY B 1 43 ? 18.75 -22.453 3.34 1 65.81 43 GLY B C 1
ATOM 2799 O O . GLY B 1 43 ? 18.531 -23.609 3.684 1 65.81 43 GLY B O 1
ATOM 2800 N N . VAL B 1 44 ? 18.781 -22.328 2.027 1 78.5 44 VAL B N 1
ATOM 2801 C CA . VAL B 1 44 ? 18.766 -23.203 0.859 1 78.5 44 VAL B CA 1
ATOM 2802 C C . VAL B 1 44 ? 20.078 -23.969 0.754 1 78.5 44 VAL B C 1
ATOM 2804 O O . VAL B 1 44 ? 21.156 -23.375 0.836 1 78.5 44 VAL B O 1
ATOM 2807 N N . THR B 1 45 ? 20.062 -25.312 0.754 1 81.56 45 THR B N 1
ATOM 2808 C CA . THR B 1 45 ? 21.25 -26.141 0.628 1 81.56 45 THR B CA 1
ATOM 2809 C C . THR B 1 45 ? 21.5 -26.516 -0.831 1 81.56 45 THR B C 1
ATOM 2811 O O . THR B 1 45 ? 20.625 -26.328 -1.683 1 81.56 45 THR B O 1
ATOM 2814 N N . GLU B 1 46 ? 22.703 -27.109 -1.01 1 86.25 46 GLU B N 1
ATOM 2815 C CA . GLU B 1 46 ? 23.016 -27.578 -2.355 1 86.25 46 GLU B CA 1
ATOM 2816 C C . GLU B 1 46 ? 22.062 -28.688 -2.793 1 86.25 46 GLU B C 1
ATOM 2818 O O . GLU B 1 46 ? 21.734 -28.797 -3.975 1 86.25 46 GLU B O 1
ATOM 2823 N N . ALA B 1 47 ? 21.688 -29.5 -1.844 1 86.25 47 ALA B N 1
ATOM 2824 C CA . ALA B 1 47 ? 20.734 -30.562 -2.164 1 86.25 47 ALA B CA 1
ATOM 2825 C C . ALA B 1 47 ? 19.422 -29.984 -2.656 1 86.25 47 ALA B C 1
ATOM 2827 O O . ALA B 1 47 ? 18.797 -30.531 -3.578 1 86.25 47 ALA B O 1
ATOM 2828 N N . HIS B 1 48 ? 18.922 -28.906 -2.039 1 88.56 48 HIS B N 1
ATOM 2829 C CA . HIS B 1 48 ? 17.703 -28.219 -2.482 1 88.56 48 HIS B CA 1
ATOM 2830 C C . HIS B 1 48 ? 17.875 -27.688 -3.902 1 88.56 48 HIS B C 1
ATOM 2832 O O . HIS B 1 48 ? 16.969 -27.844 -4.734 1 88.56 48 HIS B O 1
ATOM 2838 N N . LEU B 1 49 ? 19.016 -27.109 -4.078 1 91.25 49 LEU B N 1
ATOM 2839 C CA . LEU B 1 49 ? 19.281 -26.469 -5.367 1 91.25 49 LEU B CA 1
ATOM 2840 C C . LEU B 1 49 ? 19.375 -27.516 -6.477 1 91.25 49 LEU B C 1
ATOM 2842 O O . LEU B 1 49 ? 18.859 -27.312 -7.578 1 91.25 49 LEU B O 1
ATOM 2846 N N . GLU B 1 50 ? 20.016 -28.594 -6.164 1 92.25 50 GLU B N 1
ATOM 2847 C CA . GLU B 1 50 ? 20.156 -29.672 -7.145 1 92.25 50 GLU B CA 1
ATOM 2848 C C . GLU B 1 50 ? 18.797 -30.297 -7.473 1 92.25 50 GLU B C 1
ATOM 2850 O O . GLU B 1 50 ? 18.484 -30.516 -8.641 1 92.25 50 GLU B O 1
ATOM 2855 N N . ALA B 1 51 ? 18.047 -30.531 -6.469 1 91.62 51 ALA B N 1
ATOM 2856 C CA . ALA B 1 51 ? 16.734 -31.125 -6.68 1 91.62 51 ALA B CA 1
ATOM 2857 C C . ALA B 1 51 ? 15.836 -30.203 -7.496 1 91.62 51 ALA B C 1
ATOM 2859 O O . ALA B 1 51 ? 15.18 -30.641 -8.445 1 91.62 51 ALA B O 1
ATOM 2860 N N . PHE B 1 52 ? 15.805 -29.016 -7.121 1 94 52 PHE B N 1
ATOM 2861 C CA . PHE B 1 52 ? 15 -28.031 -7.855 1 94 52 PHE B CA 1
ATOM 2862 C C . PHE B 1 52 ? 15.508 -27.875 -9.281 1 94 52 PHE B C 1
ATOM 2864 O O . PHE B 1 52 ? 14.711 -27.781 -10.219 1 94 52 PHE B O 1
ATOM 2871 N N . GLY B 1 53 ? 16.812 -27.844 -9.414 1 95 53 GLY B N 1
ATOM 2872 C CA . GLY B 1 53 ? 17.422 -27.766 -10.734 1 95 53 GLY B CA 1
ATOM 2873 C C . GLY B 1 53 ? 17 -28.922 -11.641 1 95 53 GLY B C 1
ATOM 2874 O O . GLY B 1 53 ? 16.75 -28.719 -12.828 1 95 53 GLY B O 1
ATOM 2875 N N . GLU B 1 54 ? 16.953 -30.094 -11.102 1 94.62 54 GLU B N 1
ATOM 2876 C CA . GLU B 1 54 ? 16.641 -31.297 -11.867 1 94.62 54 GLU B CA 1
ATOM 2877 C C . GLU B 1 54 ? 15.141 -31.391 -12.172 1 94.62 54 GLU B C 1
ATOM 2879 O O . GLU B 1 54 ? 14.75 -31.672 -13.297 1 94.62 54 GLU B O 1
ATOM 2884 N N . VAL B 1 55 ? 14.297 -31.125 -11.18 1 94.44 55 VAL B N 1
ATOM 2885 C CA . VAL B 1 55 ? 12.859 -31.344 -11.312 1 94.44 55 VAL B CA 1
ATOM 2886 C C . VAL B 1 55 ? 12.234 -30.172 -12.094 1 94.44 55 VAL B C 1
ATOM 2888 O O . VAL B 1 55 ? 11.281 -30.375 -12.852 1 94.44 55 VAL B O 1
ATOM 2891 N N . GLY B 1 56 ? 12.672 -28.953 -11.766 1 96.62 56 GLY B N 1
ATOM 2892 C CA . GLY B 1 56 ? 12.242 -27.797 -12.531 1 96.62 56 GLY B CA 1
ATOM 2893 C C . GLY B 1 56 ? 11.023 -27.109 -11.945 1 96.62 56 GLY B C 1
ATOM 2894 O O . GLY B 1 56 ? 10.727 -25.969 -12.281 1 96.62 56 GLY B O 1
ATOM 2895 N N . VAL B 1 57 ? 10.25 -27.859 -11.094 1 97 57 VAL B N 1
ATOM 2896 C CA . VAL B 1 57 ? 9.086 -27.266 -10.43 1 97 57 VAL B CA 1
ATOM 2897 C C . VAL B 1 57 ? 9.141 -27.547 -8.93 1 97 57 VAL B C 1
ATOM 2899 O O . VAL B 1 57 ? 9.547 -28.625 -8.516 1 97 57 VAL B O 1
ATOM 2902 N N . LEU B 1 58 ? 8.766 -26.531 -8.141 1 95.81 58 LEU B N 1
ATOM 2903 C CA . LEU B 1 58 ? 8.852 -26.625 -6.684 1 95.81 58 LEU B CA 1
ATOM 2904 C C . LEU B 1 58 ? 7.578 -26.094 -6.031 1 95.81 58 LEU B C 1
ATOM 2906 O O . LEU B 1 58 ? 7.055 -25.047 -6.438 1 95.81 58 LEU B O 1
ATOM 2910 N N . LEU B 1 59 ? 6.965 -26.859 -5.152 1 95.88 59 LEU B N 1
ATOM 2911 C CA . LEU B 1 59 ? 5.949 -26.406 -4.207 1 95.88 59 LEU B CA 1
ATOM 2912 C C . LEU B 1 59 ? 6.551 -26.219 -2.818 1 95.88 59 LEU B C 1
ATOM 2914 O O . LEU B 1 59 ? 7.051 -27.156 -2.215 1 95.88 59 LEU B O 1
ATOM 2918 N N . LYS B 1 60 ? 6.523 -24.984 -2.373 1 92.5 60 LYS B N 1
ATOM 2919 C CA . LYS B 1 60 ? 7.273 -24.656 -1.165 1 92.5 60 LYS B CA 1
ATOM 2920 C C . LYS B 1 60 ? 6.395 -23.922 -0.154 1 92.5 60 LYS B C 1
ATOM 2922 O O . LYS B 1 60 ? 5.555 -23.109 -0.532 1 92.5 60 LYS B O 1
ATOM 2927 N N . GLY B 1 61 ? 6.523 -24.281 1.14 1 90.69 61 GLY B N 1
ATOM 2928 C CA . GLY B 1 61 ? 5.902 -23.5 2.193 1 90.69 61 GLY B CA 1
ATOM 2929 C C . GLY B 1 61 ? 6.609 -22.188 2.449 1 90.69 61 GLY B C 1
ATOM 2930 O O . GLY B 1 61 ? 7.715 -21.953 1.946 1 90.69 61 GLY B O 1
ATOM 2931 N N . PRO B 1 62 ? 5.953 -21.344 3.215 1 89.88 62 PRO B N 1
ATOM 2932 C CA . PRO B 1 62 ? 6.566 -20.047 3.502 1 89.88 62 PRO B CA 1
ATOM 2933 C C . PRO B 1 62 ? 7.797 -20.156 4.395 1 89.88 62 PRO B C 1
ATOM 2935 O O . PRO B 1 62 ? 7.906 -21.094 5.191 1 89.88 62 PRO B O 1
ATOM 2938 N N . LEU B 1 63 ? 8.672 -19.234 4.23 1 82.62 63 LEU B N 1
ATOM 2939 C CA . LEU B 1 63 ? 9.875 -19.156 5.051 1 82.62 63 LEU B CA 1
ATOM 2940 C C . LEU B 1 63 ? 9.883 -17.875 5.883 1 82.62 63 LEU B C 1
ATOM 2942 O O . LEU B 1 63 ? 9.469 -16.812 5.398 1 82.62 63 LEU B O 1
ATOM 2946 N N . SER B 1 64 ? 10.312 -18.016 7.082 1 77.31 64 SER B N 1
ATOM 2947 C CA . SER B 1 64 ? 10.469 -16.844 7.93 1 77.31 64 SER B CA 1
ATOM 2948 C C . SER B 1 64 ? 11.742 -16.078 7.59 1 77.31 64 SER B C 1
ATOM 2950 O O . SER B 1 64 ? 12.805 -16.672 7.41 1 77.31 64 SER B O 1
ATOM 2952 N N . ILE B 1 65 ? 11.578 -14.789 7.359 1 71.56 65 ILE B N 1
ATOM 2953 C CA . ILE B 1 65 ? 12.742 -13.922 7.195 1 71.56 65 ILE B CA 1
ATOM 2954 C C . ILE B 1 65 ? 12.766 -12.875 8.305 1 71.56 65 ILE B C 1
ATOM 2956 O O . ILE B 1 65 ? 11.93 -11.969 8.328 1 71.56 65 ILE B O 1
ATOM 2960 N N . PRO B 1 66 ? 13.648 -13.016 9.266 1 67.62 66 PRO B N 1
ATOM 2961 C CA . PRO B 1 66 ? 13.695 -12.031 10.344 1 67.62 66 PRO B CA 1
ATOM 2962 C C . PRO B 1 66 ? 14.023 -10.625 9.844 1 67.62 66 PRO B C 1
ATOM 2964 O O . PRO B 1 66 ? 14.82 -10.469 8.914 1 67.62 66 PRO B O 1
ATOM 2967 N N . ALA B 1 67 ? 13.25 -9.656 10.477 1 61.09 67 ALA B N 1
ATOM 2968 C CA . ALA B 1 67 ? 13.531 -8.258 10.164 1 61.09 67 ALA B CA 1
ATOM 2969 C C . ALA B 1 67 ? 14.805 -7.785 10.859 1 61.09 67 ALA B C 1
ATOM 2971 O O . ALA B 1 67 ? 15.109 -8.211 11.977 1 61.09 67 ALA B O 1
ATOM 2972 N N . GLY B 1 68 ? 15.609 -6.891 10.203 1 58.47 68 GLY B N 1
ATOM 2973 C CA . GLY B 1 68 ? 16.719 -6.184 10.82 1 58.47 68 GLY B CA 1
ATOM 2974 C C . GLY B 1 68 ? 18.078 -6.789 10.492 1 58.47 68 GLY B C 1
ATOM 2975 O O . GLY B 1 68 ? 18.203 -7.555 9.531 1 58.47 68 GLY B O 1
ATOM 2976 N N . THR B 1 69 ? 19.141 -6.27 11.156 1 50.44 69 THR B N 1
ATOM 2977 C CA . THR B 1 69 ? 20.562 -6.359 10.883 1 50.44 69 THR B CA 1
ATOM 2978 C C . THR B 1 69 ? 21.062 -7.793 11.031 1 50.44 69 THR B C 1
ATOM 2980 O O . THR B 1 69 ? 22.125 -8.141 10.539 1 50.44 69 THR B O 1
ATOM 2983 N N . SER B 1 70 ? 20.344 -8.453 11.93 1 45.47 70 SER B N 1
ATOM 2984 C CA . SER B 1 70 ? 20.969 -9.719 12.297 1 45.47 70 SER B CA 1
ATOM 2985 C C . SER B 1 70 ? 20.688 -10.797 11.25 1 45.47 70 SER B C 1
ATOM 2987 O O . SER B 1 70 ? 21.062 -11.961 11.445 1 45.47 70 SER B O 1
ATOM 2989 N N . GLY B 1 71 ? 20.062 -10.297 10.234 1 53.44 71 GLY B N 1
ATOM 2990 C CA . GLY B 1 71 ? 19.703 -11.477 9.453 1 53.44 71 GLY B CA 1
ATOM 2991 C C . GLY B 1 71 ? 20.875 -12.078 8.711 1 53.44 71 GLY B C 1
ATOM 2992 O O . GLY B 1 71 ? 21.875 -11.406 8.477 1 53.44 71 GLY B O 1
ATOM 2993 N N . SER B 1 72 ? 21.031 -13.383 8.688 1 57 72 SER B N 1
ATOM 2994 C CA . SER B 1 72 ? 22.094 -14.242 8.172 1 57 72 SER B CA 1
ATOM 2995 C C . SER B 1 72 ? 22.188 -14.148 6.648 1 57 72 SER B C 1
ATOM 2997 O O . SER B 1 72 ? 21.172 -13.922 5.977 1 57 72 SER B O 1
ATOM 2999 N N . VAL B 1 73 ? 23.344 -13.719 6.047 1 68.38 73 VAL B N 1
ATOM 3000 C CA . VAL B 1 73 ? 23.703 -13.883 4.641 1 68.38 73 VAL B CA 1
ATOM 3001 C C . VAL B 1 73 ? 23.766 -15.367 4.285 1 68.38 73 VAL B C 1
ATOM 3003 O O . VAL B 1 73 ? 24.328 -16.172 5.027 1 68.38 73 VAL B O 1
ATOM 3006 N N . ILE B 1 74 ? 22.969 -15.727 3.23 1 73.94 74 ILE B N 1
ATOM 3007 C CA . ILE B 1 74 ? 23 -17.078 2.701 1 73.94 74 ILE B CA 1
ATOM 3008 C C . ILE B 1 74 ? 24 -17.172 1.551 1 73.94 74 ILE B C 1
ATOM 3010 O O . ILE B 1 74 ? 23.984 -16.344 0.639 1 73.94 74 ILE B O 1
ATOM 3014 N N . GLU B 1 75 ? 24.875 -18.109 1.704 1 80.44 75 GLU B N 1
ATOM 3015 C CA . GLU B 1 75 ? 25.828 -18.344 0.627 1 80.44 75 GLU B CA 1
ATOM 3016 C C . GLU B 1 75 ? 25.469 -19.594 -0.176 1 80.44 75 GLU B C 1
ATOM 3018 O O . GLU B 1 75 ? 25.234 -20.656 0.396 1 80.44 75 GLU B O 1
ATOM 3023 N N . ALA B 1 76 ? 25.266 -19.391 -1.44 1 82.38 76 ALA B N 1
ATOM 3024 C CA . ALA B 1 76 ? 24.969 -20.5 -2.348 1 82.38 76 ALA B CA 1
ATOM 3025 C C . ALA B 1 76 ? 25.609 -20.281 -3.715 1 82.38 76 ALA B C 1
ATOM 3027 O O . ALA B 1 76 ? 25.484 -19.203 -4.297 1 82.38 76 ALA B O 1
ATOM 3028 N N . ARG B 1 77 ? 26.391 -21.328 -4.105 1 89 77 ARG B N 1
ATOM 3029 C CA . ARG B 1 77 ? 27.016 -21.328 -5.418 1 89 77 ARG B CA 1
ATOM 3030 C C . ARG B 1 77 ? 27.891 -20.094 -5.605 1 89 77 ARG B C 1
ATOM 3032 O O . ARG B 1 77 ? 27.828 -19.422 -6.641 1 89 77 ARG B O 1
ATOM 3039 N N . GLY B 1 78 ? 28.547 -19.688 -4.637 1 84.19 78 GLY B N 1
ATOM 3040 C CA . GLY B 1 78 ? 29.547 -18.641 -4.684 1 84.19 78 GLY B CA 1
ATOM 3041 C C . GLY B 1 78 ? 28.953 -17.25 -4.609 1 84.19 78 GLY B C 1
ATOM 3042 O O . GLY B 1 78 ? 29.641 -16.25 -4.867 1 84.19 78 GLY B O 1
ATOM 3043 N N . GLN B 1 79 ? 27.703 -17.188 -4.324 1 84.94 79 GLN B N 1
ATOM 3044 C CA . GLN B 1 79 ? 27.031 -15.891 -4.23 1 84.94 79 GLN B CA 1
ATOM 3045 C C . GLN B 1 79 ? 26.359 -15.719 -2.869 1 84.94 79 GLN B C 1
ATOM 3047 O O . GLN B 1 79 ? 26.062 -16.703 -2.189 1 84.94 79 GLN B O 1
ATOM 3052 N N . ALA B 1 80 ? 26.281 -14.453 -2.461 1 80.81 80 ALA B N 1
ATOM 3053 C CA . ALA B 1 80 ? 25.625 -14.117 -1.2 1 80.81 80 ALA B CA 1
ATOM 3054 C C . ALA B 1 80 ? 24.219 -13.562 -1.44 1 80.81 80 ALA B C 1
ATOM 3056 O O . ALA B 1 80 ? 24.016 -12.773 -2.361 1 80.81 80 ALA B O 1
ATOM 3057 N N . PHE B 1 81 ? 23.281 -14.086 -0.606 1 80.62 81 PHE B N 1
ATOM 3058 C CA . PHE B 1 81 ? 21.891 -13.656 -0.706 1 80.62 81 PHE B CA 1
ATOM 3059 C C . PHE B 1 81 ? 21.359 -13.242 0.659 1 80.62 81 PHE B C 1
ATOM 3061 O O . PHE B 1 81 ? 21.875 -13.688 1.692 1 80.62 81 PHE B O 1
ATOM 3068 N N . THR B 1 82 ? 20.328 -12.43 0.604 1 75.06 82 THR B N 1
ATOM 3069 C CA . THR B 1 82 ? 19.766 -11.938 1.855 1 75.06 82 THR B CA 1
ATOM 3070 C C . THR B 1 82 ? 18.75 -12.922 2.42 1 75.06 82 THR B C 1
ATOM 3072 O O . THR B 1 82 ? 18.375 -12.836 3.592 1 75.06 82 THR B O 1
ATOM 3075 N N . SER B 1 83 ? 18.25 -13.844 1.569 1 80.62 83 SER B N 1
ATOM 3076 C CA . SER B 1 83 ? 17.281 -14.836 1.999 1 80.62 83 SER B CA 1
ATOM 3077 C C . SER B 1 83 ? 17.281 -16.047 1.074 1 80.62 83 SER B C 1
ATOM 3079 O O . SER B 1 83 ? 17.812 -15.984 -0.039 1 80.62 83 SER B O 1
ATOM 3081 N N . ALA B 1 84 ? 16.672 -17.109 1.557 1 82.19 84 ALA B N 1
ATOM 3082 C CA . ALA B 1 84 ? 16.516 -18.312 0.73 1 82.19 84 ALA B CA 1
ATOM 3083 C C . ALA B 1 84 ? 15.633 -18.031 -0.479 1 82.19 84 ALA B C 1
ATOM 3085 O O . ALA B 1 84 ? 15.875 -18.562 -1.57 1 82.19 84 ALA B O 1
ATOM 3086 N N . ASN B 1 85 ? 14.594 -17.219 -0.299 1 86.94 85 ASN B N 1
ATOM 3087 C CA . ASN B 1 85 ? 13.711 -16.859 -1.401 1 86.94 85 ASN B CA 1
ATOM 3088 C C . ASN B 1 85 ? 14.461 -16.094 -2.486 1 86.94 85 ASN B C 1
ATOM 3090 O O . ASN B 1 85 ? 14.297 -16.375 -3.676 1 86.94 85 ASN B O 1
ATOM 3094 N N . GLN B 1 86 ? 15.242 -15.172 -2.018 1 85.75 86 GLN B N 1
ATOM 3095 C CA . GLN B 1 86 ? 16.016 -14.406 -2.982 1 85.75 86 GLN B CA 1
ATOM 3096 C C . GLN B 1 86 ? 16.984 -15.312 -3.756 1 85.75 86 GLN B C 1
ATOM 3098 O O . GLN B 1 86 ? 17.141 -15.164 -4.969 1 85.75 86 GLN B O 1
ATOM 3103 N N . ALA B 1 87 ? 17.625 -16.266 -3.037 1 86.25 87 ALA B N 1
ATOM 3104 C CA . ALA B 1 87 ? 18.562 -17.188 -3.66 1 86.25 87 ALA B CA 1
ATOM 3105 C C . ALA B 1 87 ? 17.891 -18.016 -4.75 1 86.25 87 ALA B C 1
ATOM 3107 O O . ALA B 1 87 ? 18.375 -18.094 -5.879 1 86.25 87 ALA B O 1
ATOM 3108 N N . LEU B 1 88 ? 16.75 -18.547 -4.457 1 90.69 88 LEU B N 1
ATOM 3109 C CA . LEU B 1 88 ? 16.031 -19.391 -5.418 1 90.69 88 LEU B CA 1
ATOM 3110 C C . LEU B 1 88 ? 15.594 -18.562 -6.629 1 90.69 88 LEU B C 1
ATOM 3112 O O . LEU B 1 88 ? 15.742 -19.016 -7.77 1 90.69 88 LEU B O 1
ATOM 3116 N N . ARG B 1 89 ? 15.07 -17.391 -6.402 1 91.94 89 ARG B N 1
ATOM 3117 C CA . ARG B 1 89 ? 14.562 -16.547 -7.477 1 91.94 89 ARG B CA 1
ATOM 3118 C C . ARG B 1 89 ? 15.688 -16.109 -8.406 1 91.94 89 ARG B C 1
ATOM 3120 O O . ARG B 1 89 ? 15.531 -16.141 -9.633 1 91.94 89 ARG B O 1
ATOM 3127 N N . GLN B 1 90 ? 16.797 -15.766 -7.84 1 89.19 90 GLN B N 1
ATOM 3128 C CA . GLN B 1 90 ? 17.906 -15.242 -8.648 1 89.19 90 GLN B CA 1
ATOM 3129 C C . GLN B 1 90 ? 18.656 -16.375 -9.336 1 89.19 90 GLN B C 1
ATOM 3131 O O . GLN B 1 90 ? 19 -16.281 -10.516 1 89.19 90 GLN B O 1
ATOM 3136 N N . LEU B 1 91 ? 18.953 -17.438 -8.602 1 92 91 LEU B N 1
ATOM 3137 C CA . LEU B 1 91 ? 19.75 -18.531 -9.156 1 92 91 LEU B CA 1
ATOM 3138 C C . LEU B 1 91 ? 19 -19.234 -10.297 1 92 91 LEU B C 1
ATOM 3140 O O . LEU B 1 91 ? 19.625 -19.688 -11.258 1 92 91 LEU B O 1
ATOM 3144 N N . PHE B 1 92 ? 17.688 -19.281 -10.195 1 95.81 92 PHE B N 1
ATOM 3145 C CA . PHE B 1 92 ? 16.938 -20.031 -11.195 1 95.81 92 PHE B CA 1
ATOM 3146 C C . PHE B 1 92 ? 16.188 -19.094 -12.125 1 95.81 92 PHE B C 1
ATOM 3148 O O . PHE B 1 92 ? 15.383 -19.531 -12.945 1 95.81 92 PHE B O 1
ATOM 3155 N N . GLY B 1 93 ? 16.391 -17.812 -11.977 1 95.44 93 GLY B N 1
ATOM 3156 C CA . GLY B 1 93 ? 15.828 -16.812 -12.875 1 95.44 93 GLY B CA 1
ATOM 3157 C C . GLY B 1 93 ? 14.312 -16.75 -12.836 1 95.44 93 GLY B C 1
ATOM 3158 O O . GLY B 1 93 ? 13.656 -16.734 -13.875 1 95.44 93 GLY B O 1
ATOM 3159 N N . LEU B 1 94 ? 13.758 -16.859 -11.68 1 98 94 LEU B N 1
ATOM 3160 C CA . LEU B 1 94 ? 12.312 -16.766 -11.5 1 98 94 LEU B CA 1
ATOM 3161 C C . LEU B 1 94 ? 11.867 -15.312 -11.508 1 98 94 LEU B C 1
ATOM 3163 O O . LEU B 1 94 ? 11.516 -14.758 -10.461 1 98 94 LEU B O 1
ATOM 3167 N N . TYR B 1 95 ? 11.688 -14.719 -12.672 1 98.12 95 TYR B N 1
ATOM 3168 C CA . TYR B 1 95 ? 11.609 -13.273 -12.828 1 98.12 95 TYR B CA 1
ATOM 3169 C C . TYR B 1 95 ? 10.172 -12.789 -12.664 1 98.12 95 TYR B C 1
ATOM 3171 O O . TYR B 1 95 ? 9.938 -11.594 -12.469 1 98.12 95 TYR B O 1
ATOM 3179 N N . ALA B 1 96 ? 9.203 -13.672 -12.797 1 98.81 96 ALA B N 1
ATOM 3180 C CA . ALA B 1 96 ? 7.809 -13.234 -12.766 1 98.81 96 ALA B CA 1
ATOM 3181 C C . ALA B 1 96 ? 7.074 -13.828 -11.57 1 98.81 96 ALA B C 1
ATOM 3183 O O . ALA B 1 96 ? 6.895 -15.047 -11.477 1 98.81 96 ALA B O 1
ATOM 3184 N N . ASN B 1 97 ? 6.727 -13.039 -10.664 1 98.75 97 ASN B N 1
ATOM 3185 C CA . ASN B 1 97 ? 5.793 -13.445 -9.617 1 98.75 97 ASN B CA 1
ATOM 3186 C C . ASN B 1 97 ? 4.344 -13.172 -10.023 1 98.75 97 ASN B C 1
ATOM 3188 O O . ASN B 1 97 ? 4 -12.047 -10.391 1 98.75 97 ASN B O 1
ATOM 3192 N N . VAL B 1 98 ? 3.543 -14.188 -10.039 1 98.88 98 VAL B N 1
ATOM 3193 C CA . VAL B 1 98 ? 2.152 -14.117 -10.469 1 98.88 98 VAL B CA 1
ATOM 3194 C C . VAL B 1 98 ? 1.226 -14.406 -9.289 1 98.88 98 VAL B C 1
ATOM 3196 O O . VAL B 1 98 ? 1.247 -15.5 -8.734 1 98.88 98 VAL B O 1
ATOM 3199 N N . ARG B 1 99 ? 0.405 -13.414 -8.914 1 98.75 99 ARG B N 1
ATOM 3200 C CA . ARG B 1 99 ? -0.495 -13.547 -7.773 1 98.75 99 ARG B CA 1
ATOM 3201 C C . ARG B 1 99 ? -1.92 -13.156 -8.148 1 98.75 99 ARG B C 1
ATOM 3203 O O . ARG B 1 99 ? -2.27 -11.969 -8.133 1 98.75 99 ARG B O 1
ATOM 3210 N N . PRO B 1 100 ? -2.77 -14.141 -8.469 1 98.62 100 PRO B N 1
ATOM 3211 C CA . PRO B 1 100 ? -4.191 -13.844 -8.656 1 98.62 100 PRO B CA 1
ATOM 3212 C C . PRO B 1 100 ? -4.902 -13.516 -7.34 1 98.62 100 PRO B C 1
ATOM 3214 O O . PRO B 1 100 ? -4.602 -14.117 -6.305 1 98.62 100 PRO B O 1
ATOM 3217 N N . ALA B 1 101 ? -5.766 -12.57 -7.328 1 98.5 101 ALA B N 1
ATOM 3218 C CA . ALA B 1 101 ? -6.625 -12.203 -6.207 1 98.5 101 ALA B CA 1
ATOM 3219 C C . ALA B 1 101 ? -8.086 -12.102 -6.645 1 98.5 101 ALA B C 1
ATOM 3221 O O . ALA B 1 101 ? -8.445 -11.203 -7.402 1 98.5 101 ALA B O 1
ATOM 3222 N N . ARG B 1 102 ? -8.875 -12.984 -6.168 1 97.31 102 ARG B N 1
ATOM 3223 C CA . ARG B 1 102 ? -10.273 -12.984 -6.574 1 97.31 102 ARG B CA 1
ATOM 3224 C C . ARG B 1 102 ? -11.195 -13.125 -5.363 1 97.31 102 ARG B C 1
ATOM 3226 O O . ARG B 1 102 ? -10.812 -13.727 -4.355 1 97.31 102 ARG B O 1
ATOM 3233 N N . SER B 1 103 ? -12.367 -12.633 -5.504 1 96.94 103 SER B N 1
ATOM 3234 C CA . SER B 1 103 ? -13.391 -12.766 -4.477 1 96.94 103 SER B CA 1
ATOM 3235 C C . SER B 1 103 ? -13.969 -14.18 -4.453 1 96.94 103 SER B C 1
ATOM 3237 O O . SER B 1 103 ? -14.102 -14.82 -5.5 1 96.94 103 SER B O 1
ATOM 3239 N N . TYR B 1 104 ? -14.234 -14.641 -3.281 1 97.56 104 TYR B N 1
ATOM 3240 C CA . TYR B 1 104 ? -14.992 -15.875 -3.068 1 97.56 104 TYR B CA 1
ATOM 3241 C C . TYR B 1 104 ? -16.281 -15.594 -2.32 1 97.56 104 TYR B C 1
ATOM 3243 O O . TYR B 1 104 ? -16.328 -14.727 -1.448 1 97.56 104 TYR B O 1
ATOM 3251 N N . ALA B 1 105 ? -17.281 -16.344 -2.658 1 96.62 105 ALA B N 1
ATOM 3252 C CA . ALA B 1 105 ? -18.562 -16.219 -1.974 1 96.62 105 ALA B CA 1
ATOM 3253 C C . ALA B 1 105 ? -18.516 -16.828 -0.576 1 96.62 105 ALA B C 1
ATOM 3255 O O . ALA B 1 105 ? -17.984 -17.922 -0.392 1 96.62 105 ALA B O 1
ATOM 3256 N N . LEU B 1 106 ? -18.906 -16.109 0.39 1 97.12 106 LEU B N 1
ATOM 3257 C CA . LEU B 1 106 ? -19.125 -16.562 1.761 1 97.12 106 LEU B CA 1
ATOM 3258 C C . LEU B 1 106 ? -20.578 -16.344 2.174 1 97.12 106 LEU B C 1
ATOM 3260 O O . LEU B 1 106 ? -21.266 -15.484 1.619 1 97.12 106 LEU B O 1
ATOM 3264 N N . PRO B 1 107 ? -21.109 -17.141 3.064 1 96.94 107 PRO B N 1
ATOM 3265 C CA . PRO B 1 107 ? -22.516 -17 3.443 1 96.94 107 PRO B CA 1
ATOM 3266 C C . PRO B 1 107 ? -22.766 -15.812 4.375 1 96.94 107 PRO B C 1
ATOM 3268 O O . PRO B 1 107 ? -23.906 -15.578 4.793 1 96.94 107 PRO B O 1
ATOM 3271 N N . TRP B 1 108 ? -21.781 -15.055 4.777 1 96.06 108 TRP B N 1
ATOM 3272 C C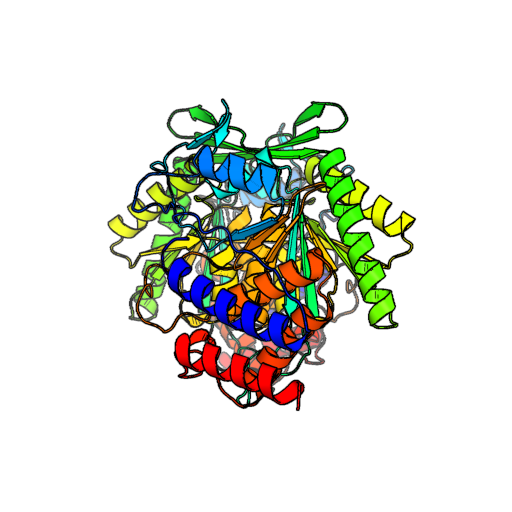A . TRP B 1 108 ? -21.906 -13.844 5.574 1 96.06 108 TRP B CA 1
ATOM 3273 C C . TRP B 1 108 ? -21.344 -12.641 4.82 1 96.06 108 TRP B C 1
ATOM 3275 O O . TRP B 1 108 ? -20.578 -12.797 3.873 1 96.06 108 TRP B O 1
ATOM 3285 N N . PRO B 1 109 ? -21.75 -11.445 5.223 1 92.94 109 PRO B N 1
ATOM 3286 C CA . PRO B 1 109 ? -21.281 -10.242 4.523 1 92.94 109 PRO B CA 1
ATOM 3287 C C . PRO B 1 109 ? -19.781 -10.008 4.68 1 92.94 109 PRO B C 1
ATOM 3289 O O . PRO B 1 109 ? -19.219 -10.25 5.75 1 92.94 109 PRO B O 1
ATOM 3292 N N . THR B 1 110 ? -19.156 -9.578 3.596 1 93.44 110 THR B N 1
ATOM 3293 C CA . THR B 1 110 ? -17.75 -9.148 3.596 1 93.44 110 THR B CA 1
ATOM 3294 C C . THR B 1 110 ? -17.625 -7.715 3.094 1 93.44 110 THR B C 1
ATOM 3296 O O . THR B 1 110 ? -18.547 -7.199 2.443 1 93.44 110 THR B O 1
ATOM 3299 N N . ARG B 1 111 ? -16.625 -7.059 3.357 1 93.5 111 ARG B N 1
ATOM 3300 C CA . ARG B 1 111 ? -16.453 -5.637 3.092 1 93.5 111 ARG B CA 1
ATOM 3301 C C . ARG B 1 111 ? -16.531 -5.34 1.598 1 93.5 111 ARG B C 1
ATOM 3303 O O . ARG B 1 111 ? -17.016 -4.277 1.195 1 93.5 111 ARG B O 1
ATOM 3310 N N . PHE B 1 112 ? -16.016 -6.234 0.834 1 96.12 112 PHE B N 1
ATOM 3311 C CA . PHE B 1 112 ? -16.016 -6.035 -0.61 1 96.12 112 PHE B CA 1
ATOM 3312 C C . PHE B 1 112 ? -16.953 -7.02 -1.294 1 96.12 112 PHE B C 1
ATOM 3314 O O . PHE B 1 112 ? -16.734 -7.402 -2.445 1 96.12 112 PHE B O 1
ATOM 3321 N N . GLY B 1 113 ? -17.969 -7.461 -0.613 1 92.5 113 GLY B N 1
ATOM 3322 C CA . GLY B 1 113 ? -18.922 -8.43 -1.144 1 92.5 113 GLY B CA 1
ATOM 3323 C C . GLY B 1 113 ? -19.812 -7.863 -2.23 1 92.5 113 GLY B C 1
ATOM 3324 O O . GLY B 1 113 ? -20.469 -8.609 -2.957 1 92.5 113 GLY B O 1
ATOM 3325 N N . ASP B 1 114 ? -19.797 -6.547 -2.361 1 89.5 114 ASP B N 1
ATOM 3326 C CA . ASP B 1 114 ? -20.672 -5.863 -3.316 1 89.5 114 ASP B CA 1
ATOM 3327 C C . ASP B 1 114 ? -20.047 -5.848 -4.711 1 89.5 114 ASP B C 1
ATOM 3329 O O . ASP B 1 114 ? -20.719 -5.535 -5.691 1 89.5 114 ASP B O 1
ATOM 3333 N N . VAL B 1 115 ? -18.812 -6.188 -4.785 1 93.69 115 VAL B N 1
ATOM 3334 C CA . VAL B 1 115 ? -18.125 -6.172 -6.074 1 93.69 115 VAL B CA 1
ATOM 3335 C C . VAL B 1 115 ? -17.422 -7.512 -6.309 1 93.69 115 VAL B C 1
ATOM 3337 O O . VAL B 1 115 ? -17.078 -8.211 -5.352 1 93.69 115 VAL B O 1
ATOM 3340 N N . ALA B 1 116 ? -17.281 -7.883 -7.559 1 94.56 116 ALA B N 1
ATOM 3341 C CA . ALA B 1 116 ? -16.5 -9.062 -7.941 1 94.56 116 ALA B CA 1
ATOM 3342 C C . ALA B 1 116 ? -15.055 -8.68 -8.258 1 94.56 116 ALA B C 1
ATOM 3344 O O . ALA B 1 116 ? -14.758 -8.188 -9.344 1 94.56 116 ALA B O 1
ATOM 3345 N N . VAL B 1 117 ? -14.203 -8.953 -7.332 1 97.62 117 VAL B N 1
ATOM 3346 C CA . VAL B 1 117 ? -12.789 -8.641 -7.512 1 97.62 117 VAL B CA 1
ATOM 3347 C C . VAL B 1 117 ? -12.102 -9.781 -8.258 1 97.62 117 VAL B C 1
ATOM 3349 O O . VAL B 1 117 ? -12.266 -10.953 -7.906 1 97.62 117 VAL B O 1
ATOM 3352 N N . ASP B 1 118 ? -11.461 -9.531 -9.32 1 98 118 ASP B N 1
ATOM 3353 C CA . ASP B 1 118 ? -10.648 -10.469 -10.094 1 98 118 ASP B CA 1
ATOM 3354 C C . ASP B 1 118 ? -9.398 -9.789 -10.656 1 98 118 ASP B C 1
ATOM 3356 O O . ASP B 1 118 ? -9.391 -9.344 -11.805 1 98 118 ASP B O 1
ATOM 3360 N N . LEU B 1 119 ? -8.359 -9.812 -9.867 1 98.75 119 LEU B N 1
ATOM 3361 C CA . LEU B 1 119 ? -7.109 -9.133 -10.203 1 98.75 119 LEU B CA 1
ATOM 3362 C C . LEU B 1 119 ? -5.996 -10.148 -10.461 1 98.75 119 LEU B C 1
ATOM 3364 O O . LEU B 1 119 ? -6.027 -11.258 -9.938 1 98.75 119 LEU B O 1
ATOM 3368 N N . LEU B 1 120 ? -5.133 -9.789 -11.289 1 98.88 120 LEU B N 1
ATOM 3369 C CA . LEU B 1 120 ? -3.887 -10.523 -11.484 1 98.88 120 LEU B CA 1
ATOM 3370 C C . LEU B 1 120 ? -2.682 -9.594 -11.344 1 98.88 120 LEU B C 1
ATOM 3372 O O . LEU B 1 120 ? -2.492 -8.688 -12.156 1 98.88 120 LEU B O 1
ATOM 3376 N N . ILE B 1 121 ? -1.894 -9.797 -10.352 1 98.94 121 ILE B N 1
ATOM 3377 C CA . ILE B 1 121 ? -0.695 -8.992 -10.133 1 98.94 121 ILE B CA 1
ATOM 3378 C C . ILE B 1 121 ? 0.527 -9.734 -10.672 1 98.94 121 ILE B C 1
ATOM 3380 O O . ILE B 1 121 ? 0.778 -10.883 -10.297 1 98.94 121 ILE B O 1
ATOM 3384 N N . VAL B 1 122 ? 1.188 -9.117 -11.547 1 98.94 122 VAL B N 1
ATOM 3385 C CA . VAL B 1 122 ? 2.422 -9.617 -12.141 1 98.94 122 VAL B CA 1
ATOM 3386 C C . VAL B 1 122 ? 3.598 -8.75 -11.695 1 98.94 122 VAL B C 1
ATOM 3388 O O . VAL B 1 122 ? 3.75 -7.617 -12.164 1 98.94 122 VAL B O 1
ATOM 3391 N N . ARG B 1 123 ? 4.43 -9.281 -10.844 1 98.75 123 ARG B N 1
ATOM 3392 C CA . ARG B 1 123 ? 5.504 -8.57 -10.164 1 98.75 123 ARG B CA 1
ATOM 3393 C C . ARG B 1 123 ? 6.867 -9 -10.688 1 98.75 123 ARG B C 1
ATOM 3395 O O . ARG B 1 123 ? 7.176 -10.195 -10.734 1 98.75 123 ARG B O 1
ATOM 3402 N N . GLU B 1 124 ? 7.703 -7.984 -11.133 1 98.69 124 GLU B N 1
ATOM 3403 C CA . GLU B 1 124 ? 9.102 -8.281 -11.43 1 98.69 124 GLU B CA 1
ATOM 3404 C C . GLU B 1 124 ? 9.836 -8.781 -10.195 1 98.69 124 GLU B C 1
ATOM 3406 O O . GLU B 1 124 ? 9.773 -8.148 -9.133 1 98.69 124 GLU B O 1
ATOM 3411 N N . ASN B 1 125 ? 10.594 -9.797 -10.266 1 97 125 ASN B N 1
ATOM 3412 C CA . ASN B 1 125 ? 10.922 -10.562 -9.062 1 97 125 ASN B CA 1
ATOM 3413 C C . ASN B 1 125 ? 12.422 -10.578 -8.805 1 97 125 ASN B C 1
ATOM 3415 O O . ASN B 1 125 ? 12.891 -11.227 -7.867 1 97 125 ASN B O 1
ATOM 3419 N N . THR B 1 126 ? 13.219 -9.82 -9.609 1 94.88 126 THR B N 1
ATOM 3420 C CA . THR B 1 126 ? 14.656 -10.055 -9.516 1 94.88 126 THR B CA 1
ATOM 3421 C C . THR B 1 126 ? 15.406 -8.742 -9.289 1 94.88 126 THR B C 1
ATOM 3423 O O . THR B 1 126 ? 16.594 -8.758 -8.93 1 94.88 126 THR B O 1
ATOM 3426 N N . GLU B 1 127 ? 14.758 -7.609 -9.508 1 96.44 127 GLU B N 1
ATOM 3427 C CA . GLU B 1 127 ? 15.469 -6.34 -9.391 1 96.44 127 GLU B CA 1
ATOM 3428 C C . GLU B 1 127 ? 14.766 -5.402 -8.414 1 96.44 127 GLU B C 1
ATOM 3430 O O . GLU B 1 127 ? 14.367 -5.816 -7.328 1 96.44 127 GLU B O 1
ATOM 3435 N N . ASP B 1 128 ? 14.836 -4.062 -8.703 1 97.12 128 ASP B N 1
ATOM 3436 C CA . ASP B 1 128 ? 14.281 -3.041 -7.816 1 97.12 128 ASP B CA 1
ATOM 3437 C C . ASP B 1 128 ? 15.062 -2.982 -6.504 1 97.12 128 ASP B C 1
ATOM 3439 O O . ASP B 1 128 ? 16.297 -3.047 -6.5 1 97.12 128 ASP B O 1
ATOM 3443 N N . LEU B 1 129 ? 14.469 -2.785 -5.398 1 95 129 LEU B N 1
ATOM 3444 C CA . LEU B 1 129 ? 15.148 -2.791 -4.109 1 95 129 LEU B CA 1
ATOM 3445 C C . LEU B 1 129 ? 15.602 -4.199 -3.738 1 95 129 LEU B C 1
ATOM 3447 O O . LEU B 1 129 ? 16.391 -4.379 -2.805 1 95 129 LEU B O 1
ATOM 3451 N N . TYR B 1 130 ? 15.172 -5.148 -4.527 1 87.94 130 TYR B N 1
ATOM 3452 C CA . TYR B 1 130 ? 15.477 -6.559 -4.324 1 87.94 130 TYR B CA 1
ATOM 3453 C C . TYR B 1 130 ? 16.641 -7.004 -5.211 1 87.94 130 TYR B C 1
ATOM 3455 O O . TYR B 1 130 ? 16.828 -8.203 -5.441 1 87.94 130 TYR B O 1
ATOM 3463 N N . CYS B 1 131 ? 17.375 -6.105 -5.688 1 88.56 131 CYS B N 1
ATOM 3464 C CA . CYS B 1 131 ? 18.375 -6.379 -6.719 1 88.56 131 CYS B CA 1
ATOM 3465 C C . CYS B 1 131 ? 19.594 -7.078 -6.129 1 88.56 131 CYS B C 1
ATOM 3467 O O . CYS B 1 131 ? 20.484 -7.5 -6.863 1 88.56 131 CYS B O 1
ATOM 3469 N N . GLY B 1 132 ? 19.703 -7.184 -4.824 1 83.75 132 GLY B N 1
ATOM 3470 C CA . GLY B 1 132 ? 20.797 -7.914 -4.199 1 83.75 132 GLY B CA 1
ATOM 3471 C C . GLY B 1 132 ? 22.031 -7.062 -3.967 1 83.75 132 GLY B C 1
ATOM 3472 O O . GLY B 1 132 ? 23 -7.516 -3.346 1 83.75 132 GLY B O 1
ATOM 3473 N N . ALA B 1 133 ? 21.984 -5.812 -4.422 1 88.75 133 ALA B N 1
ATOM 3474 C CA . ALA B 1 133 ? 23.094 -4.922 -4.125 1 88.75 133 ALA B CA 1
ATOM 3475 C C . ALA B 1 133 ? 23.234 -4.691 -2.623 1 88.75 133 ALA B C 1
ATOM 3477 O O . ALA B 1 133 ? 22.234 -4.473 -1.93 1 88.75 133 ALA B O 1
ATOM 3478 N N . PRO B 1 134 ? 24.5 -4.863 -2.141 1 89.56 134 PRO B N 1
ATOM 3479 C CA . PRO B 1 134 ? 24.672 -4.57 -0.716 1 89.56 134 PRO B CA 1
ATOM 3480 C C . PRO B 1 134 ? 24.328 -3.121 -0.368 1 89.56 134 PRO B C 1
ATOM 3482 O O . PRO B 1 134 ? 24.609 -2.211 -1.151 1 89.56 134 PRO B O 1
ATOM 3485 N N . GLU B 1 135 ? 23.688 -2.967 0.734 1 93.12 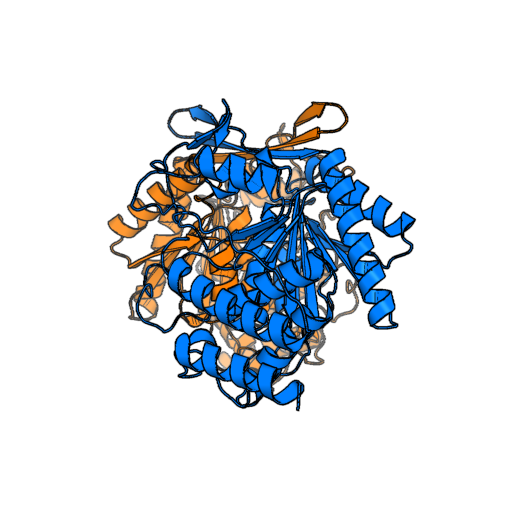135 GLU B N 1
ATOM 3486 C CA . GLU B 1 135 ? 23.5 -1.604 1.218 1 93.12 135 GLU B CA 1
ATOM 3487 C C . GLU B 1 135 ? 24.812 -0.978 1.663 1 93.12 135 GLU B C 1
ATOM 3489 O O . GLU B 1 135 ? 25.688 -1.671 2.174 1 93.12 135 GLU B O 1
ATOM 3494 N N . VAL B 1 136 ? 24.922 0.326 1.519 1 95.19 136 VAL B N 1
ATOM 3495 C CA . VAL B 1 136 ? 26.188 1.007 1.75 1 95.19 136 VAL B CA 1
ATOM 3496 C C . VAL B 1 136 ? 26.031 2.02 2.881 1 95.19 136 VAL B C 1
ATOM 3498 O O . VAL B 1 136 ? 25.172 2.893 2.826 1 95.19 136 VAL B O 1
ATOM 3501 N N . TRP B 1 137 ? 26.875 1.889 3.906 1 96.69 137 TRP B N 1
ATOM 3502 C CA . TRP B 1 137 ? 26.984 2.928 4.922 1 96.69 137 TRP B CA 1
ATOM 3503 C C . TRP B 1 137 ? 27.891 4.055 4.453 1 96.69 137 TRP B C 1
ATOM 3505 O O . TRP B 1 137 ? 29.109 3.877 4.355 1 96.69 137 TRP B O 1
ATOM 3515 N N . VAL B 1 138 ? 27.297 5.199 4.129 1 95.69 138 VAL B N 1
ATOM 3516 C CA . VAL B 1 138 ? 28.094 6.332 3.658 1 95.69 138 VAL B CA 1
ATOM 3517 C C . VAL B 1 138 ? 28.859 6.949 4.824 1 95.69 138 VAL B C 1
ATOM 3519 O O . VAL B 1 138 ? 29.938 7.531 4.633 1 95.69 138 VAL B O 1
ATOM 3522 N N . ASP B 1 139 ? 28.359 6.926 5.977 1 96.88 139 ASP B N 1
ATOM 3523 C CA . ASP B 1 139 ? 28.969 7.211 7.273 1 96.88 139 ASP B CA 1
ATOM 3524 C C . ASP B 1 139 ? 28.297 6.406 8.383 1 96.88 139 ASP B C 1
ATOM 3526 O O . ASP B 1 139 ? 27.453 5.539 8.117 1 96.88 139 ASP B O 1
ATOM 3530 N N . LYS B 1 140 ? 28.703 6.664 9.609 1 96.31 140 LYS B N 1
ATOM 3531 C CA . LYS B 1 140 ? 28.234 5.832 10.719 1 96.31 140 LYS B CA 1
ATOM 3532 C C . LYS B 1 140 ? 26.734 6.023 10.961 1 96.31 140 LYS B C 1
ATOM 3534 O O . LYS B 1 140 ? 26.109 5.207 11.633 1 96.31 140 LYS B O 1
ATOM 3539 N N . ASP B 1 141 ? 26.141 7.059 10.375 1 98.12 141 ASP B N 1
ATOM 3540 C CA . ASP B 1 141 ? 24.766 7.406 10.703 1 98.12 141 ASP B CA 1
ATOM 3541 C C . ASP B 1 141 ? 23.891 7.457 9.445 1 98.12 141 ASP B C 1
ATOM 3543 O O . ASP B 1 141 ? 22.75 7.914 9.492 1 98.12 141 ASP B O 1
ATOM 3547 N N . THR B 1 142 ? 24.375 7.02 8.344 1 98.25 142 THR B N 1
ATOM 3548 C CA . THR B 1 142 ? 23.609 7.098 7.102 1 98.25 142 THR B CA 1
ATOM 3549 C C . THR B 1 142 ? 23.828 5.844 6.258 1 98.25 142 THR B C 1
ATOM 3551 O O . THR B 1 142 ? 24.969 5.492 5.926 1 98.25 142 THR B O 1
ATOM 3554 N N . CYS B 1 143 ? 22.797 5.188 5.926 1 97.75 143 CYS B N 1
ATOM 3555 C CA . CYS B 1 143 ? 22.812 3.973 5.117 1 97.75 143 CYS B CA 1
ATOM 3556 C C . CYS B 1 143 ? 22.016 4.16 3.832 1 97.75 143 CYS B C 1
ATOM 3558 O O . CYS B 1 143 ? 20.969 4.816 3.836 1 97.75 143 CYS B O 1
ATOM 3560 N N . GLN B 1 144 ? 22.516 3.625 2.723 1 97.75 144 GLN B N 1
ATOM 3561 C CA . GLN B 1 144 ? 21.859 3.75 1.427 1 97.75 144 GLN B CA 1
ATOM 3562 C C . GLN B 1 144 ? 21.594 2.381 0.809 1 97.75 144 GLN B C 1
ATOM 3564 O O . GLN B 1 144 ? 22.438 1.482 0.894 1 97.75 144 GLN B O 1
ATOM 3569 N N . ALA B 1 145 ? 20.422 2.197 0.318 1 96.44 145 ALA B N 1
ATOM 3570 C CA . ALA B 1 145 ? 20.062 1.042 -0.502 1 96.44 145 ALA B CA 1
ATOM 3571 C C . ALA B 1 145 ? 19.922 1.435 -1.969 1 96.44 145 ALA B C 1
ATOM 3573 O O . ALA B 1 145 ? 19.688 2.604 -2.285 1 96.44 145 ALA B O 1
ATOM 3574 N N . THR B 1 146 ? 20.062 0.486 -2.879 1 96.94 146 THR B N 1
ATOM 3575 C CA . THR B 1 146 ? 20.016 0.733 -4.316 1 96.94 146 THR B CA 1
ATOM 3576 C C . THR B 1 146 ? 18.75 0.147 -4.922 1 96.94 146 THR B C 1
ATOM 3578 O O . THR B 1 146 ? 18.438 -1.029 -4.715 1 96.94 146 THR B O 1
ATOM 3581 N N . LYS B 1 147 ? 18.031 0.959 -5.566 1 98.06 147 LYS B N 1
ATOM 3582 C CA . LYS B 1 147 ? 16.922 0.518 -6.406 1 98.06 147 LYS B CA 1
ATOM 3583 C C . LYS B 1 147 ? 17.328 0.446 -7.871 1 98.06 147 LYS B C 1
ATOM 3585 O O . LYS B 1 147 ? 17.641 1.47 -8.484 1 98.06 147 LYS B O 1
ATOM 3590 N N . ARG B 1 148 ? 17.297 -0.757 -8.461 1 98.12 148 ARG B N 1
ATOM 3591 C CA . ARG B 1 148 ? 17.797 -0.959 -9.812 1 98.12 148 ARG B CA 1
ATOM 3592 C C . ARG B 1 148 ? 16.672 -1.371 -10.758 1 98.12 148 ARG B C 1
ATOM 3594 O O . ARG B 1 148 ? 15.883 -2.27 -10.438 1 98.12 148 ARG B O 1
ATOM 3601 N N . ILE B 1 149 ? 16.547 -0.71 -11.883 1 98.62 149 ILE B N 1
ATOM 3602 C CA . ILE B 1 149 ? 15.625 -1.071 -12.953 1 98.62 149 ILE B CA 1
ATOM 3603 C C . ILE B 1 149 ? 16.375 -1.218 -14.266 1 98.62 149 ILE B C 1
ATOM 3605 O O . ILE B 1 149 ? 17.156 -0.334 -14.648 1 98.62 149 ILE B O 1
ATOM 3609 N N . SER B 1 150 ? 16.234 -2.301 -14.961 1 98.69 150 SER B N 1
ATOM 3610 C CA . SER B 1 150 ? 16.859 -2.492 -16.266 1 98.69 150 SER B CA 1
ATOM 3611 C C . SER B 1 150 ? 15.82 -2.672 -17.359 1 98.69 150 SER B C 1
ATOM 3613 O O . SER B 1 150 ? 14.703 -3.109 -17.094 1 98.69 150 SER B O 1
ATOM 3615 N N . ARG B 1 151 ? 16.25 -2.324 -18.531 1 98.62 151 ARG B N 1
ATOM 3616 C CA . ARG B 1 151 ? 15.391 -2.479 -19.703 1 98.62 151 ARG B CA 1
ATOM 3617 C C . ARG B 1 151 ? 15.008 -3.939 -19.906 1 98.62 151 ARG B C 1
ATOM 3619 O O . ARG B 1 151 ? 13.844 -4.246 -20.172 1 98.62 151 ARG B O 1
ATOM 3626 N N . GLY B 1 152 ? 15.961 -4.809 -19.812 1 98.44 152 GLY B N 1
ATOM 3627 C CA . GLY B 1 152 ? 15.711 -6.227 -20.016 1 98.44 152 GLY B CA 1
ATOM 3628 C C . GLY B 1 152 ? 14.695 -6.805 -19.062 1 98.44 152 GLY B C 1
ATOM 3629 O O . GLY B 1 152 ? 13.75 -7.48 -19.469 1 98.44 152 GLY B O 1
ATOM 3630 N N . ALA B 1 153 ? 14.891 -6.594 -17.781 1 98.19 153 ALA B N 1
ATOM 3631 C CA . ALA B 1 153 ? 13.961 -7.102 -16.766 1 98.19 153 ALA B CA 1
ATOM 3632 C C . ALA B 1 153 ? 12.578 -6.477 -16.938 1 98.19 153 ALA B C 1
ATOM 3634 O O . ALA B 1 153 ? 11.562 -7.152 -16.766 1 98.19 153 ALA B O 1
ATOM 3635 N N . SER B 1 154 ? 12.492 -5.184 -17.266 1 98.88 154 SER B N 1
ATOM 3636 C CA . SER B 1 154 ? 11.227 -4.477 -17.469 1 98.88 154 SER B CA 1
ATOM 3637 C C . SER B 1 154 ? 10.477 -5.012 -18.688 1 98.88 154 SER B C 1
ATOM 3639 O O . SER B 1 154 ? 9.273 -5.246 -18.625 1 98.88 154 SER B O 1
ATOM 3641 N N . ALA B 1 155 ? 11.219 -5.242 -19.75 1 98.81 155 ALA B N 1
ATOM 3642 C CA . ALA B 1 155 ? 10.602 -5.742 -20.969 1 98.81 155 ALA B CA 1
ATOM 3643 C C . ALA B 1 155 ? 10.039 -7.145 -20.766 1 98.81 155 ALA B C 1
ATOM 3645 O O . ALA B 1 155 ? 8.906 -7.43 -21.172 1 98.81 155 ALA B O 1
ATOM 3646 N N . ARG B 1 156 ? 10.812 -8.008 -20.234 1 98.44 156 ARG B N 1
ATOM 3647 C CA . ARG B 1 156 ? 10.406 -9.406 -20.094 1 98.44 156 ARG B CA 1
ATOM 3648 C C . ARG B 1 156 ? 9.164 -9.531 -19.203 1 98.44 156 ARG B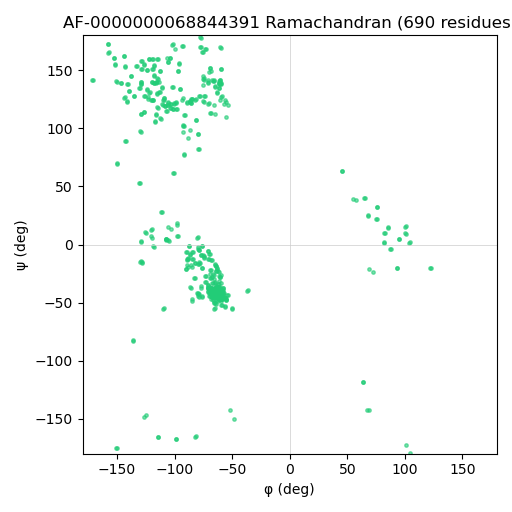 C 1
ATOM 3650 O O . ARG B 1 156 ? 8.25 -10.297 -19.516 1 98.44 156 ARG B O 1
ATOM 3657 N N . ILE B 1 157 ? 9.109 -8.758 -18.062 1 98.88 157 ILE B N 1
ATOM 3658 C CA . ILE B 1 157 ? 7.965 -8.867 -17.172 1 98.88 157 ILE B CA 1
ATOM 3659 C C . ILE B 1 157 ? 6.734 -8.242 -17.828 1 98.88 157 ILE B C 1
ATOM 3661 O O . ILE B 1 157 ? 5.613 -8.719 -17.641 1 98.88 157 ILE B O 1
ATOM 3665 N N . ALA B 1 158 ? 6.918 -7.16 -18.562 1 98.94 158 ALA B N 1
ATOM 3666 C CA . ALA B 1 158 ? 5.809 -6.527 -19.281 1 98.94 158 ALA B CA 1
ATOM 3667 C C . ALA B 1 158 ? 5.227 -7.465 -20.328 1 98.94 158 ALA B C 1
ATOM 3669 O O . ALA B 1 158 ? 4.008 -7.59 -20.453 1 98.94 158 ALA B O 1
ATOM 3670 N N . GLU B 1 159 ? 6.105 -8.094 -21.047 1 98.88 159 GLU B N 1
ATOM 3671 C CA . GLU B 1 159 ? 5.664 -9.055 -22.062 1 98.88 159 GLU B CA 1
ATOM 3672 C C . GLU B 1 159 ? 4.91 -10.219 -21.438 1 98.88 159 GLU B C 1
ATOM 3674 O O . GLU B 1 159 ? 3.895 -10.672 -21.969 1 98.88 159 GLU B O 1
ATOM 3679 N N . TYR B 1 160 ? 5.449 -10.672 -20.344 1 98.81 160 TYR B N 1
ATOM 3680 C CA . TYR B 1 160 ? 4.797 -11.758 -19.609 1 98.81 160 TYR B CA 1
ATOM 3681 C C . TYR B 1 160 ? 3.398 -11.352 -19.172 1 98.81 160 TYR B C 1
ATOM 3683 O O . TYR B 1 160 ? 2.441 -12.109 -19.328 1 98.81 160 TYR B O 1
ATOM 3691 N N . ALA B 1 161 ? 3.248 -10.18 -18.578 1 98.94 161 ALA B N 1
ATOM 3692 C CA . ALA B 1 161 ? 1.958 -9.664 -18.141 1 98.94 161 ALA B CA 1
ATOM 3693 C C . ALA B 1 161 ? 0.983 -9.531 -19.297 1 98.94 161 ALA B C 1
ATOM 3695 O O . ALA B 1 161 ? -0.201 -9.844 -19.172 1 98.94 161 ALA B O 1
ATOM 3696 N N . CYS B 1 162 ? 1.497 -9.07 -20.406 1 98.94 162 CYS B N 1
ATOM 3697 C CA . CYS B 1 162 ? 0.652 -8.906 -21.594 1 98.94 162 CYS B CA 1
ATOM 3698 C C . CYS B 1 162 ? 0.163 -10.25 -22.094 1 98.94 162 CYS B C 1
ATOM 3700 O O . CYS B 1 162 ? -0.986 -10.375 -22.531 1 98.94 162 CYS B O 1
ATOM 3702 N N . ALA B 1 163 ? 1.047 -11.211 -22.078 1 98.81 163 ALA B N 1
ATOM 3703 C CA . ALA B 1 163 ? 0.63 -12.555 -22.484 1 98.81 163 ALA B CA 1
ATOM 3704 C C . ALA B 1 163 ? -0.503 -13.07 -21.594 1 98.81 163 ALA B C 1
ATOM 3706 O O . ALA B 1 163 ? -1.469 -13.648 -22.094 1 98.81 163 ALA B O 1
ATOM 3707 N N . LEU B 1 164 ? -0.397 -12.859 -20.328 1 98.69 164 LEU B N 1
ATOM 3708 C CA . LEU B 1 164 ? -1.441 -13.281 -19.406 1 98.69 164 LEU B CA 1
ATOM 3709 C C . LEU B 1 164 ? -2.727 -12.492 -19.641 1 98.69 164 LEU B C 1
ATOM 3711 O O . LEU B 1 164 ? -3.824 -13.039 -19.531 1 98.69 164 LEU B O 1
ATOM 3715 N N . ALA B 1 165 ? -2.588 -11.211 -19.906 1 98.88 165 ALA B N 1
ATOM 3716 C CA . ALA B 1 165 ? -3.75 -10.375 -20.203 1 98.88 165 ALA B CA 1
ATOM 3717 C C . ALA B 1 165 ? -4.484 -10.875 -21.438 1 98.88 165 ALA B C 1
ATOM 3719 O O . ALA B 1 165 ? -5.715 -10.906 -21.469 1 98.88 165 ALA B O 1
ATOM 3720 N N . LEU B 1 166 ? -3.738 -11.25 -22.453 1 98.75 166 LEU B N 1
ATOM 3721 C CA . LEU B 1 166 ? -4.332 -11.781 -23.672 1 98.75 166 LEU B CA 1
ATOM 3722 C C . LEU B 1 166 ? -5.07 -13.094 -23.406 1 98.75 166 LEU B C 1
ATOM 3724 O O . LEU B 1 166 ? -6.152 -13.328 -23.938 1 98.75 166 LEU B O 1
ATOM 3728 N N . GLN B 1 167 ? -4.461 -13.906 -22.609 1 97.81 167 GLN B N 1
ATOM 3729 C CA . GLN B 1 167 ? -5.121 -15.148 -22.219 1 97.81 167 GLN B CA 1
ATOM 3730 C C . GLN B 1 167 ? -6.438 -14.867 -21.5 1 97.81 167 GLN B C 1
ATOM 3732 O O . GLN B 1 167 ? -7.457 -15.5 -21.797 1 97.81 167 GLN B O 1
ATOM 3737 N N . ARG B 1 168 ? -6.426 -13.906 -20.609 1 97.44 168 ARG B N 1
ATOM 3738 C CA . ARG B 1 168 ? -7.625 -13.523 -19.875 1 97.44 168 ARG B CA 1
ATOM 3739 C C . ARG B 1 168 ? -8.695 -12.977 -20.812 1 97.44 168 ARG B C 1
ATOM 3741 O O . ARG B 1 168 ? -9.883 -13.266 -20.641 1 97.44 168 ARG B O 1
ATOM 3748 N N . GLN B 1 169 ? -8.219 -12.234 -21.703 1 97.31 169 GLN B N 1
ATOM 3749 C CA . GLN B 1 169 ? -9.125 -11.672 -22.703 1 97.31 169 GLN B CA 1
ATOM 3750 C C . GLN B 1 169 ? -9.828 -12.781 -23.484 1 97.31 169 GLN B C 1
ATOM 3752 O O . GLN B 1 169 ? -11.039 -12.727 -23.703 1 97.31 169 GLN B O 1
ATOM 3757 N N . ALA B 1 170 ? -9.133 -13.742 -23.891 1 97.25 170 ALA B N 1
ATOM 3758 C CA . ALA B 1 170 ? -9.688 -14.867 -24.641 1 97.25 170 ALA B CA 1
ATOM 3759 C C . ALA B 1 170 ? -10.664 -15.672 -23.797 1 97.25 170 ALA B C 1
ATOM 3761 O O . ALA B 1 170 ? -11.734 -16.062 -24.281 1 97.25 170 ALA B O 1
ATOM 3762 N N . GLU B 1 171 ? -10.289 -15.898 -22.609 1 95.62 171 GLU B N 1
ATOM 3763 C CA . GLU B 1 171 ? -11.109 -16.703 -21.719 1 95.62 171 GLU B CA 1
ATOM 3764 C C . GLU B 1 171 ? -12.406 -15.977 -21.359 1 95.62 171 GLU B C 1
ATOM 3766 O O . GLU B 1 171 ? -13.469 -16.594 -21.281 1 95.62 171 GLU B O 1
ATOM 3771 N N . ARG B 1 172 ? -12.344 -14.68 -21.188 1 95.81 172 ARG B N 1
ATOM 3772 C CA . ARG B 1 172 ? -13.484 -13.891 -20.719 1 95.81 172 ARG B CA 1
ATOM 3773 C C . ARG B 1 172 ? -14.32 -13.406 -21.906 1 95.81 172 ARG B C 1
ATOM 3775 O O . ARG B 1 172 ? -15.492 -13.055 -21.734 1 95.81 172 ARG B O 1
ATOM 3782 N N . GLY B 1 173 ? -13.789 -13.352 -23.031 1 96.62 173 GLY B N 1
ATOM 3783 C CA . GLY B 1 173 ? -14.469 -12.781 -24.188 1 96.62 173 GLY B CA 1
ATOM 3784 C C . GLY B 1 173 ? -14.672 -11.289 -24.078 1 96.62 173 GLY B C 1
ATOM 3785 O O . GLY B 1 173 ? -15.68 -10.758 -24.562 1 96.62 173 GLY B O 1
ATOM 3786 N N . ALA B 1 174 ? -13.859 -10.625 -23.328 1 96.56 174 ALA B N 1
ATOM 3787 C CA . ALA B 1 174 ? -13.906 -9.18 -23.109 1 96.56 174 ALA B CA 1
ATOM 3788 C C . ALA B 1 174 ? -12.5 -8.594 -23 1 96.56 174 ALA B C 1
ATOM 3790 O O . ALA B 1 174 ? -11.57 -9.281 -22.578 1 96.56 174 ALA B O 1
ATOM 3791 N N . PRO B 1 175 ? -12.32 -7.336 -23.344 1 97.5 175 PRO B N 1
ATOM 3792 C CA . PRO B 1 175 ? -10.984 -6.73 -23.312 1 97.5 175 PRO B CA 1
ATOM 3793 C C . PRO B 1 175 ? -10.367 -6.73 -21.922 1 97.5 175 PRO B C 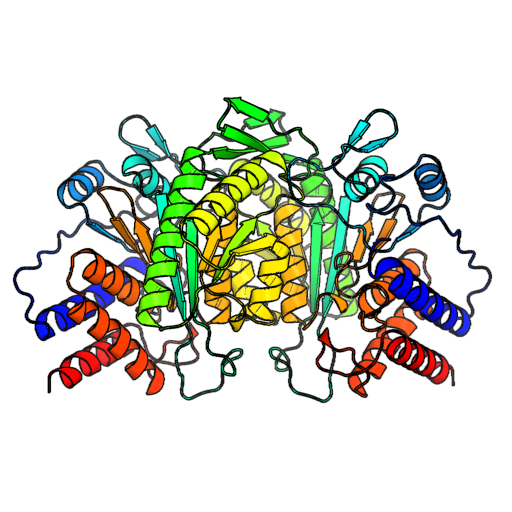1
ATOM 3795 O O . PRO B 1 175 ? -11.062 -6.516 -20.938 1 97.5 175 PRO B O 1
ATOM 3798 N N . SER B 1 176 ? -9.102 -6.977 -21.906 1 98.25 176 SER B N 1
ATOM 3799 C CA . SER B 1 176 ? -8.328 -6.871 -20.672 1 98.25 176 SER B CA 1
ATOM 3800 C C . SER B 1 176 ? -7.641 -5.516 -20.562 1 98.25 176 SER B C 1
ATOM 3802 O O . SER B 1 176 ? -7.398 -4.855 -21.578 1 98.25 176 SER B O 1
ATOM 3804 N N . LEU B 1 177 ? -7.371 -5.129 -19.391 1 98.81 177 LEU B N 1
ATOM 3805 C CA . LEU B 1 177 ? -6.66 -3.891 -19.094 1 98.81 177 LEU B CA 1
ATOM 3806 C C . LEU B 1 177 ? -5.363 -4.172 -18.344 1 98.81 177 LEU B C 1
ATOM 3808 O O . LEU B 1 177 ? -5.367 -4.863 -17.312 1 98.81 177 LEU B O 1
ATOM 3812 N N . VAL B 1 178 ? -4.246 -3.703 -18.875 1 98.94 178 VAL B N 1
ATOM 3813 C CA . VAL B 1 178 ? -2.963 -3.775 -18.188 1 98.94 178 VAL B CA 1
ATOM 3814 C C . VAL B 1 178 ? -2.641 -2.424 -17.547 1 98.94 178 VAL B C 1
ATOM 3816 O O . VAL B 1 178 ? -2.633 -1.396 -18.234 1 98.94 178 VAL B O 1
ATOM 3819 N N . THR B 1 179 ? -2.471 -2.412 -16.312 1 98.94 179 THR B N 1
ATOM 3820 C CA . THR B 1 179 ? -2.047 -1.227 -15.57 1 98.94 179 THR B CA 1
ATOM 3821 C C . THR B 1 179 ? -0.603 -1.371 -15.094 1 98.94 179 THR B C 1
ATOM 3823 O O . THR B 1 179 ? -0.281 -2.287 -14.336 1 98.94 179 THR B O 1
ATOM 3826 N N . ALA B 1 180 ? 0.257 -0.459 -15.562 1 98.94 180 ALA B N 1
ATOM 3827 C CA . ALA B 1 180 ? 1.631 -0.423 -15.062 1 98.94 180 ALA B CA 1
ATOM 3828 C C . ALA B 1 180 ? 1.734 0.407 -13.789 1 98.94 180 ALA B C 1
ATOM 3830 O O . ALA B 1 180 ? 1.39 1.592 -13.781 1 98.94 180 ALA B O 1
ATOM 3831 N N . VAL B 1 181 ? 2.189 -0.194 -12.781 1 98.88 181 VAL B N 1
ATOM 3832 C CA . VAL B 1 181 ? 2.301 0.437 -11.477 1 98.88 181 VAL B CA 1
ATOM 3833 C C . VAL B 1 181 ? 3.707 1.005 -11.289 1 98.88 181 VAL B C 1
ATOM 3835 O O . VAL B 1 181 ? 4.699 0.323 -11.562 1 98.88 181 VAL B O 1
ATOM 3838 N N . HIS B 1 182 ? 3.779 2.236 -10.805 1 97.94 182 HIS B N 1
ATOM 3839 C CA . HIS B 1 182 ? 5.086 2.887 -10.773 1 97.94 182 HIS B CA 1
ATOM 3840 C C . HIS B 1 182 ? 5.121 4.004 -9.734 1 97.94 182 HIS B C 1
ATOM 3842 O O . HIS B 1 182 ? 4.125 4.254 -9.055 1 97.94 182 HIS B O 1
ATOM 3848 N N . LYS B 1 183 ? 6.25 4.547 -9.5 1 96.06 183 LYS B N 1
ATOM 3849 C CA . LYS B 1 183 ? 6.477 5.781 -8.758 1 96.06 183 LYS B CA 1
ATOM 3850 C C . LYS B 1 183 ? 7.387 6.73 -9.531 1 96.06 183 LYS B C 1
ATOM 3852 O O . LYS B 1 183 ? 8.398 7.203 -9 1 96.06 183 LYS B O 1
ATOM 3857 N N . ALA B 1 184 ? 7.078 7.039 -10.75 1 93.94 184 ALA B N 1
ATOM 3858 C CA . ALA B 1 184 ? 7.938 7.785 -11.664 1 93.94 184 ALA B CA 1
ATOM 3859 C C . ALA B 1 184 ? 7.898 9.281 -11.359 1 93.94 184 ALA B C 1
ATOM 3861 O O . ALA B 1 184 ? 8.664 10.055 -11.93 1 93.94 184 ALA B O 1
ATOM 3862 N N . ASN B 1 185 ? 7.062 9.695 -10.43 1 86.69 185 ASN B N 1
ATOM 3863 C CA . ASN B 1 185 ? 7.117 11.078 -9.969 1 86.69 185 ASN B CA 1
ATOM 3864 C C . ASN B 1 185 ? 8.297 11.312 -9.031 1 86.69 185 ASN B C 1
ATOM 3866 O O . ASN B 1 185 ? 8.711 12.453 -8.828 1 86.69 185 ASN B O 1
ATOM 3870 N N . VAL B 1 186 ? 8.805 10.234 -8.469 1 88.62 186 VAL B N 1
ATOM 3871 C CA . VAL B 1 186 ? 9.969 10.312 -7.594 1 88.62 186 VAL B CA 1
ATOM 3872 C C . VAL B 1 186 ? 11.172 9.68 -8.289 1 88.62 186 VAL B C 1
ATOM 3874 O O . VAL B 1 186 ? 12.25 10.281 -8.352 1 88.62 186 VAL B O 1
ATOM 3877 N N . CYS B 1 187 ? 10.969 8.438 -8.695 1 92.75 187 CYS B N 1
ATOM 3878 C CA . CYS B 1 187 ? 11.984 7.742 -9.477 1 92.75 187 CYS B CA 1
ATOM 3879 C C . CYS B 1 187 ? 11.742 7.926 -10.969 1 92.75 187 CYS B C 1
ATOM 3881 O O . CYS B 1 187 ? 11.383 6.977 -11.664 1 92.75 187 CYS B O 1
ATOM 3883 N N . LYS B 1 188 ? 12.086 9.023 -11.477 1 91.12 188 LYS B N 1
ATOM 3884 C CA . LYS B 1 188 ? 11.68 9.461 -12.812 1 91.12 188 LYS B CA 1
ATOM 3885 C C . LYS B 1 188 ? 12.336 8.609 -13.891 1 91.12 188 LYS B C 1
ATOM 3887 O O . LYS B 1 188 ? 11.664 8.164 -14.828 1 91.12 188 LYS B O 1
ATOM 3892 N N . GLN B 1 189 ? 13.609 8.344 -13.727 1 93.81 189 GLN B N 1
ATOM 3893 C CA . GLN B 1 189 ? 14.336 7.633 -14.773 1 93.81 189 GLN B CA 1
ATOM 3894 C C . GLN B 1 189 ? 14.172 6.121 -14.625 1 93.81 189 GLN B C 1
ATOM 3896 O O . GLN B 1 189 ? 13.898 5.422 -15.602 1 93.81 189 GLN B O 1
ATOM 3901 N N . SER B 1 190 ? 14.367 5.637 -13.438 1 96.25 190 SER B N 1
ATOM 3902 C CA . SER B 1 190 ? 14.289 4.191 -13.234 1 96.25 190 SER B CA 1
ATOM 3903 C C . SER B 1 190 ? 12.875 3.674 -13.492 1 96.25 190 SER B C 1
ATOM 3905 O O . SER B 1 190 ? 12.672 2.816 -14.352 1 96.25 190 SER B O 1
ATOM 3907 N N . ASP B 1 191 ? 11.891 4.242 -12.812 1 97.06 191 ASP B N 1
ATOM 3908 C CA . ASP B 1 191 ? 10.523 3.822 -13.078 1 97.06 191 ASP B CA 1
ATOM 3909 C C . ASP B 1 191 ? 10.062 4.273 -14.461 1 97.06 191 ASP B C 1
ATOM 3911 O O . ASP B 1 191 ? 9.188 3.652 -15.062 1 97.06 191 ASP B O 1
ATOM 3915 N N . GLY B 1 192 ? 10.625 5.367 -14.914 1 96.31 192 GLY B N 1
ATOM 3916 C CA . GLY B 1 192 ? 10.352 5.754 -16.281 1 96.31 192 GLY B CA 1
ATOM 3917 C C . GLY B 1 192 ? 10.758 4.691 -17.297 1 96.31 192 GLY B C 1
ATOM 3918 O O . GLY B 1 192 ? 10.047 4.453 -18.266 1 96.31 192 GLY B O 1
ATOM 3919 N N . LEU B 1 193 ? 11.914 4.109 -17.078 1 97.94 193 LEU B N 1
ATOM 3920 C CA . LEU B 1 193 ? 12.391 3.016 -17.922 1 97.94 193 LEU B CA 1
ATOM 3921 C C . LEU B 1 193 ? 11.406 1.845 -17.891 1 97.94 193 LEU B C 1
ATOM 3923 O O . LEU B 1 193 ? 11.117 1.249 -18.922 1 97.94 193 LEU B O 1
ATOM 3927 N N . PHE B 1 194 ? 10.914 1.538 -16.781 1 98.69 194 PHE B N 1
ATOM 3928 C CA . PHE B 1 194 ? 9.914 0.485 -16.641 1 98.69 194 PHE B CA 1
ATOM 3929 C C . PHE B 1 194 ? 8.656 0.807 -17.438 1 98.69 194 PHE B C 1
ATOM 3931 O O . PHE B 1 194 ? 8.133 -0.052 -18.156 1 98.69 194 PHE B O 1
ATOM 3938 N N . LEU B 1 195 ? 8.195 2.012 -17.312 1 98.56 195 LEU B N 1
ATOM 3939 C CA . LEU B 1 195 ? 6.988 2.441 -18.016 1 98.56 195 LEU B CA 1
ATOM 3940 C C . LEU B 1 195 ? 7.184 2.365 -19.531 1 98.56 195 LEU B C 1
ATOM 3942 O O . LEU B 1 195 ? 6.27 1.977 -20.25 1 98.56 195 LEU B O 1
ATOM 3946 N N . GLU B 1 196 ? 8.336 2.766 -19.969 1 98.19 196 GLU B N 1
ATOM 3947 C CA . GLU B 1 196 ? 8.633 2.695 -21.406 1 98.19 196 GLU B CA 1
ATOM 3948 C C . GLU B 1 196 ? 8.445 1.278 -21.938 1 98.19 196 GLU B C 1
ATOM 3950 O O . GLU B 1 196 ? 7.789 1.075 -22.953 1 98.19 196 GLU B O 1
ATOM 3955 N N . GLU B 1 197 ? 9 0.345 -21.234 1 98.81 197 GLU B N 1
ATOM 3956 C CA . GLU B 1 197 ? 8.938 -1.044 -21.672 1 98.81 197 GLU B CA 1
ATOM 3957 C C . GLU B 1 197 ? 7.527 -1.607 -21.531 1 98.81 197 GLU B C 1
ATOM 3959 O O . GLU B 1 197 ? 7.086 -2.408 -22.359 1 98.81 197 GLU B O 1
ATOM 3964 N N . ALA B 1 198 ? 6.832 -1.244 -20.5 1 98.88 198 ALA B N 1
ATOM 3965 C CA . ALA B 1 198 ? 5.453 -1.688 -20.328 1 98.88 198 ALA B CA 1
ATOM 3966 C C . ALA B 1 198 ? 4.559 -1.166 -21.453 1 98.88 198 ALA B C 1
ATOM 3968 O O . ALA B 1 198 ? 3.736 -1.906 -22 1 98.88 198 ALA B O 1
ATOM 3969 N N . ARG B 1 199 ? 4.742 0.084 -21.781 1 98.56 199 ARG B N 1
ATOM 3970 C CA . ARG B 1 199 ? 3.975 0.695 -22.875 1 98.56 199 ARG B CA 1
ATOM 3971 C C . ARG B 1 199 ? 4.227 -0.02 -24.188 1 98.56 199 ARG B C 1
ATOM 3973 O O . ARG B 1 199 ? 3.289 -0.295 -24.938 1 98.56 199 ARG B O 1
ATOM 3980 N N . LYS B 1 200 ? 5.48 -0.245 -24.453 1 98.75 200 LYS B N 1
ATOM 3981 C CA . LYS B 1 200 ? 5.855 -0.943 -25.688 1 98.75 200 LYS B CA 1
ATOM 3982 C C . LYS B 1 200 ? 5.199 -2.316 -25.75 1 98.75 200 LYS B C 1
ATOM 3984 O O . LYS B 1 200 ? 4.652 -2.695 -26.797 1 98.75 200 LYS B O 1
ATOM 3989 N N . ALA B 1 201 ? 5.242 -3.047 -24.688 1 98.88 201 ALA B N 1
ATOM 3990 C CA . ALA B 1 201 ? 4.691 -4.398 -24.656 1 98.88 201 ALA B CA 1
ATOM 3991 C C . ALA B 1 201 ? 3.18 -4.383 -24.859 1 98.88 201 ALA B C 1
ATOM 3993 O O . ALA B 1 201 ? 2.641 -5.184 -25.625 1 98.88 201 ALA B O 1
ATOM 3994 N N . ALA B 1 202 ? 2.49 -3.492 -24.172 1 98.88 202 ALA B N 1
ATOM 3995 C CA . ALA B 1 202 ? 1.035 -3.402 -24.281 1 98.88 202 ALA B CA 1
ATOM 3996 C C . ALA B 1 202 ? 0.617 -2.988 -25.703 1 98.88 202 ALA B C 1
ATOM 3998 O O . ALA B 1 202 ? -0.345 -3.527 -26.25 1 98.88 202 ALA B O 1
ATOM 3999 N N . SER B 1 203 ? 1.345 -2.033 -26.25 1 98.69 203 SER B N 1
ATOM 4000 C CA . SER B 1 203 ? 1.062 -1.577 -27.609 1 98.69 203 SER B CA 1
ATOM 4001 C C . SER B 1 203 ? 1.255 -2.701 -28.625 1 98.69 203 SER B C 1
ATOM 4003 O O . SER B 1 203 ? 0.417 -2.9 -29.5 1 98.69 203 SER B O 1
ATOM 4005 N N . ALA B 1 204 ? 2.34 -3.398 -28.5 1 98.75 204 ALA B N 1
ATOM 4006 C CA . ALA B 1 204 ? 2.637 -4.496 -29.422 1 98.75 204 ALA B CA 1
ATOM 4007 C C . ALA B 1 204 ? 1.558 -5.574 -29.344 1 98.75 204 ALA B C 1
ATOM 4009 O O . ALA B 1 204 ? 1.243 -6.215 -30.344 1 98.75 204 ALA B O 1
ATOM 4010 N N . ALA B 1 205 ? 0.952 -5.758 -28.172 1 98.62 205 ALA B N 1
ATOM 4011 C CA . ALA B 1 205 ? -0.042 -6.809 -27.953 1 98.62 205 ALA B CA 1
ATOM 4012 C C . ALA B 1 205 ? -1.446 -6.305 -28.281 1 98.62 205 ALA B C 1
ATOM 4014 O O . ALA B 1 205 ? -2.4 -7.086 -28.312 1 98.62 205 ALA B O 1
ATOM 4015 N N . GLY B 1 206 ? -1.659 -5.023 -28.438 1 98.44 206 GLY B N 1
ATOM 4016 C CA . GLY B 1 206 ? -2.961 -4.441 -28.734 1 98.44 206 GLY B CA 1
ATOM 4017 C C . GLY B 1 206 ? -3.877 -4.406 -27.516 1 98.44 206 GLY B C 1
ATOM 4018 O O . GLY B 1 206 ? -5.09 -4.586 -27.656 1 98.44 206 GLY B O 1
ATOM 4019 N N . LEU B 1 207 ? -3.311 -4.25 -26.391 1 98.69 207 LEU B N 1
ATOM 4020 C CA . LEU B 1 207 ? -4.078 -4.277 -25.141 1 98.69 207 LEU B CA 1
ATOM 4021 C C . LEU B 1 207 ? -4.422 -2.865 -24.688 1 98.69 207 LEU B C 1
ATOM 4023 O O . LEU B 1 207 ? -3.678 -1.922 -24.969 1 98.69 207 LEU B O 1
ATOM 4027 N N . ARG B 1 208 ? -5.559 -2.686 -24 1 98.56 208 ARG B N 1
ATOM 4028 C CA . ARG B 1 208 ? -5.777 -1.465 -23.234 1 98.56 208 ARG B CA 1
ATOM 4029 C C . ARG B 1 208 ? -4.723 -1.305 -22.141 1 98.56 208 ARG B C 1
ATOM 4031 O O . ARG B 1 208 ? -4.328 -2.283 -21.5 1 98.56 208 ARG B O 1
ATOM 4038 N N . TYR B 1 209 ? -4.277 -0.059 -22.016 1 98.75 209 TYR B N 1
ATOM 4039 C CA . TYR B 1 209 ? -3.129 0.194 -21.156 1 98.75 209 TYR B CA 1
ATOM 4040 C C . TYR B 1 209 ? -3.307 1.491 -20.375 1 98.75 209 TYR B C 1
ATOM 4042 O O . TYR B 1 209 ? -3.812 2.48 -20.922 1 98.75 209 TYR B O 1
ATOM 4050 N N . GLU B 1 210 ? -2.945 1.445 -19.109 1 98.38 210 GLU B N 1
ATOM 4051 C CA . GLU B 1 210 ? -2.863 2.66 -18.312 1 98.38 210 GLU B CA 1
ATOM 4052 C C . GLU B 1 210 ? -1.701 2.594 -17.312 1 98.38 210 GLU B C 1
ATOM 4054 O O . GLU B 1 210 ? -1.073 1.545 -17.156 1 98.38 210 GLU B O 1
ATOM 4059 N N . GLU B 1 211 ? -1.305 3.713 -16.797 1 97.81 211 GLU B N 1
ATOM 4060 C CA . GLU B 1 211 ? -0.251 3.857 -15.797 1 97.81 211 GLU B CA 1
ATOM 4061 C C . GLU B 1 211 ? -0.797 4.445 -14.5 1 97.81 211 GLU B C 1
ATOM 4063 O O . GLU B 1 211 ? -1.672 5.312 -14.523 1 97.81 211 GLU B O 1
ATOM 4068 N N . ALA B 1 212 ? -0.329 3.9 -13.414 1 97.38 212 ALA B N 1
ATOM 4069 C CA . ALA B 1 212 ? -0.823 4.387 -12.125 1 97.38 212 ALA B CA 1
ATOM 4070 C C . ALA B 1 212 ? 0.307 4.492 -11.109 1 97.38 212 ALA B C 1
ATOM 4072 O O . ALA B 1 212 ? 1.124 3.574 -10.984 1 97.38 212 ALA B O 1
ATOM 4073 N N . LEU B 1 213 ? 0.379 5.613 -10.43 1 96.31 213 LEU B N 1
ATOM 4074 C CA . LEU B 1 213 ? 1.254 5.719 -9.266 1 96.31 213 LEU B CA 1
ATOM 4075 C C . LEU B 1 213 ? 0.866 4.703 -8.203 1 96.31 213 LEU B C 1
ATOM 4077 O O . LEU B 1 213 ? -0.321 4.5 -7.934 1 96.31 213 LEU B O 1
ATOM 4081 N N . VAL B 1 214 ? 1.853 4.078 -7.578 1 98.44 214 VAL B N 1
ATOM 4082 C CA . VAL B 1 214 ? 1.599 3 -6.629 1 98.44 214 VAL B CA 1
ATOM 4083 C C . VAL B 1 214 ? 0.736 3.514 -5.48 1 98.44 214 VAL B C 1
ATOM 4085 O O . VAL B 1 214 ? -0.17 2.818 -5.016 1 98.44 214 VAL B O 1
ATOM 4088 N N . ASP B 1 215 ? 0.99 4.73 -4.973 1 97 215 ASP B N 1
ATOM 4089 C CA . ASP B 1 215 ? 0.219 5.27 -3.855 1 97 215 ASP B CA 1
ATOM 4090 C C . ASP B 1 215 ? -1.241 5.48 -4.25 1 97 215 ASP B C 1
ATOM 4092 O O . ASP B 1 215 ? -2.15 5.059 -3.533 1 97 215 ASP B O 1
ATOM 4096 N N . SER B 1 216 ? -1.462 6.059 -5.438 1 95.56 216 SER B N 1
ATOM 4097 C CA . SER B 1 216 ? -2.82 6.273 -5.922 1 95.56 216 SER B CA 1
ATOM 4098 C C . SER B 1 216 ? -3.516 4.949 -6.223 1 95.56 216 SER B C 1
ATOM 4100 O O . SER B 1 216 ? -4.727 4.82 -6.027 1 95.56 216 SER B O 1
ATOM 4102 N N . LEU B 1 217 ? -2.785 4.031 -6.746 1 98.44 217 LEU B N 1
ATOM 4103 C CA . LEU B 1 217 ? -3.354 2.723 -7.051 1 98.44 217 LEU B CA 1
ATOM 4104 C C . LEU B 1 217 ? -3.814 2.02 -5.777 1 98.44 217 LEU B C 1
ATOM 4106 O O . LEU B 1 217 ? -4.855 1.356 -5.773 1 98.44 217 LEU B O 1
ATOM 4110 N N . CYS B 1 218 ? -3.035 2.133 -4.695 1 98.69 218 CYS B N 1
ATOM 4111 C CA . CYS B 1 218 ? -3.428 1.509 -3.438 1 98.69 218 CYS B CA 1
ATOM 4112 C C . CYS B 1 218 ? -4.758 2.064 -2.947 1 98.69 218 CYS B C 1
ATOM 4114 O O . CYS B 1 218 ? -5.629 1.308 -2.508 1 98.69 218 CYS B O 1
ATOM 4116 N N . ALA B 1 219 ? -4.934 3.342 -3.039 1 98.19 219 ALA B N 1
ATOM 4117 C CA . ALA B 1 219 ? -6.234 3.926 -2.715 1 98.19 219 ALA B CA 1
ATOM 4118 C C . ALA B 1 219 ? -7.316 3.406 -3.656 1 98.19 219 ALA B C 1
ATOM 4120 O O . ALA B 1 219 ? -8.414 3.062 -3.217 1 98.19 219 ALA B O 1
ATOM 4121 N N . GLY B 1 220 ? -7 3.318 -4.914 1 98 220 GLY B N 1
ATOM 4122 C CA . GLY B 1 220 ? -7.945 2.873 -5.926 1 98 220 GLY B CA 1
ATOM 4123 C C . GLY B 1 220 ? -8.414 1.446 -5.719 1 98 220 GLY B C 1
ATOM 4124 O O . GLY B 1 220 ? -9.578 1.13 -5.965 1 98 220 GLY B O 1
ATOM 4125 N N . LEU B 1 221 ? -7.535 0.598 -5.258 1 98.62 221 LEU B N 1
ATOM 4126 C CA . LEU B 1 221 ? -7.871 -0.805 -5.043 1 98.62 221 LEU B CA 1
ATOM 4127 C C . LEU B 1 221 ? -8.891 -0.951 -3.92 1 98.62 221 LEU B C 1
ATOM 4129 O O . LEU B 1 221 ? -9.617 -1.946 -3.861 1 98.62 221 LEU B O 1
ATOM 4133 N N . VAL B 1 222 ? -8.914 0.009 -3.023 1 98.12 222 VAL B N 1
ATOM 4134 C CA . VAL B 1 222 ? -9.891 -0.024 -1.94 1 98.12 222 VAL B CA 1
ATOM 4135 C C . VAL B 1 222 ? -11.195 0.623 -2.4 1 98.12 222 VAL B C 1
ATOM 4137 O O . VAL B 1 222 ? -12.289 0.118 -2.109 1 98.12 222 VAL B O 1
ATOM 4140 N N . LEU B 1 223 ? -11.102 1.646 -3.18 1 97 223 LEU B N 1
ATOM 4141 C CA . LEU B 1 223 ? -12.273 2.422 -3.572 1 97 223 LEU B CA 1
ATOM 4142 C C . LEU B 1 223 ? -13.031 1.727 -4.699 1 97 223 LEU B C 1
ATOM 4144 O O . LEU B 1 223 ? -14.266 1.673 -4.68 1 97 223 LEU B O 1
ATOM 4148 N N . GLN B 1 224 ? -12.242 1.196 -5.668 1 96.88 224 GLN B N 1
ATOM 4149 C CA . GLN B 1 224 ? -12.859 0.583 -6.844 1 96.88 224 GLN B CA 1
ATOM 4150 C C . GLN B 1 224 ? -11.984 -0.537 -7.398 1 96.88 224 GLN B C 1
ATOM 4152 O O . GLN B 1 224 ? -11.5 -0.451 -8.531 1 96.88 224 GLN B O 1
ATOM 4157 N N . PRO B 1 225 ? -11.883 -1.647 -6.66 1 97.81 225 PRO B N 1
ATOM 4158 C CA . PRO B 1 225 ? -10.984 -2.719 -7.109 1 97.81 225 PRO B CA 1
ATOM 4159 C C . PRO B 1 225 ? -11.391 -3.299 -8.461 1 97.81 225 PRO B C 1
ATOM 4161 O O . PRO B 1 225 ? -10.547 -3.805 -9.195 1 97.81 225 PRO B O 1
ATOM 4164 N N . GLN B 1 226 ? -12.68 -3.18 -8.883 1 96.56 226 GLN B N 1
ATOM 4165 C CA . GLN B 1 226 ? -13.188 -3.76 -10.125 1 96.56 226 GLN B CA 1
ATOM 4166 C C . GLN B 1 226 ? -12.703 -2.965 -11.336 1 96.56 226 GLN B C 1
ATOM 4168 O O . GLN B 1 226 ? -12.844 -3.42 -12.477 1 96.56 226 GLN B O 1
ATOM 4173 N N . ALA B 1 227 ? -12.133 -1.799 -11.062 1 97.12 227 ALA B N 1
ATOM 4174 C CA . ALA B 1 227 ? -11.648 -0.955 -12.148 1 97.12 227 ALA B CA 1
ATOM 4175 C C . ALA B 1 227 ? -10.32 -1.481 -12.703 1 97.12 227 ALA B C 1
ATOM 4177 O O . ALA B 1 227 ? -9.875 -1.062 -13.773 1 97.12 227 ALA B O 1
ATOM 4178 N N . TYR B 1 228 ? -9.711 -2.467 -12.039 1 98.44 228 TYR B N 1
ATOM 4179 C CA . TYR B 1 228 ? -8.398 -2.986 -12.422 1 98.44 228 TYR B CA 1
ATOM 4180 C C . TYR B 1 228 ? -8.5 -4.438 -12.875 1 98.44 228 TYR B C 1
ATOM 4182 O O . TYR B 1 228 ? -9.5 -5.113 -12.602 1 98.44 228 TYR B O 1
ATOM 4190 N N . ASP B 1 229 ? -7.508 -4.848 -13.609 1 98.69 229 ASP B N 1
ATOM 4191 C CA . ASP B 1 229 ? -7.504 -6.195 -14.172 1 98.69 229 ASP B CA 1
ATOM 4192 C C . ASP B 1 229 ? -6.133 -6.852 -14.016 1 98.69 229 ASP B C 1
ATOM 4194 O O . ASP B 1 229 ? -5.855 -7.492 -13 1 98.69 229 ASP B O 1
ATOM 4198 N N . VAL B 1 230 ? -5.203 -6.582 -14.883 1 98.94 230 VAL B N 1
ATOM 4199 C CA . VAL B 1 230 ? -3.836 -7.074 -14.773 1 98.94 230 VAL B CA 1
ATOM 4200 C C . VAL B 1 230 ? -2.908 -5.934 -14.352 1 98.94 230 VAL B C 1
ATOM 4202 O O . VAL B 1 230 ? -2.824 -4.91 -15.039 1 98.94 230 VAL B O 1
ATOM 4205 N N . LEU B 1 231 ? -2.277 -6.105 -13.258 1 98.94 231 LEU B N 1
ATOM 4206 C CA . LEU B 1 231 ? -1.313 -5.125 -12.766 1 98.94 231 LEU B CA 1
ATOM 4207 C C . LEU B 1 231 ? 0.115 -5.625 -12.953 1 98.94 231 LEU B C 1
ATOM 4209 O O . LEU B 1 231 ? 0.459 -6.719 -12.5 1 98.94 231 LEU B O 1
ATOM 4213 N N . VAL B 1 232 ? 0.928 -4.898 -13.656 1 99 232 VAL B N 1
ATOM 4214 C CA . VAL B 1 232 ? 2.344 -5.223 -13.797 1 99 232 VAL B CA 1
ATOM 4215 C C . VAL B 1 232 ? 3.186 -4.188 -13.055 1 99 232 VAL B C 1
ATOM 4217 O O . VAL B 1 232 ? 2.893 -2.99 -13.102 1 99 232 VAL B O 1
ATOM 4220 N N . ALA B 1 233 ? 4.18 -4.656 -12.289 1 98.94 233 ALA B N 1
ATOM 4221 C CA . ALA B 1 233 ? 4.891 -3.74 -11.406 1 98.94 233 ALA B CA 1
ATOM 4222 C C . ALA B 1 233 ? 6.324 -4.203 -11.172 1 98.94 233 ALA B C 1
ATOM 4224 O O . ALA B 1 233 ? 6.617 -5.398 -11.25 1 98.94 233 ALA B O 1
ATOM 4225 N N . PRO B 1 234 ? 7.23 -3.254 -10.836 1 98.75 234 PRO B N 1
ATOM 4226 C CA . PRO B 1 234 ? 8.508 -3.643 -10.242 1 98.75 234 PRO B CA 1
ATOM 4227 C C . PRO B 1 234 ? 8.336 -4.383 -8.914 1 98.75 234 PRO B C 1
ATOM 4229 O O . PRO B 1 234 ? 7.234 -4.426 -8.367 1 98.75 234 PRO B O 1
ATOM 4232 N N . ASN B 1 235 ? 9.391 -4.934 -8.422 1 97.88 235 ASN B N 1
ATOM 4233 C CA . ASN B 1 235 ? 9.359 -5.863 -7.301 1 97.88 235 ASN B CA 1
ATOM 4234 C C . ASN B 1 235 ? 8.688 -5.25 -6.078 1 97.88 235 ASN B C 1
ATOM 4236 O O . ASN B 1 235 ? 7.699 -5.789 -5.574 1 97.88 235 ASN B O 1
ATOM 4240 N N . CYS B 1 236 ? 9.125 -4.109 -5.66 1 97.75 236 CYS B N 1
ATOM 4241 C CA . CYS B 1 236 ? 8.664 -3.506 -4.418 1 97.75 236 CYS B CA 1
ATOM 4242 C C . CYS B 1 236 ? 7.191 -3.125 -4.512 1 97.75 236 CYS B C 1
ATOM 4244 O O . CYS B 1 236 ? 6.418 -3.391 -3.588 1 97.75 236 CYS B O 1
ATOM 4246 N N . TRP B 1 237 ? 6.812 -2.514 -5.613 1 98.62 237 TRP B N 1
ATOM 4247 C CA . TRP B 1 237 ? 5.43 -2.09 -5.793 1 98.62 237 TRP B CA 1
ATOM 4248 C C . TRP B 1 237 ? 4.5 -3.295 -5.891 1 98.62 237 TRP B C 1
ATOM 4250 O O . TRP B 1 237 ? 3.424 -3.311 -5.285 1 98.62 237 TRP B O 1
ATOM 4260 N N . GLY B 1 238 ? 4.977 -4.293 -6.605 1 98.62 238 GLY B N 1
ATOM 4261 C CA . GLY B 1 238 ? 4.176 -5.496 -6.738 1 98.62 238 GLY B CA 1
ATOM 4262 C C . GLY B 1 238 ? 3.947 -6.211 -5.422 1 98.62 238 GLY B C 1
ATOM 4263 O O . GLY B 1 238 ? 2.879 -6.777 -5.191 1 98.62 238 GLY B O 1
ATOM 4264 N N . ASP B 1 239 ? 4.957 -6.188 -4.613 1 97.38 239 ASP B N 1
ATOM 4265 C CA . ASP B 1 239 ? 4.863 -6.801 -3.293 1 97.38 239 ASP B CA 1
ATOM 4266 C C . ASP B 1 239 ? 3.777 -6.133 -2.453 1 97.38 239 ASP B C 1
ATOM 4268 O O . ASP B 1 239 ? 2.92 -6.812 -1.884 1 97.38 239 ASP B O 1
ATOM 4272 N N . ILE B 1 240 ? 3.754 -4.871 -2.447 1 98.56 240 ILE B N 1
ATOM 4273 C CA . ILE B 1 240 ? 2.824 -4.086 -1.642 1 98.56 240 ILE B CA 1
ATOM 4274 C C . ILE B 1 240 ? 1.408 -4.238 -2.195 1 98.56 240 ILE B C 1
ATOM 4276 O O . ILE B 1 240 ? 0.47 -4.523 -1.447 1 98.56 240 ILE B O 1
ATOM 4280 N N . VAL B 1 241 ? 1.287 -4.16 -3.5 1 98.81 241 VAL B N 1
ATOM 4281 C CA . VAL B 1 241 ? -0.015 -4.172 -4.16 1 98.81 241 VAL B CA 1
ATOM 4282 C C . VAL B 1 241 ? -0.645 -5.559 -4.035 1 98.81 241 VAL B C 1
ATOM 4284 O O . VAL B 1 241 ? -1.856 -5.68 -3.838 1 98.81 241 VAL B O 1
ATOM 4287 N N . SER B 1 242 ? 0.161 -6.57 -4.137 1 98.62 242 SER B N 1
ATOM 4288 C CA . SER B 1 242 ? -0.386 -7.922 -4.074 1 98.62 242 SER B CA 1
ATOM 4289 C C . SER B 1 242 ? -0.886 -8.25 -2.672 1 98.62 242 SER B C 1
ATOM 4291 O O . SER B 1 242 ? -1.932 -8.883 -2.514 1 98.62 242 SER B O 1
ATOM 4293 N N . ASP B 1 243 ? -0.156 -7.863 -1.621 1 98.31 243 ASP B N 1
ATOM 4294 C CA . ASP B 1 243 ? -0.647 -8.07 -0.262 1 98.31 243 ASP B CA 1
ATOM 4295 C C . ASP B 1 243 ? -1.924 -7.273 -0.011 1 98.31 243 ASP B C 1
ATOM 4297 O O . ASP B 1 243 ? -2.848 -7.758 0.645 1 98.31 243 ASP B O 1
ATOM 4301 N N . LEU B 1 244 ? -1.936 -6.043 -0.53 1 98.81 244 LEU B N 1
ATOM 4302 C CA . LEU B 1 244 ? -3.141 -5.23 -0.407 1 98.81 244 LEU B CA 1
ATOM 4303 C C . LEU B 1 244 ? -4.332 -5.918 -1.069 1 98.81 244 LEU B C 1
ATOM 4305 O O . LEU B 1 244 ? -5.434 -5.922 -0.521 1 98.81 244 LEU B O 1
ATOM 4309 N N . ALA B 1 245 ? -4.113 -6.492 -2.244 1 98.69 245 ALA B N 1
ATOM 4310 C CA . ALA B 1 245 ? -5.18 -7.219 -2.93 1 98.69 245 ALA B CA 1
ATOM 4311 C C . ALA B 1 245 ? -5.715 -8.352 -2.062 1 98.69 245 ALA B C 1
ATOM 4313 O O . ALA B 1 245 ? -6.914 -8.648 -2.084 1 98.69 245 ALA B O 1
ATOM 4314 N N . GLY B 1 246 ? -4.797 -9 -1.33 1 98.19 246 GLY B N 1
ATOM 4315 C CA . GLY B 1 246 ? -5.234 -9.992 -0.368 1 98.19 246 GLY B CA 1
ATOM 4316 C C . GLY B 1 246 ? -6.172 -9.438 0.687 1 98.19 246 GLY B C 1
ATOM 4317 O O . GLY B 1 246 ? -7.172 -10.07 1.032 1 98.19 246 GLY B O 1
ATOM 4318 N N . GLY B 1 247 ? -5.844 -8.227 1.188 1 97.75 247 GLY B N 1
ATOM 4319 C CA . GLY B 1 247 ? -6.75 -7.555 2.109 1 97.75 247 GLY B CA 1
ATOM 4320 C C . GLY B 1 247 ? -8.109 -7.266 1.505 1 97.75 247 GLY B C 1
ATOM 4321 O O . GLY B 1 247 ? -9.141 -7.441 2.164 1 97.75 247 GLY B O 1
ATOM 4322 N N . VAL B 1 248 ? -8.109 -6.891 0.255 1 98.31 248 VAL B N 1
ATOM 4323 C CA . VAL B 1 248 ? -9.328 -6.504 -0.441 1 98.31 248 VAL B CA 1
ATOM 4324 C C . VAL B 1 248 ? -10.227 -7.727 -0.624 1 98.31 248 VAL B C 1
ATOM 4326 O O . VAL B 1 248 ? -11.438 -7.648 -0.406 1 98.31 248 VAL B O 1
ATOM 4329 N N . VAL B 1 249 ? -9.641 -8.891 -0.903 1 97.69 249 VAL B N 1
ATOM 4330 C CA . VAL B 1 249 ? -10.484 -10.055 -1.144 1 97.69 249 VAL B CA 1
ATOM 4331 C C . VAL B 1 249 ? -10.758 -10.773 0.174 1 97.69 249 VAL B C 1
ATOM 4333 O O . VAL B 1 249 ? -11.461 -11.789 0.2 1 97.69 249 VAL B O 1
ATOM 4336 N N . GLY B 1 250 ? -10.133 -10.352 1.213 1 96.81 250 GLY B N 1
ATOM 4337 C CA . GLY B 1 250 ? -10.578 -10.797 2.523 1 96.81 250 GLY B CA 1
ATOM 4338 C C . GLY B 1 250 ? -9.492 -11.492 3.32 1 96.81 250 GLY B C 1
ATOM 4339 O O . GLY B 1 250 ? -9.609 -11.648 4.539 1 96.81 250 GLY B O 1
ATOM 4340 N N . SER B 1 251 ? -8.461 -11.984 2.629 1 97.25 251 SER B N 1
ATOM 4341 C CA . SER B 1 251 ? -7.391 -12.688 3.326 1 97.25 251 SER B CA 1
ATOM 4342 C C . SER B 1 251 ? -6.219 -12.969 2.393 1 97.25 251 SER B C 1
ATOM 4344 O O . SER B 1 251 ? -6.418 -13.344 1.233 1 97.25 251 SER B O 1
ATOM 4346 N N . LEU B 1 252 ? -4.984 -12.844 2.938 1 97 252 LEU B N 1
ATOM 4347 C CA . LEU B 1 252 ? -3.824 -13.312 2.188 1 97 252 LEU B CA 1
ATOM 4348 C C . LEU B 1 252 ? -3.885 -14.828 1.986 1 97 252 LEU B C 1
ATOM 4350 O O . LEU B 1 252 ? -3.221 -15.367 1.097 1 97 252 LEU B O 1
ATOM 4354 N N . GLY B 1 253 ? -4.676 -15.469 2.785 1 97.12 253 GLY B N 1
ATOM 4355 C CA . GLY B 1 253 ? -4.836 -16.906 2.711 1 97.12 253 GLY B CA 1
ATOM 4356 C C . GLY B 1 253 ? -5.594 -17.359 1.479 1 97.12 253 GLY B C 1
ATOM 4357 O O . GLY B 1 253 ? -5.641 -18.562 1.18 1 97.12 253 GLY B O 1
ATOM 4358 N N . LEU B 1 254 ? -6.078 -16.406 0.744 1 97.88 254 LEU B N 1
ATOM 4359 C CA . LEU B 1 254 ? -6.848 -16.734 -0.447 1 97.88 254 LEU B CA 1
ATOM 4360 C C . LEU B 1 254 ? -6.031 -16.5 -1.712 1 97.88 254 LEU B C 1
ATOM 4362 O O . LEU B 1 254 ? -6.543 -16.641 -2.824 1 97.88 254 LEU B O 1
ATOM 4366 N N . LEU B 1 255 ? -4.805 -16.125 -1.551 1 98 255 LEU B N 1
ATOM 4367 C CA . LEU B 1 255 ? -3.969 -15.797 -2.701 1 98 255 LEU B CA 1
ATOM 4368 C C . LEU B 1 255 ? -2.994 -16.938 -3.004 1 98 255 LEU B C 1
ATOM 4370 O O . LEU B 1 255 ? -2.156 -17.281 -2.168 1 98 255 LEU B O 1
ATOM 4374 N N . GLY B 1 256 ? -3.098 -17.562 -4.184 1 98.25 256 GLY B N 1
ATOM 4375 C CA . GLY B 1 256 ? -1.996 -18.359 -4.684 1 98.25 256 GLY B CA 1
ATOM 4376 C C . GLY B 1 256 ? -0.849 -17.531 -5.23 1 98.25 256 GLY B C 1
ATOM 4377 O O . GLY B 1 256 ? -1.004 -16.344 -5.484 1 98.25 256 GLY B O 1
ATOM 4378 N N . SER B 1 257 ? 0.273 -18.172 -5.418 1 98.62 257 SER B N 1
ATOM 4379 C CA . SER B 1 257 ? 1.42 -17.438 -5.949 1 98.62 257 SER B CA 1
ATOM 4380 C C . SER B 1 257 ? 2.338 -18.359 -6.746 1 98.62 257 SER B C 1
ATOM 4382 O O . SER B 1 257 ? 2.572 -19.5 -6.355 1 98.62 257 SER B O 1
ATOM 4384 N N . ALA B 1 258 ? 2.844 -17.859 -7.805 1 98.69 258 ALA B N 1
ATOM 4385 C CA . ALA B 1 258 ? 3.818 -18.547 -8.648 1 98.69 258 ALA B CA 1
ATOM 4386 C C . ALA B 1 258 ? 5.012 -17.641 -8.953 1 98.69 258 ALA B C 1
ATOM 4388 O O . ALA B 1 258 ? 4.848 -16.453 -9.188 1 98.69 258 ALA B O 1
ATOM 4389 N N . ASN B 1 259 ? 6.176 -18.141 -8.852 1 98.5 259 ASN B N 1
ATOM 4390 C CA . ASN B 1 259 ? 7.41 -17.562 -9.367 1 98.5 259 ASN B CA 1
ATOM 4391 C C . ASN B 1 259 ? 7.926 -18.328 -10.586 1 98.5 259 ASN B C 1
ATOM 4393 O O . ASN B 1 259 ? 8.344 -19.469 -10.469 1 98.5 259 ASN B O 1
ATOM 4397 N N . VAL B 1 260 ? 7.926 -17.641 -11.695 1 98.56 260 VAL B N 1
ATOM 4398 C CA . VAL B 1 260 ? 8.109 -18.344 -12.953 1 98.56 260 VAL B CA 1
ATOM 4399 C C . VAL B 1 260 ? 9.336 -17.781 -13.68 1 98.56 260 VAL B C 1
ATOM 4401 O O . VAL B 1 260 ? 9.539 -16.578 -13.734 1 98.56 260 VAL B O 1
ATOM 4404 N N . GLY B 1 261 ? 10.211 -18.656 -14.117 1 97.88 261 GLY B N 1
ATOM 4405 C CA . GLY B 1 261 ? 11.312 -18.359 -15.016 1 97.88 261 GLY B CA 1
ATOM 4406 C C . GLY B 1 261 ? 11.188 -19.031 -16.359 1 97.88 261 GLY B C 1
ATOM 4407 O O . GLY B 1 261 ? 10.094 -19.453 -16.75 1 97.88 261 GLY B O 1
ATOM 4408 N N . ALA B 1 262 ? 12.258 -19.047 -17.094 1 95.44 262 ALA B N 1
ATOM 4409 C CA . ALA B 1 262 ? 12.258 -19.641 -18.438 1 95.44 262 ALA B CA 1
ATOM 4410 C C . ALA B 1 262 ? 12.164 -21.156 -18.359 1 95.44 262 ALA B C 1
ATOM 4412 O O . ALA B 1 262 ? 11.516 -21.781 -19.203 1 95.44 262 ALA B O 1
ATOM 4413 N N . SER B 1 263 ? 12.789 -21.719 -17.312 1 95.88 263 SER B N 1
ATOM 4414 C CA . SER B 1 263 ? 12.891 -23.172 -17.297 1 95.88 263 SER B CA 1
ATOM 4415 C C . SER B 1 263 ? 12.422 -23.734 -15.961 1 95.88 263 SER B C 1
ATOM 4417 O O . SER B 1 263 ? 12.219 -24.953 -15.828 1 95.88 263 SER B O 1
ATOM 4419 N N . HIS B 1 264 ? 12.289 -22.906 -14.938 1 97.94 264 HIS B N 1
ATOM 4420 C CA . HIS B 1 264 ? 11.898 -23.328 -13.602 1 97.94 264 HIS B CA 1
ATOM 4421 C C . HIS B 1 264 ? 10.711 -22.531 -13.086 1 97.94 264 HIS B C 1
ATOM 4423 O O . HIS B 1 264 ? 10.469 -21.406 -13.539 1 97.94 264 HIS B O 1
ATOM 4429 N N . ALA B 1 265 ? 9.961 -23.094 -12.172 1 98.5 265 ALA B N 1
ATOM 4430 C CA . ALA B 1 265 ? 8.844 -22.406 -11.531 1 98.5 265 ALA B CA 1
ATOM 4431 C C . ALA B 1 265 ? 8.688 -22.844 -10.078 1 98.5 265 ALA B C 1
ATOM 4433 O O . ALA B 1 265 ? 8.891 -24.031 -9.758 1 98.5 265 ALA B O 1
ATOM 4434 N N . LEU B 1 266 ? 8.422 -21.938 -9.258 1 97.75 266 LEU B N 1
ATOM 4435 C CA . LEU B 1 266 ? 8.227 -22.156 -7.828 1 97.75 266 LEU B CA 1
ATOM 4436 C C . LEU B 1 266 ? 6.863 -21.641 -7.379 1 97.75 266 LEU B C 1
ATOM 4438 O O . LEU B 1 266 ? 6.488 -20.516 -7.699 1 97.75 266 LEU B O 1
ATOM 4442 N N . PHE B 1 267 ? 6.113 -22.469 -6.738 1 98 267 PHE B N 1
ATOM 4443 C CA . PHE B 1 267 ? 4.781 -22.141 -6.246 1 98 267 PHE B CA 1
ATOM 4444 C C . PHE B 1 267 ? 4.75 -22.141 -4.723 1 98 267 PHE B C 1
ATOM 4446 O O . PHE B 1 267 ? 5.27 -23.047 -4.082 1 98 267 PHE B O 1
ATOM 4453 N N . GLU B 1 268 ? 4.203 -21.094 -4.184 1 96.56 268 GLU B N 1
ATOM 4454 C CA . GLU B 1 268 ? 4.215 -20.953 -2.729 1 96.56 268 GLU B CA 1
ATOM 4455 C C . GLU B 1 268 ? 3.033 -20.125 -2.246 1 96.56 268 GLU B C 1
ATOM 4457 O O . GLU B 1 268 ? 2.43 -19.391 -3.027 1 96.56 268 GLU B O 1
ATOM 4462 N N . ALA B 1 269 ? 2.732 -20.266 -0.971 1 95.81 269 ALA B N 1
ATOM 4463 C CA . ALA B 1 269 ? 1.712 -19.406 -0.377 1 95.81 269 ALA B CA 1
ATOM 4464 C C . ALA B 1 269 ? 2.098 -17.938 -0.496 1 95.81 269 ALA B C 1
ATOM 4466 O O . ALA B 1 269 ? 3.283 -17.594 -0.495 1 95.81 269 ALA B O 1
ATOM 4467 N N . ALA B 1 270 ? 1.115 -17.094 -0.563 1 94.62 270 ALA B N 1
ATOM 4468 C CA . ALA B 1 270 ? 1.365 -15.664 -0.738 1 94.62 270 ALA B CA 1
ATOM 4469 C C . ALA B 1 270 ? 1.694 -15 0.595 1 94.62 270 ALA B C 1
ATOM 4471 O O . ALA B 1 270 ? 2.191 -13.875 0.626 1 94.62 270 ALA B O 1
ATOM 4472 N N . HIS B 1 271 ? 1.39 -15.703 1.67 1 93.06 271 HIS B N 1
ATOM 4473 C CA . HIS B 1 271 ? 1.616 -15.117 2.988 1 93.06 271 HIS B CA 1
ATOM 4474 C C . HIS B 1 271 ? 2.883 -15.68 3.627 1 93.06 271 HIS B C 1
ATOM 4476 O O . HIS B 1 271 ? 3.484 -16.625 3.104 1 93.06 271 HIS B O 1
ATOM 4482 N N . GLY B 1 272 ? 3.266 -15.109 4.734 1 89 272 GLY B N 1
ATOM 4483 C CA . GLY B 1 272 ? 4.457 -15.539 5.449 1 89 272 GLY B CA 1
ATOM 4484 C C . GLY B 1 272 ? 4.223 -16.75 6.328 1 89 272 GLY B C 1
ATOM 4485 O O . GLY B 1 272 ? 3.223 -17.453 6.168 1 89 272 GLY B O 1
ATOM 4486 N N . SER B 1 273 ? 5.18 -16.969 7.219 1 89.19 273 SER B N 1
ATOM 4487 C CA . SER B 1 273 ? 5.199 -18.219 7.984 1 89.19 273 SER B CA 1
ATOM 4488 C C . SER B 1 273 ? 4.207 -18.172 9.141 1 89.19 273 SER B C 1
ATOM 4490 O O . SER B 1 273 ? 3.9 -19.203 9.75 1 89.19 273 SER B O 1
ATOM 4492 N N . ALA B 1 274 ? 3.76 -16.969 9.5 1 89.62 274 ALA B N 1
ATOM 4493 C CA . ALA B 1 274 ? 2.779 -16.812 10.57 1 89.62 274 ALA B CA 1
ATOM 4494 C C . ALA B 1 274 ? 3.146 -17.672 11.781 1 89.62 274 ALA B C 1
ATOM 4496 O O . ALA B 1 274 ? 2.357 -18.5 12.227 1 89.62 274 ALA B O 1
ATOM 4497 N N . PRO B 1 275 ? 4.289 -17.391 12.422 1 88.31 275 PRO B N 1
ATOM 4498 C CA . PRO B 1 275 ? 4.773 -18.25 13.516 1 88.31 275 PRO B CA 1
ATOM 4499 C C . PRO B 1 275 ? 3.836 -18.266 14.719 1 88.31 275 PRO B C 1
ATOM 4501 O O . PRO B 1 275 ? 3.785 -19.25 15.445 1 88.31 275 PRO B O 1
ATOM 4504 N N . ASP B 1 276 ? 3.018 -17.25 14.883 1 89.56 276 ASP B N 1
ATOM 4505 C CA . ASP B 1 276 ? 2.164 -17.094 16.047 1 89.56 276 ASP B CA 1
ATOM 4506 C C . ASP B 1 276 ? 1.059 -18.156 16.078 1 89.56 276 ASP B C 1
ATOM 4508 O O . ASP B 1 276 ? 0.51 -18.469 17.125 1 89.56 276 ASP B O 1
ATOM 4512 N N . ILE B 1 277 ? 0.762 -18.703 14.922 1 93.69 277 ILE B N 1
ATOM 4513 C CA . ILE B 1 277 ? -0.328 -19.672 14.898 1 93.69 277 ILE B CA 1
ATOM 4514 C C . ILE B 1 277 ? 0.192 -21.031 14.406 1 93.69 277 ILE B C 1
ATOM 4516 O O . ILE B 1 277 ? -0.593 -21.922 14.102 1 93.69 277 ILE B O 1
ATOM 4520 N N . ALA B 1 278 ? 1.51 -21.188 14.352 1 92.12 278 ALA B N 1
ATOM 4521 C CA . ALA B 1 278 ? 2.115 -22.438 13.922 1 92.12 278 ALA B CA 1
ATOM 4522 C C . ALA B 1 278 ? 1.685 -23.594 14.828 1 92.12 278 ALA B C 1
ATOM 4524 O O . ALA B 1 278 ? 1.735 -23.484 16.062 1 92.12 278 ALA B O 1
ATOM 4525 N N . GLY B 1 279 ? 1.19 -24.625 14.219 1 92.75 279 GLY B N 1
ATOM 4526 C CA . GLY B 1 279 ? 0.852 -25.828 14.961 1 92.75 279 GLY B CA 1
ATOM 4527 C C . GLY B 1 279 ? -0.501 -25.75 15.641 1 92.75 279 GLY B C 1
ATOM 4528 O O . GLY B 1 279 ? -0.939 -26.703 16.281 1 92.75 279 GLY B O 1
ATOM 4529 N N . CYS B 1 280 ? -1.215 -24.656 15.453 1 96.25 280 CYS B N 1
ATOM 4530 C CA . CYS B 1 280 ? -2.482 -24.453 16.141 1 96.25 280 CYS B CA 1
ATOM 4531 C C . CYS B 1 280 ? -3.641 -25.031 15.344 1 96.25 280 CYS B C 1
ATOM 4533 O O . CYS B 1 280 ? -4.758 -25.156 15.852 1 96.25 280 CYS B O 1
ATOM 4535 N N . GLY B 1 281 ? -3.395 -25.375 14.086 1 97.19 281 GLY B N 1
ATOM 4536 C CA . GLY B 1 281 ? -4.43 -25.984 13.266 1 97.19 281 GLY B CA 1
ATOM 4537 C C . GLY B 1 281 ? -5.465 -24.984 12.781 1 97.19 281 GLY B C 1
ATOM 4538 O O . GLY B 1 281 ? -6.602 -25.359 12.484 1 97.19 281 GLY B O 1
ATOM 4539 N N . VAL B 1 282 ? -5.09 -23.703 12.75 1 97.62 282 VAL B N 1
ATOM 4540 C CA . VAL B 1 282 ? -6.086 -22.703 12.391 1 97.62 282 VAL B CA 1
ATOM 4541 C C . VAL B 1 282 ? -5.656 -21.969 11.117 1 97.62 282 VAL B C 1
ATOM 4543 O O . VAL B 1 282 ? -6.363 -21.094 10.625 1 97.62 282 VAL B O 1
ATOM 4546 N N . ALA B 1 283 ? -4.477 -22.312 10.547 1 97.56 283 ALA B N 1
ATOM 4547 C CA . ALA B 1 283 ? -3.975 -21.656 9.352 1 97.56 283 ALA B CA 1
ATOM 4548 C C . ALA B 1 283 ? -4.883 -21.922 8.156 1 97.56 283 ALA B C 1
ATOM 4550 O O . ALA B 1 283 ? -5.367 -23.047 7.977 1 97.56 283 ALA B O 1
ATOM 4551 N N . ASN B 1 284 ? -5.184 -20.953 7.387 1 98.31 284 ASN B N 1
ATOM 4552 C CA . ASN B 1 284 ? -5.887 -21.094 6.117 1 98.31 284 ASN B CA 1
ATOM 4553 C C . ASN B 1 284 ? -5.02 -21.797 5.07 1 98.31 284 ASN B C 1
ATOM 4555 O O . ASN B 1 284 ? -4.035 -21.219 4.598 1 98.31 284 ASN B O 1
ATOM 4559 N N . PRO B 1 285 ? -5.387 -22.969 4.66 1 98.5 285 PRO B N 1
ATOM 4560 C CA . PRO B 1 285 ? -4.512 -23.688 3.729 1 98.5 285 PRO B CA 1
ATOM 4561 C C . PRO B 1 285 ? -4.793 -23.344 2.268 1 98.5 285 PRO B C 1
ATOM 4563 O O . PRO B 1 285 ? -4.105 -23.844 1.371 1 98.5 285 PRO B O 1
ATOM 4566 N N . ALA B 1 286 ? -5.746 -22.5 1.986 1 98.81 286 ALA B N 1
ATOM 4567 C CA . ALA B 1 286 ? -6.219 -22.25 0.625 1 98.81 286 ALA B CA 1
ATOM 4568 C C . ALA B 1 286 ? -5.125 -21.641 -0.236 1 98.81 286 ALA B C 1
ATOM 4570 O O . ALA B 1 286 ? -5.027 -21.922 -1.432 1 98.81 286 ALA B O 1
ATOM 4571 N N . SER B 1 287 ? -4.359 -20.734 0.361 1 98.69 287 SER B N 1
ATOM 4572 C CA . SER B 1 287 ? -3.281 -20.125 -0.407 1 98.69 287 SER B CA 1
ATOM 4573 C C . SER B 1 287 ? -2.346 -21.172 -0.986 1 98.69 287 SER B C 1
ATOM 4575 O O . SER B 1 287 ? -1.987 -21.109 -2.164 1 98.69 287 SER B O 1
ATOM 4577 N N . MET B 1 288 ? -1.947 -22.109 -0.151 1 98.38 288 MET B N 1
ATOM 4578 C CA . MET B 1 288 ? -1.054 -23.188 -0.589 1 98.38 288 MET B CA 1
ATOM 4579 C C . MET B 1 288 ? -1.752 -24.109 -1.586 1 98.38 288 MET B C 1
ATOM 4581 O O . MET B 1 288 ? -1.133 -24.578 -2.541 1 98.38 288 MET B O 1
ATOM 4585 N N . MET B 1 289 ? -3.057 -24.391 -1.399 1 98.81 289 MET B N 1
ATOM 4586 C CA . MET B 1 289 ? -3.844 -25.203 -2.322 1 98.81 289 MET B CA 1
ATOM 4587 C C . MET B 1 289 ? -3.934 -24.531 -3.691 1 98.81 289 MET B C 1
ATOM 4589 O O . MET B 1 289 ? -3.777 -25.188 -4.719 1 98.81 289 MET B O 1
ATOM 4593 N N . LEU B 1 290 ? -4.211 -23.25 -3.633 1 98.88 290 LEU B N 1
ATOM 4594 C CA . LEU B 1 290 ? -4.309 -22.5 -4.879 1 98.88 290 LEU B CA 1
ATOM 4595 C C . LEU B 1 290 ? -2.967 -22.469 -5.602 1 98.88 290 LEU B C 1
ATOM 4597 O O . LEU B 1 290 ? -2.92 -22.516 -6.832 1 98.88 290 LEU B O 1
ATOM 4601 N N . SER B 1 291 ? -1.857 -22.359 -4.852 1 98.81 291 SER B N 1
ATOM 4602 C CA . SER B 1 291 ? -0.526 -22.422 -5.445 1 98.81 291 SER B CA 1
ATOM 4603 C C . SER B 1 291 ? -0.271 -23.797 -6.074 1 98.81 291 SER B C 1
ATOM 4605 O O . SER B 1 291 ? 0.341 -23.875 -7.141 1 98.81 291 SER B O 1
ATOM 4607 N N . ALA B 1 292 ? -0.737 -24.797 -5.43 1 98.44 292 ALA B N 1
ATOM 4608 C CA . ALA B 1 292 ? -0.638 -26.141 -6 1 98.44 292 ALA B CA 1
ATOM 4609 C C . ALA B 1 292 ? -1.451 -26.25 -7.289 1 98.44 292 ALA B C 1
ATOM 4611 O O . ALA B 1 292 ? -1.032 -26.922 -8.242 1 98.44 292 ALA B O 1
ATOM 4612 N N . ALA B 1 293 ? -2.611 -25.656 -7.277 1 98.62 293 ALA B N 1
ATOM 4613 C CA . ALA B 1 293 ? -3.416 -25.641 -8.492 1 98.62 293 ALA B CA 1
ATOM 4614 C C . ALA B 1 293 ? -2.666 -24.938 -9.633 1 98.62 293 ALA B C 1
ATOM 4616 O O . ALA B 1 293 ? -2.682 -25.406 -10.773 1 98.62 293 ALA B O 1
ATOM 4617 N N . MET B 1 294 ? -1.996 -23.844 -9.305 1 98.69 294 MET B N 1
ATOM 4618 C CA . MET B 1 294 ? -1.188 -23.141 -10.305 1 98.69 294 MET B CA 1
ATOM 4619 C C . MET B 1 294 ? -0.071 -24.047 -10.82 1 98.69 294 MET B C 1
ATOM 4621 O O . MET B 1 294 ? 0.234 -24.031 -12.016 1 98.69 294 MET B O 1
ATOM 4625 N N . LEU B 1 295 ? 0.554 -24.797 -9.883 1 98.19 295 LEU B N 1
ATOM 4626 C CA . LEU B 1 295 ? 1.583 -25.75 -10.273 1 98.19 295 LEU B CA 1
ATOM 4627 C C . LEU B 1 295 ? 1.021 -26.781 -11.242 1 98.19 295 LEU B C 1
ATOM 4629 O O . LEU B 1 295 ? 1.614 -27.047 -12.297 1 98.19 295 LEU B O 1
ATOM 4633 N N . MET B 1 296 ? -0.136 -27.328 -10.93 1 97.62 296 MET B N 1
ATOM 4634 C CA . MET B 1 296 ? -0.75 -28.359 -11.773 1 97.62 296 MET B CA 1
ATOM 4635 C C . MET B 1 296 ? -1.069 -27.797 -13.156 1 97.62 296 MET B C 1
ATOM 4637 O O . MET B 1 296 ? -0.84 -28.453 -14.172 1 97.62 296 MET B O 1
ATOM 4641 N N . ARG B 1 297 ? -1.578 -26.594 -13.172 1 97.19 297 ARG B N 1
ATOM 4642 C CA . ARG B 1 297 ? -1.84 -25.953 -14.461 1 97.19 297 ARG B CA 1
ATOM 4643 C C . ARG B 1 297 ? -0.548 -25.766 -15.242 1 97.19 297 ARG B C 1
ATOM 4645 O O . ARG B 1 297 ? -0.526 -25.938 -16.469 1 97.19 297 ARG B O 1
ATOM 4652 N N . HIS B 1 298 ? 0.506 -25.391 -14.594 1 96.88 298 HIS B N 1
ATOM 4653 C CA . HIS B 1 298 ? 1.807 -25.141 -15.203 1 96.88 298 HIS B CA 1
ATOM 4654 C C . HIS B 1 298 ? 2.355 -26.406 -15.859 1 96.88 298 HIS B C 1
ATOM 4656 O O . HIS B 1 298 ? 3.002 -26.344 -16.906 1 96.88 298 HIS B O 1
ATOM 4662 N N . VAL B 1 299 ? 2.084 -27.562 -15.289 1 95.06 299 VAL B N 1
ATOM 4663 C CA . VAL B 1 299 ? 2.658 -28.797 -15.828 1 95.06 299 VAL B CA 1
ATOM 4664 C C . VAL B 1 299 ? 1.645 -29.484 -16.734 1 95.06 299 VAL B C 1
ATOM 4666 O O . VAL B 1 299 ? 1.798 -30.672 -17.047 1 95.06 299 VAL B O 1
ATOM 4669 N N . GLY B 1 300 ? 0.52 -28.844 -17.016 1 94.88 300 GLY B N 1
ATOM 4670 C CA . GLY B 1 300 ? -0.392 -29.328 -18.047 1 94.88 300 GLY B CA 1
ATOM 4671 C C . GLY B 1 300 ? -1.582 -30.078 -17.484 1 94.88 300 GLY B C 1
ATOM 4672 O O . GLY B 1 300 ? -2.334 -30.703 -18.234 1 94.88 300 GLY B O 1
ATOM 4673 N N . GLU B 1 301 ? -1.761 -30.047 -16.203 1 96.06 301 GLU B N 1
ATOM 4674 C CA . GLU B 1 301 ? -2.879 -30.75 -15.578 1 96.06 301 GLU B CA 1
ATOM 4675 C C . GLU B 1 301 ? -4.008 -29.797 -15.234 1 96.06 301 GLU B C 1
ATOM 4677 O O . GLU B 1 301 ? -4.434 -29.703 -14.078 1 96.06 301 GLU B O 1
ATOM 4682 N N . ALA B 1 302 ? -4.566 -29.172 -16.203 1 96.69 302 ALA B N 1
ATOM 4683 C CA . ALA B 1 302 ? -5.574 -28.109 -16.062 1 96.69 302 ALA B CA 1
ATOM 4684 C C . ALA B 1 302 ? -6.84 -28.656 -15.398 1 96.69 302 ALA B C 1
ATOM 4686 O O . ALA B 1 302 ? -7.422 -28 -14.531 1 96.69 302 ALA B O 1
ATOM 4687 N N . PRO B 1 303 ? -7.273 -29.891 -15.742 1 96.88 303 PRO B N 1
ATOM 4688 C CA . PRO B 1 303 ? -8.492 -30.391 -15.094 1 96.88 303 PRO B CA 1
ATOM 4689 C C . PRO B 1 303 ? -8.336 -30.531 -13.586 1 96.88 303 PRO B C 1
ATOM 4691 O O . PRO B 1 303 ? -9.266 -30.203 -12.836 1 96.88 303 PRO B O 1
ATOM 4694 N N . ALA B 1 304 ? -7.168 -31 -13.156 1 97.38 304 ALA B N 1
ATOM 4695 C CA . ALA B 1 304 ? -6.91 -31.125 -11.719 1 97.38 304 ALA B CA 1
ATOM 4696 C C . ALA B 1 304 ? -6.875 -29.75 -11.055 1 97.38 304 ALA B C 1
ATOM 4698 O O . ALA B 1 304 ? -7.406 -29.578 -9.961 1 97.38 304 ALA B O 1
ATOM 4699 N N . ALA B 1 305 ? -6.23 -28.797 -11.703 1 98.19 305 ALA B N 1
ATOM 4700 C CA . ALA B 1 305 ? -6.176 -27.438 -11.195 1 98.19 305 ALA B CA 1
ATOM 4701 C C . ALA B 1 305 ? -7.578 -26.844 -11.039 1 98.19 305 ALA B C 1
ATOM 4703 O O . ALA B 1 305 ? -7.902 -26.266 -10.008 1 98.19 305 ALA B O 1
ATOM 4704 N N . ASP B 1 306 ? -8.406 -27.031 -12.047 1 97.75 306 ASP B N 1
ATOM 4705 C CA . ASP B 1 306 ? -9.781 -26.531 -12.031 1 97.75 306 ASP B CA 1
ATOM 4706 C C . ASP B 1 306 ? -10.578 -27.156 -10.891 1 97.75 306 ASP B C 1
ATOM 4708 O O . ASP B 1 306 ? -11.391 -26.484 -10.258 1 97.75 306 ASP B O 1
ATOM 4712 N N . ALA B 1 307 ? -10.344 -28.453 -10.695 1 98.06 307 ALA B N 1
ATOM 4713 C CA . ALA B 1 307 ? -11.047 -29.156 -9.625 1 98.06 307 ALA B CA 1
ATOM 4714 C C . ALA B 1 307 ? -10.742 -28.547 -8.266 1 98.06 307 ALA B C 1
ATOM 4716 O O . ALA B 1 307 ? -11.633 -28.391 -7.43 1 98.06 307 ALA B O 1
ATOM 4717 N N . VAL B 1 308 ? -9.523 -28.203 -8.039 1 98.62 308 VAL B N 1
ATOM 4718 C CA . VAL B 1 308 ? -9.117 -27.594 -6.773 1 98.62 308 VAL B CA 1
ATOM 4719 C C . VAL B 1 308 ? -9.797 -26.25 -6.602 1 98.62 308 VAL B C 1
ATOM 4721 O O . VAL B 1 308 ? -10.391 -25.969 -5.555 1 98.62 308 VAL B O 1
ATOM 4724 N N . GLU B 1 309 ? -9.695 -25.391 -7.605 1 98.38 309 GLU B N 1
ATOM 4725 C CA . GLU B 1 309 ? -10.258 -24.031 -7.539 1 98.38 309 GLU B CA 1
ATOM 4726 C C . GLU B 1 309 ? -11.766 -24.078 -7.328 1 98.38 309 GLU B C 1
ATOM 4728 O O . GLU B 1 309 ? -12.305 -23.344 -6.504 1 98.38 309 GLU B O 1
ATOM 4733 N N . THR B 1 310 ? -12.43 -24.938 -8.047 1 98.19 310 THR B N 1
ATOM 4734 C CA . THR B 1 310 ? -13.875 -25.094 -7.93 1 98.19 310 THR B CA 1
ATOM 4735 C C . THR B 1 310 ? -14.258 -25.594 -6.543 1 98.19 310 THR B C 1
ATOM 4737 O O . THR B 1 310 ? -15.234 -25.125 -5.953 1 98.19 310 THR B O 1
ATOM 4740 N N . ALA B 1 311 ? -13.492 -26.531 -6.074 1 98.75 311 ALA B N 1
ATOM 4741 C CA . ALA B 1 311 ? -13.773 -27.141 -4.77 1 98.75 311 ALA B CA 1
ATOM 4742 C C . ALA B 1 311 ? -13.594 -26.109 -3.65 1 98.75 311 ALA B C 1
ATOM 4744 O O . ALA B 1 311 ? -14.375 -26.078 -2.699 1 98.75 311 ALA B O 1
ATOM 4745 N N . ILE B 1 312 ? -12.57 -25.312 -3.727 1 98.75 312 ILE B N 1
ATOM 4746 C CA . ILE B 1 312 ? -12.344 -24.266 -2.732 1 98.75 312 ILE B CA 1
ATOM 4747 C C . ILE B 1 312 ? -13.516 -23.297 -2.73 1 98.75 312 ILE B C 1
ATOM 4749 O O . ILE B 1 312 ? -14.055 -22.953 -1.67 1 98.75 312 ILE B O 1
ATOM 4753 N N . ALA B 1 313 ? -13.906 -22.891 -3.926 1 98.44 313 ALA B N 1
ATOM 4754 C CA . ALA B 1 313 ? -15.039 -21.969 -4.051 1 98.44 313 ALA B CA 1
ATOM 4755 C C . ALA B 1 313 ? -16.297 -22.562 -3.438 1 98.44 313 ALA B C 1
ATOM 4757 O O . ALA B 1 313 ? -17.031 -21.875 -2.721 1 98.44 313 ALA B O 1
ATOM 4758 N N . ALA B 1 314 ? -16.516 -23.812 -3.68 1 98.5 314 ALA B N 1
ATOM 4759 C CA . ALA B 1 314 ? -17.703 -24.5 -3.18 1 98.5 314 ALA B CA 1
ATOM 4760 C C . ALA B 1 314 ? -17.672 -24.609 -1.658 1 98.5 314 ALA B C 1
ATOM 4762 O O . ALA B 1 314 ? -18.672 -24.359 -0.987 1 98.5 314 ALA B O 1
ATOM 4763 N N . ALA B 1 315 ? -16.547 -25.031 -1.105 1 98.75 315 ALA B N 1
ATOM 4764 C CA . ALA B 1 315 ? -16.422 -25.172 0.342 1 98.75 315 ALA B CA 1
ATOM 4765 C C . ALA B 1 315 ? -16.672 -23.844 1.051 1 98.75 315 ALA B C 1
ATOM 4767 O O . ALA B 1 315 ? -17.375 -23.797 2.062 1 98.75 315 ALA B O 1
ATOM 4768 N N . LEU B 1 316 ? -16.141 -22.781 0.504 1 98.62 316 LEU B N 1
ATOM 4769 C CA . LEU B 1 316 ? -16.312 -21.453 1.087 1 98.62 316 LEU B CA 1
ATOM 4770 C C . LEU B 1 316 ? -17.766 -21 0.98 1 98.62 316 LEU B C 1
ATOM 4772 O O . LEU B 1 316 ? -18.328 -20.438 1.93 1 98.62 316 LEU B O 1
ATOM 4776 N N . ALA B 1 317 ? -18.359 -21.25 -0.157 1 98.06 317 ALA B N 1
ATOM 4777 C CA . ALA B 1 317 ? -19.75 -20.875 -0.369 1 98.06 317 ALA B CA 1
ATOM 4778 C C . ALA B 1 317 ? -20.672 -21.578 0.621 1 98.06 317 ALA B C 1
ATOM 4780 O O . ALA B 1 317 ? -21.703 -21.047 1.016 1 98.06 317 ALA B O 1
ATOM 4781 N N . GLU B 1 318 ? -20.219 -22.75 1.047 1 97.81 318 GLU B N 1
ATOM 4782 C CA . GLU B 1 318 ? -21 -23.547 1.986 1 97.81 318 GLU B CA 1
ATOM 4783 C C . GLU B 1 318 ? -20.703 -23.141 3.43 1 97.81 318 GLU B C 1
ATOM 4785 O O . GLU B 1 318 ? -21.312 -23.672 4.363 1 97.81 318 GLU B O 1
ATOM 4790 N N . GLY B 1 319 ? -19.734 -22.328 3.609 1 98.12 319 GLY B N 1
ATOM 4791 C CA . GLY B 1 319 ? -19.5 -21.766 4.93 1 98.12 319 GLY B CA 1
ATOM 4792 C C . GLY B 1 319 ? -18.328 -22.375 5.648 1 98.12 319 GLY B C 1
ATOM 4793 O O . GLY B 1 319 ? -18.062 -22.078 6.816 1 98.12 319 GLY B O 1
ATOM 4794 N N . CYS B 1 320 ? -17.625 -23.297 5.023 1 98.62 320 CYS B N 1
ATOM 4795 C CA . CYS B 1 320 ? -16.406 -23.828 5.625 1 98.62 320 CYS B CA 1
ATOM 4796 C C . CYS B 1 320 ? -15.234 -22.875 5.41 1 98.62 320 CYS B C 1
ATOM 4798 O O . CYS B 1 320 ? -14.562 -22.938 4.379 1 98.62 320 CYS B O 1
ATOM 4800 N N . ALA B 1 321 ? -14.992 -22.031 6.395 1 98.5 321 ALA B N 1
ATOM 4801 C CA . ALA B 1 321 ? -13.938 -21.031 6.305 1 98.5 321 ALA B CA 1
ATOM 4802 C C . ALA B 1 321 ? -13.164 -20.922 7.617 1 98.5 321 ALA B C 1
ATOM 4804 O O . ALA B 1 321 ? -13.727 -21.125 8.695 1 98.5 321 ALA B O 1
ATOM 4805 N N . THR B 1 322 ? -11.93 -20.672 7.469 1 98.38 322 THR B N 1
ATOM 4806 C CA . THR B 1 322 ? -11.078 -20.516 8.641 1 98.38 322 THR B CA 1
ATOM 4807 C C . THR B 1 322 ? -11.289 -19.141 9.289 1 98.38 322 THR B C 1
ATOM 4809 O O . THR B 1 322 ? -12.047 -18.312 8.766 1 98.38 322 THR B O 1
ATOM 4812 N N . VAL B 1 323 ? -10.586 -18.906 10.398 1 97.19 323 VAL B N 1
ATOM 4813 C CA . VAL B 1 323 ? -10.844 -17.781 11.281 1 97.19 323 VAL B CA 1
ATOM 4814 C C . VAL B 1 323 ? -10.5 -16.484 10.562 1 97.19 323 VAL B C 1
ATOM 4816 O O . VAL B 1 323 ? -11.164 -15.453 10.766 1 97.19 323 VAL B O 1
ATOM 4819 N N . ASP B 1 324 ? -9.523 -16.469 9.711 1 96.38 324 ASP B N 1
ATOM 4820 C CA . ASP B 1 324 ? -9.148 -15.25 8.992 1 96.38 324 ASP B CA 1
ATOM 4821 C C . ASP B 1 324 ? -10.273 -14.789 8.062 1 96.38 324 ASP B C 1
ATOM 4823 O O . ASP B 1 324 ? -10.32 -13.625 7.664 1 96.38 324 ASP B O 1
ATOM 4827 N N . LEU B 1 325 ? -11.203 -15.664 7.773 1 97.44 325 LEU B N 1
ATOM 4828 C CA . LEU B 1 325 ? -12.32 -15.352 6.891 1 97.44 325 LEU B CA 1
ATOM 4829 C C . LEU B 1 325 ? -13.617 -15.211 7.68 1 97.44 325 LEU B C 1
ATOM 4831 O O . LEU B 1 325 ? -14.695 -15.133 7.094 1 97.44 325 LEU B O 1
ATOM 4835 N N . GLY B 1 326 ? -13.477 -15.305 8.953 1 96.19 326 GLY B N 1
ATOM 4836 C CA . GLY B 1 326 ? -14.641 -15.141 9.812 1 96.19 326 GLY B CA 1
ATOM 4837 C C . GLY B 1 326 ? -15.305 -16.453 10.18 1 96.19 326 GLY B C 1
ATOM 4838 O O . GLY B 1 326 ? -16.359 -16.469 10.812 1 96.19 326 GLY B O 1
ATOM 4839 N N . GLY B 1 327 ? -14.719 -17.547 9.789 1 97.69 327 GLY B N 1
ATOM 4840 C CA . GLY B 1 327 ? -15.273 -18.859 10.109 1 97.69 327 GLY B CA 1
ATOM 4841 C C . GLY B 1 327 ? -14.609 -19.531 11.297 1 97.69 327 GLY B C 1
ATOM 4842 O O . GLY B 1 327 ? -13.883 -18.875 12.055 1 97.69 327 GLY B O 1
ATOM 4843 N N . ALA B 1 328 ? -14.922 -20.797 11.422 1 97.88 328 ALA B N 1
ATOM 4844 C CA . ALA B 1 328 ? -14.422 -21.5 12.594 1 97.88 328 ALA B CA 1
ATOM 4845 C C . ALA B 1 328 ? -13.719 -22.797 12.195 1 97.88 328 ALA B C 1
ATOM 4847 O O . ALA B 1 328 ? -13.203 -23.516 13.055 1 97.88 328 ALA B O 1
ATOM 4848 N N . ALA B 1 329 ? -13.625 -23.062 10.938 1 98.5 329 ALA B N 1
ATOM 4849 C CA . ALA B 1 329 ? -13.016 -24.297 10.469 1 98.5 329 ALA B CA 1
ATOM 4850 C C . ALA B 1 329 ? -11.523 -24.344 10.805 1 98.5 329 ALA B C 1
ATOM 4852 O O . ALA B 1 329 ? -10.836 -23.328 10.711 1 98.5 329 ALA B O 1
ATOM 4853 N N . SER B 1 330 ? -11.016 -25.438 11.164 1 98.62 330 SER B N 1
ATOM 4854 C CA . SER B 1 330 ? -9.578 -25.656 11.281 1 98.62 330 SER B CA 1
ATOM 4855 C C . SER B 1 330 ? -8.93 -25.875 9.914 1 98.62 330 SER B C 1
ATOM 4857 O O . SER B 1 330 ? -9.633 -26 8.906 1 98.62 330 SER B O 1
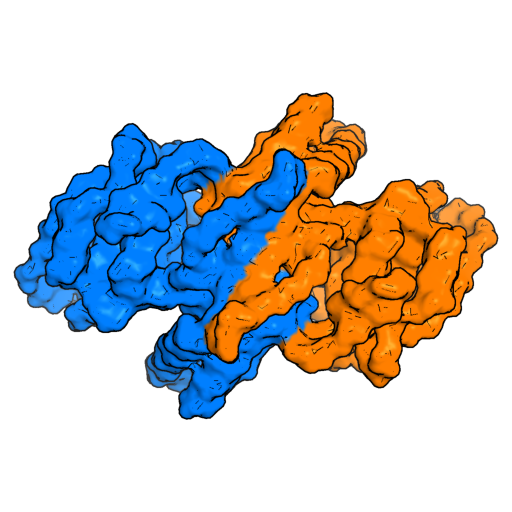ATOM 4859 N N . THR B 1 331 ? -7.605 -25.875 9.953 1 98.56 331 THR B N 1
ATOM 4860 C CA . THR B 1 331 ? -6.879 -26.234 8.734 1 98.56 331 THR B CA 1
ATOM 4861 C C . THR B 1 331 ? -7.34 -27.578 8.195 1 98.56 331 THR B C 1
ATOM 4863 O O . THR B 1 331 ? -7.57 -27.734 6.996 1 98.56 331 THR B O 1
ATOM 4866 N N . GLY B 1 332 ? -7.492 -28.5 9.078 1 98.62 332 GLY B N 1
ATOM 4867 C CA . GLY B 1 332 ? -7.922 -29.844 8.711 1 98.62 332 GLY B CA 1
ATOM 4868 C C . GLY B 1 332 ? -9.352 -29.891 8.211 1 98.62 332 GLY B C 1
ATOM 4869 O O . GLY B 1 332 ? -9.641 -30.562 7.211 1 98.62 332 GLY B O 1
ATOM 4870 N N . ASP B 1 333 ? -10.281 -29.203 8.922 1 98.69 333 ASP B N 1
ATOM 4871 C CA . ASP B 1 333 ? -11.68 -29.156 8.516 1 98.69 333 ASP B CA 1
ATOM 4872 C C . ASP B 1 333 ? -11.82 -28.625 7.09 1 98.69 333 ASP B C 1
ATOM 4874 O O . ASP B 1 333 ? -12.555 -29.188 6.277 1 98.69 333 ASP B O 1
ATOM 4878 N N . PHE B 1 334 ? -11.156 -27.609 6.801 1 98.88 334 PHE B N 1
ATOM 4879 C CA . PHE B 1 334 ? -11.234 -27 5.473 1 98.88 334 PHE B CA 1
ATOM 4880 C C . PHE B 1 334 ? -10.656 -27.953 4.422 1 98.88 334 PHE B C 1
ATOM 4882 O O . PHE B 1 334 ? -11.227 -28.094 3.338 1 98.88 334 PHE B O 1
ATOM 4889 N N . THR B 1 335 ? -9.523 -28.547 4.746 1 98.88 335 THR B N 1
ATOM 4890 C CA . THR B 1 335 ? -8.898 -29.5 3.834 1 98.88 335 THR B CA 1
ATOM 4891 C C . THR B 1 335 ? -9.859 -30.641 3.49 1 98.88 335 THR B C 1
ATOM 4893 O O . THR B 1 335 ? -10.039 -30.969 2.318 1 98.88 335 THR B O 1
ATOM 4896 N N . ASP B 1 336 ? -10.469 -31.141 4.492 1 98.88 336 ASP B N 1
ATOM 4897 C CA . ASP B 1 336 ? -11.406 -32.25 4.297 1 98.88 336 ASP B CA 1
ATOM 4898 C C . ASP B 1 336 ? -12.602 -31.812 3.459 1 98.88 336 ASP B C 1
ATOM 4900 O O . ASP B 1 336 ? -13.086 -32.562 2.607 1 98.88 336 ASP B O 1
ATOM 4904 N N . ALA B 1 337 ? -13.07 -30.641 3.715 1 98.81 337 ALA B N 1
ATOM 4905 C CA . ALA B 1 337 ? -14.211 -30.125 2.965 1 98.81 337 ALA B CA 1
ATOM 4906 C C . ALA B 1 337 ? -13.867 -29.969 1.484 1 98.81 337 ALA B C 1
ATOM 4908 O O . ALA B 1 337 ? -14.68 -30.312 0.617 1 98.81 337 ALA B O 1
ATOM 4909 N N . VAL B 1 338 ? -12.695 -29.469 1.191 1 98.88 338 VAL B N 1
ATOM 4910 C CA . VAL B 1 338 ? -12.266 -29.281 -0.19 1 98.88 338 VAL B CA 1
ATOM 4911 C C . VAL B 1 338 ? -12.133 -30.625 -0.882 1 98.88 338 VAL B C 1
ATOM 4913 O O . VAL B 1 338 ? -12.586 -30.797 -2.018 1 98.88 338 VAL B O 1
ATOM 4916 N N . ILE B 1 339 ? -11.555 -31.578 -0.185 1 98.69 339 ILE B N 1
ATOM 4917 C CA . ILE B 1 339 ? -11.383 -32.906 -0.758 1 98.69 339 ILE B CA 1
ATOM 4918 C C . ILE B 1 339 ? -12.75 -33.531 -1.041 1 98.69 339 ILE B C 1
ATOM 4920 O O . ILE B 1 339 ? -12.961 -34.156 -2.094 1 98.69 339 ILE B O 1
ATOM 4924 N N . ALA B 1 340 ? -13.648 -33.344 -0.121 1 98.5 340 ALA B N 1
ATOM 4925 C CA . ALA B 1 340 ? -15 -33.875 -0.316 1 98.5 340 ALA B CA 1
ATOM 4926 C C . ALA B 1 340 ? -15.641 -33.281 -1.57 1 98.5 340 ALA B C 1
ATOM 4928 O O . ALA B 1 340 ? -16.297 -34 -2.336 1 98.5 340 ALA B O 1
ATOM 4929 N N . GLU B 1 341 ? -15.469 -32 -1.75 1 98.31 341 GLU B N 1
ATOM 4930 C CA . GLU B 1 341 ? -16 -31.344 -2.938 1 98.31 341 GLU B CA 1
ATOM 4931 C C . GLU B 1 341 ? -15.375 -31.906 -4.211 1 98.31 341 GLU B C 1
ATOM 4933 O O . GLU B 1 341 ? -16.047 -32.031 -5.23 1 98.31 341 GLU B O 1
ATOM 4938 N N . ILE B 1 342 ? -14.078 -32.156 -4.195 1 98.12 342 ILE B N 1
ATOM 4939 C CA . ILE B 1 342 ? -13.367 -32.688 -5.352 1 98.12 342 ILE B CA 1
ATOM 4940 C C . ILE B 1 342 ? -13.914 -34.062 -5.711 1 98.12 342 ILE B C 1
ATOM 4942 O O . ILE B 1 342 ? -14.188 -34.344 -6.883 1 98.12 342 ILE B O 1
ATOM 4946 N N . GLU B 1 343 ? -14.117 -34.844 -4.766 1 96.06 343 GLU B N 1
ATOM 4947 C CA . GLU B 1 343 ? -14.531 -36.25 -4.973 1 96.06 343 GLU B CA 1
ATOM 4948 C C . GLU B 1 343 ? -15.992 -36.312 -5.414 1 96.06 343 GLU B C 1
ATOM 4950 O O . GLU B 1 343 ? -16.391 -37.25 -6.098 1 96.06 343 GLU B O 1
ATOM 4955 N N . GLN B 1 344 ? -16.781 -35.344 -5.051 1 91 344 GLN B N 1
ATOM 4956 C CA . GLN B 1 344 ? -18.172 -35.312 -5.449 1 91 344 GLN B CA 1
ATOM 4957 C C . GLN B 1 344 ? -18.328 -34.875 -6.906 1 91 344 GLN B C 1
ATOM 4959 O O . GLN B 1 344 ? -19.297 -35.25 -7.574 1 91 344 GLN B O 1
ATOM 4964 N N . SER B 1 345 ? -17.5 -33.969 -7.348 1 79.31 345 SER B N 1
ATOM 4965 C CA . SER B 1 345 ? -17.578 -33.469 -8.719 1 79.31 345 SER B CA 1
ATOM 4966 C C . SER B 1 345 ? -17.297 -34.594 -9.719 1 79.31 345 SER B C 1
ATOM 4968 O O . SER B 1 345 ? -17.609 -34.469 -10.914 1 79.31 345 SER B O 1
ATOM 4970 N N . THR B 1 346 ? -16.641 -35.719 -9.414 1 61.56 346 THR B N 1
ATOM 4971 C CA . THR B 1 346 ? -16.391 -36.906 -10.242 1 61.56 346 THR B CA 1
ATOM 4972 C C . THR B 1 346 ? -17.625 -37.781 -10.312 1 61.56 346 THR B C 1
ATOM 4974 O O . THR B 1 346 ? -17.719 -38.656 -11.172 1 61.56 346 THR B O 1
ATOM 4977 N N . ILE B 1 347 ? -18.609 -37.531 -9.359 1 46.03 347 ILE B N 1
ATOM 4978 C CA . ILE B 1 347 ? -19.828 -38.375 -9.422 1 46.03 347 ILE B CA 1
ATOM 4979 C C . ILE B 1 347 ? -20.875 -37.688 -10.281 1 46.03 347 ILE B C 1
ATOM 4981 O O . ILE B 1 347 ? -21.125 -36.469 -10.125 1 46.03 347 ILE B O 1
#

InterPro domains:
  IPR024084 Isopropylmalate dehydrogenase-like domain [PF00180] (1-338)
  IPR024084 Isopropylmalate dehydrogenase-like domain [SM01329] (1-338)

Organism: Emiliania huxleyi (strain CCMP1516) (NCBI:txid280463)

pLDDT: mean 92.91, std 10.7, range [45.06, 99.0]

Nearest PDB structures (foldseek):
  6m3s-assembly1_B  TM=9.114E-01  e=3.146E-33  Xanthomonas campestris
  1x0l-assembly1_A  TM=8.577E-01  e=3.689E-30  Thermus thermophilus
  3ah3-assembly1_A  TM=8.523E-01  e=1.551E-29  Thermus thermophilus HB27
  4wuo-assembly1_B  TM=8.824E-01  e=6.438E-26  Thermus thermophilus HB8
  1dr0-assembly1_B  TM=8.486E-01  e=1.289E-26  Thermus thermophilus HB8

Secondary structure (DSSP, 8-state):
--TTHHHHHHHHHHHHHHHHHHTT-------------GGGT--S-HHHHHHHHHH-EEEE-------STT--PEEETTEEESSHHHHHHHHTT--EEEEEEE----SS--TTTTS--EEEEEEE-SSBTTS-PPPEEEETTEEEEEEEEEHHHHHHHHHHHHHHHHHHHHHHTS--EEEEEE-TTTSTTHHHHHHHHHHHHHHHHT-EEEEEEHHHHHHHHHH-GGG--EEEE-HHHHHHHHHHHHHHHT-GGG---EEE-SS-EEEE-SS---GGGTTTT----HHHHHHHHHHHHHTT-HHHHHHHHHHHHHHHHTT---GGGT----HHHHHHHHHHHHHHHT-/--TTHHHHHHHHHHHHHHHHHHTT-------------GGGT--S-HHHHHHHHHH-EEEE-------STTPPPEEETTEEESSHHHHHHHHTT--EEEEEEE----SS--TTTTS--EEEEEEE-SSBTTS-PPPEEEETTEEEEEEEEEHHHHHHHHHHHHHHHHHHHHHHTS--EEEEEE-TTTSTTHHHHHHHHHHHHHHHHT-EEEEEEHHHHHHHHHH-GGG--EEEE-HHHHHHHHHHHHHHHT-GGG---EEE-SS-EEEE-SS---GGGTTTT---THHHHHHHHHHHHHTT-HHHHHHHHHHHHHHHHTT---GGGT----HHHHHHHHHHHHHHHT-

Sequence (694 aa):
GDGVGPEIITAARRVADAALSVAGVRGIRWIEMAGYGYDNGLGVTEAHLEAFGEVGVLLKGPLSIPAGTSGSVIEARGQAFTSANQALRQLFGLYANVRPARSYALPWPTRFGDVAVDLLIVRENTEDLYCGAPEVWVDKDTCQATKRISRGASARIAEYACALALQRQAERGAPSLVTAVHKANVCKQSDGLFLEEARKAASAAGLRYEEALVDSLCAGLVLQPQAYDVLVAPNCWGDIVSDLAGGVVGSLGLLGSANVGASHALFEAAHGSAPDIAGCGVANPASMMLSAAMLMRHVGEAPAADAVETAIAAALAEGCATVDLGGAASTGDFTDAVIAEIEQSTIGDGVGPEIITAARRVADAALSVAGVRGIRWIEMAGYGYDNGLGVTEAHLEAFGEVGVLLKGPLSIPAGTSGSVIEARGQAFTSANQALRQLFGLYANVRPARSYALPWPTRFGDVAVDLLIVRENTEDLYCGAPEVWVDKDTCQATKRISRGASARIAEYACALALQRQAERGAPSLVTAVHKANVCKQSDGLFLEEARKAASAAGLRYEEALVDSLCAGLVLQPQAYDVLVAPNCWGDIVSDLAGGVVGSLGLLGSANVGASHALFEAAHGSAPDIAGCGVANPASMMLSAAMLMRHVGEAPAADAVETAIAAALAEGCATVDLGGAASTGDFTDAVIAEIEQSTI

Radius of gyration: 25.63 Å; Cα contacts (8 Å, |Δi|>4): 1618; chains: 2; bounding box: 56×82×57 Å

Foldseek 3Di:
DFAQFVVLLVLLVLLLVLLCVLLVHPDDDDDDDPDDEVVVVAFQDPVNVVVQVVVQEAQGEFYDQDDDDPQDFHDDPRDTARGNVLCVCAVSVLQKKKKWFWAFAAPDDDPQPVDTFTAIEIEGADFFLSVRDDWDDPDPPDIGTDGAADLVSLQVSLLVLLVVQVVVCVVVVHAAEEEEEFQCVVVVPRRVSSVVNNVVNCVVSVHHYYYDYLVVVLVCCQVPSVVHYYYYYYHVSSLVVSVSSQVSNQHLLQMWMKRDGPRHIYTYRSDHSPNVCGPVQQRRSNRSNLSSLVVCVVVPNNSSSVLQVVLLSVCNNVRQDGVSRPGPHGSVRSSVSSSVSSVVVSD/DFAQFVVLLVLLVLLLVLLCVLLVHDDDDDDDDDDDAVVVVAFQDPVNVVVQVVVQEAQGEFHDFDDDDPQDWDDDPRDTARGNLLVVCAVSVLQWKKKWFWAFAAPDDDPQPVDTFTAIEIEGADFFLSVRDDWDDPDPPDIDTDGAADLVSLQVSLLVLLVVQVVVCVVVVHAAEEEEEFACVVVVPRRVSSVVNNVVNCVVSVHHYYYDYLVVVLVCCQVPSVVHYYYYYYHVSSLVVSVSSQVSNQHLLQMWMKRDGPRHIYTYRSDHSPNVCGPVQQRRSNRSNLSSLVVCVVVPNPSSSVLQVVLLSVCNNVRQDGVSRPGPHGSVRSSVSSSVSSVVVSD

Solvent-accessible surface area (backbone atoms only — not comparable to full-atom values): 34302 Å² total; per-residue (Å²): 44,15,49,36,11,58,62,26,46,52,42,19,48,53,42,49,52,51,22,30,49,72,60,66,57,76,85,85,77,85,81,86,66,82,58,44,25,63,89,66,71,47,58,69,48,68,69,54,51,49,49,42,66,70,67,25,58,43,82,44,40,19,56,57,70,68,70,28,73,80,54,63,74,36,70,52,95,90,37,80,25,79,36,48,66,53,42,52,27,58,76,52,44,19,38,36,30,42,35,50,33,50,54,68,57,52,79,60,94,54,72,50,66,89,52,77,39,59,35,36,34,32,17,26,50,54,34,24,61,60,48,71,67,76,65,44,67,83,47,99,52,31,24,32,38,54,30,37,37,38,46,66,64,28,33,54,39,27,42,51,43,42,52,53,36,51,52,49,18,64,76,67,72,45,88,42,41,41,35,41,43,35,52,20,71,68,40,22,61,32,38,25,48,37,48,52,28,33,50,52,32,28,58,76,70,70,46,50,71,50,75,37,45,47,31,60,43,48,14,38,47,63,68,46,44,67,80,50,37,31,36,35,22,49,26,64,57,27,49,32,50,46,37,27,41,15,22,55,50,51,34,44,40,63,16,23,21,36,28,37,31,93,76,30,36,39,20,26,35,62,44,69,14,56,63,92,51,37,88,65,49,46,55,55,34,50,5,32,34,42,8,48,24,51,47,32,40,71,76,69,37,46,66,23,18,48,37,47,56,51,12,48,46,50,30,26,45,71,52,51,29,26,52,77,72,74,32,79,30,33,30,64,54,38,42,52,44,27,40,52,42,39,62,48,70,76,102,46,15,48,36,13,59,61,24,46,53,42,21,48,53,41,50,52,51,20,29,51,73,59,66,57,77,84,84,77,85,82,86,65,82,57,53,22,61,91,67,70,42,58,68,48,70,69,55,50,49,50,41,66,72,67,26,59,43,82,45,40,19,55,56,68,64,69,27,74,80,51,64,75,36,69,54,95,92,38,77,25,79,38,50,66,55,41,54,27,57,77,52,44,20,39,34,30,42,36,49,33,51,56,69,58,52,78,60,92,54,73,51,63,89,51,75,38,59,35,35,34,33,16,28,51,52,35,23,62,59,47,70,68,77,65,43,68,82,47,100,51,31,24,32,38,51,30,36,36,38,47,67,64,28,33,55,39,27,41,51,42,42,52,52,37,51,51,48,18,65,75,66,72,45,89,41,43,41,33,41,43,34,51,21,71,65,39,22,60,34,38,26,48,36,49,54,30,35,51,51,32,29,58,76,70,70,46,50,71,50,75,38,45,47,32,60,44,47,13,37,47,63,68,44,44,67,82,51,37,32,37,35,22,49,26,64,58,27,50,32,51,48,37,28,42,14,21,56,50,50,34,45,40,63,17,23,20,36,28,37,33,92,76,31,37,39,18,26,35,62,43,68,14,58,62,91,50,37,88,65,50,48,56,58,32,50,5,31,33,43,8,46,23,51,48,32,40,74,75,68,35,46,67,23,16,49,36,47,55,52,13,48,45,49,29,25,45,73,52,50,28,26,52,79,71,75,32,80,30,33,31,62,55,40,42,51,43,27,40,52,41,38,62,49,71,76,100